Protein AF-0000000080785449 (afdb_homodimer)

Radius of gyration: 33.03 Å; Cα contacts (8 Å, |Δi|>4): 901; chains: 2; bounding box: 82×121×92 Å

pLDDT: mean 74.87, std 32.16, range [13.49, 98.75]

Nearest PDB structures (foldseek):
  5mrb-assembly1_A  TM=5.998E-01  e=1.365E-08  Homo sapiens
  5ntt-assembly1_A  TM=5.916E-01  e=3.311E-08  Homo sapiens
  6n6o-assembly1_A  TM=5.893E-01  e=6.437E-08  Homo sapiens
  4c4i-assembly1_A  TM=6.030E-01  e=2.718E-07  Homo sapiens
  6tnb-assembly1_A  TM=6.139E-01  e=4.475E-07  Homo sapiens

Sequence (658 aa):
MIFSNISNWFWDVVWPPATQDAAETKLDDTQAQLQTNKKRVGSSLNAQTPQTDTQYYDAQPRVDIEPLNSPEESQSTQISPLSHDPYCDLSVIGIGMTGLVLEMGKDRVVKIPKRYESEHYRDREEMEYVNEINQQTLQNEIQVFERLGNYKGIIPCFKTSQYGIELARAQGDLESYLETSPEPEDSLKVNWMLSLVETFSYVHSCKVFVDDIALRNILIWDGQLRLADFGQSVLLPLDIDIASANDNDLNVQIEILHLGWVLYSLASWKVHKYYFFNPENPDLCWPEPDSFPNVDDVLCGRIIVKCWHGEYASMDHVKDEAHQLLISLMIFSNISNWFWDVVWPPATQDAAETKLDDTQAQLQTNKKRVGSSLNAQTPQTDTQYYDAQPRVDIEPLNSPEESQSTQISPLSHDPYCDLSVIGIGMTGLVLEMGKDRVVKIPKRYESEHYRDREEMEYVNEINQQTLQNEIQVFERLGNYKGIIPCFKTSQYGIELARAQGDLESYLETSPEPEDSLKVNWMLSLVETFSYVHSCKVFVDDIALRNILIWDGQLRLADFGQSVLLPLDIDIASANDNDLNVQIEILHLGWVLYSLASWKVHKYYFFNPENPDLCWPEPDSFPNVDDVLCGRIIVKCWHGEYASMDHVKDEAHQLLISL

Structure (mmCIF, N/CA/C/O backbone):
data_AF-0000000080785449-model_v1
#
loop_
_entity.id
_entity.type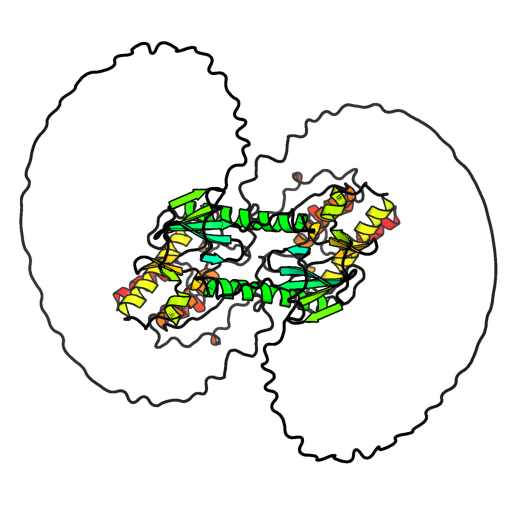
_entity.pdbx_description
1 polymer 'Serine/threonine protein kinase'
#
loop_
_atom_site.group_PDB
_atom_site.id
_atom_site.type_symbol
_atom_site.label_atom_id
_atom_site.label_alt_id
_atom_site.label_comp_id
_atom_site.label_asym_id
_atom_site.label_entity_id
_atom_site.label_seq_id
_atom_site.pdbx_PDB_ins_code
_atom_site.Cartn_x
_atom_site.Cartn_y
_atom_site.Cartn_z
_atom_site.occupancy
_atom_site.B_iso_or_equiv
_atom_site.auth_seq_id
_atom_site.auth_comp_id
_atom_site.auth_asym_id
_atom_site.auth_atom_id
_atom_site.pdbx_PDB_model_num
ATOM 1 N N . MET A 1 1 ? -2.469 -0.317 2.59 1 19.28 1 MET A N 1
ATOM 2 C CA . MET A 1 1 ? -3.711 0.392 2.289 1 19.28 1 MET A CA 1
ATOM 3 C C . MET A 1 1 ? -3.533 1.316 1.09 1 19.28 1 MET A C 1
ATOM 5 O O . MET A 1 1 ? -4.469 2.01 0.691 1 19.28 1 MET A O 1
ATOM 9 N N . ILE A 1 2 ? -2.137 1.34 0.62 1 23.41 2 ILE A N 1
ATOM 10 C CA . ILE A 1 2 ? -1.819 2.41 -0.319 1 23.41 2 ILE A CA 1
ATOM 11 C C . ILE A 1 2 ? -2.316 2.039 -1.714 1 23.41 2 ILE A C 1
ATOM 13 O O . ILE A 1 2 ? -2.895 2.873 -2.416 1 23.41 2 ILE A O 1
ATOM 17 N N . PHE A 1 3 ? -2.178 0.789 -2.223 1 25.06 3 PHE A N 1
ATOM 18 C CA . PHE A 1 3 ? -2.393 0.659 -3.658 1 25.06 3 PHE A CA 1
ATOM 19 C C . PHE A 1 3 ? -3.863 0.41 -3.965 1 25.06 3 PHE A C 1
ATOM 21 O O . PHE A 1 3 ? -4.223 0.087 -5.098 1 25.06 3 PHE A O 1
ATOM 28 N N . SER A 1 4 ? -4.84 0.575 -3.033 1 23.52 4 SER A N 1
ATOM 29 C CA . SER A 1 4 ? -6.137 0.006 -3.383 1 23.52 4 SER A CA 1
ATOM 30 C C . SER A 1 4 ? -6.855 0.861 -4.418 1 23.52 4 SER A C 1
ATOM 32 O O . SER A 1 4 ? -7.637 0.347 -5.223 1 23.52 4 SER A O 1
ATOM 34 N N . ASN A 1 5 ? -6.871 2.17 -4.379 1 24.53 5 ASN A N 1
ATOM 35 C CA . ASN A 1 5 ? -8.086 2.861 -4.789 1 24.53 5 ASN A CA 1
ATOM 36 C C . ASN A 1 5 ? -8.133 3.076 -6.301 1 24.53 5 ASN A C 1
ATOM 38 O O . ASN A 1 5 ? -8.914 3.887 -6.797 1 24.53 5 ASN A O 1
ATOM 42 N N . ILE A 1 6 ? -7.141 2.789 -7.07 1 24.06 6 ILE A N 1
ATOM 43 C CA . ILE A 1 6 ? -7.273 3.482 -8.352 1 24.06 6 ILE A CA 1
ATOM 44 C C . ILE A 1 6 ? -8.273 2.742 -9.234 1 24.06 6 ILE A C 1
ATOM 46 O O . ILE A 1 6 ? -7.895 1.825 -9.969 1 24.06 6 ILE A O 1
ATOM 50 N N . SER A 1 7 ? -9.453 2.193 -8.711 1 23.75 7 SER A N 1
ATOM 51 C CA . SER A 1 7 ? -10.203 1.15 -9.398 1 23.75 7 SER A CA 1
ATOM 52 C C . SER A 1 7 ? -11.031 1.731 -10.539 1 23.75 7 SER A C 1
ATOM 54 O O . SER A 1 7 ? -11.617 0.988 -11.328 1 23.75 7 SER A O 1
ATOM 56 N N . ASN A 1 8 ? -11.352 3.057 -10.727 1 22.67 8 ASN A N 1
ATOM 57 C CA . ASN A 1 8 ? -12.68 3.238 -11.312 1 22.67 8 ASN A CA 1
ATOM 58 C C . ASN A 1 8 ? -12.68 2.951 -12.812 1 22.67 8 ASN A C 1
ATOM 60 O O . ASN A 1 8 ? -13.711 2.594 -13.383 1 22.67 8 ASN A O 1
ATOM 64 N N . TRP A 1 9 ? -11.781 3.492 -13.617 1 23.53 9 TRP A N 1
ATOM 65 C CA . TRP A 1 9 ? -12.336 4.039 -14.859 1 23.53 9 TRP A CA 1
ATOM 66 C C . TRP A 1 9 ? -12.5 2.949 -15.906 1 23.53 9 TRP A C 1
ATOM 68 O O . TRP A 1 9 ? -13.086 3.186 -16.969 1 23.53 9 TRP A O 1
ATOM 78 N N . PHE A 1 10 ? -11.789 1.729 -15.719 1 24.86 10 PHE A N 1
ATOM 79 C CA . PHE A 1 10 ? -11.586 1.012 -16.969 1 24.86 10 PHE A CA 1
ATOM 80 C C . PHE A 1 10 ? -12.828 0.208 -17.328 1 24.86 10 PHE A C 1
ATOM 82 O O . PHE A 1 10 ? -12.914 -0.987 -17.047 1 24.86 10 PHE A O 1
ATOM 89 N N . TRP A 1 11 ? -14.039 0.748 -17.109 1 24.94 11 TRP A N 1
ATOM 90 C CA . TRP A 1 11 ? -15.203 -0.105 -17.328 1 24.94 11 TRP A CA 1
ATOM 91 C C . TRP A 1 11 ? -15.203 -0.641 -18.766 1 24.94 11 TRP A C 1
ATOM 93 O O . TRP A 1 11 ? -15.602 -1.783 -19 1 24.94 11 TRP A O 1
ATOM 103 N N . ASP A 1 12 ? -14.961 0.269 -19.719 1 25.3 12 ASP A N 1
ATOM 104 C CA . ASP A 1 12 ? -15.688 0.069 -20.969 1 25.3 12 ASP A CA 1
ATOM 105 C C . ASP A 1 12 ? -15.109 -1.098 -21.766 1 25.3 12 ASP A C 1
ATOM 107 O O . ASP A 1 12 ? -15.727 -1.581 -22.703 1 25.3 12 ASP A O 1
ATOM 111 N N . VAL A 1 13 ? -13.766 -1.208 -21.703 1 26.73 13 VAL A N 1
ATOM 112 C CA . VAL A 1 13 ? -13.242 -1.837 -22.922 1 26.73 13 VAL A CA 1
ATOM 113 C C . VAL A 1 13 ? -13.5 -3.342 -22.859 1 26.73 13 VAL A C 1
ATOM 115 O O . VAL A 1 13 ? -13.25 -4.051 -23.844 1 26.73 13 VAL A O 1
ATOM 118 N N . VAL A 1 14 ? -13.617 -3.877 -21.641 1 24.67 14 VAL A N 1
ATOM 119 C CA . VAL A 1 14 ? -13.195 -5.27 -21.75 1 24.67 14 VAL A CA 1
ATOM 120 C C . VAL A 1 14 ? -14.281 -6.082 -22.453 1 24.67 14 VAL A C 1
ATOM 122 O O . VAL A 1 14 ? -13.984 -6.902 -23.328 1 24.67 14 VAL A O 1
ATOM 125 N N . TRP A 1 15 ? -15.461 -6.297 -21.781 1 23.44 15 TRP A N 1
ATOM 126 C CA . TRP A 1 15 ? -16.172 -7.543 -22.078 1 23.44 15 TRP A CA 1
ATOM 127 C C . TRP A 1 15 ? -16.953 -7.43 -23.375 1 23.44 15 TRP A C 1
ATOM 129 O O . TRP A 1 15 ? -17.938 -6.676 -23.453 1 23.44 15 TRP A O 1
ATOM 139 N N . PRO A 1 16 ? -16.344 -7.535 -24.531 1 26.27 16 PRO A N 1
ATOM 140 C CA . PRO A 1 16 ? -17.234 -7.598 -25.688 1 26.27 16 PRO A CA 1
ATOM 141 C C . PRO A 1 16 ? -18.297 -8.695 -25.547 1 26.27 16 PRO A C 1
ATOM 143 O O . PRO A 1 16 ? -18.062 -9.688 -24.859 1 26.27 16 PRO A O 1
ATOM 146 N N . PRO A 1 17 ? -19.531 -8.352 -25.656 1 22.91 17 PRO A N 1
ATOM 147 C CA . PRO A 1 17 ? -20.672 -9.273 -25.531 1 22.91 17 PRO A CA 1
ATOM 148 C C . PRO A 1 17 ? -20.5 -10.531 -26.375 1 22.91 17 PRO A C 1
ATOM 150 O O . PRO A 1 17 ? -19.984 -10.469 -27.5 1 22.91 17 PRO A O 1
ATOM 153 N N . ALA A 1 18 ? -20.344 -11.648 -25.656 1 24.98 18 ALA A N 1
ATOM 154 C CA . ALA A 1 18 ? -20.281 -13.023 -26.156 1 24.98 18 ALA A CA 1
ATOM 155 C C . ALA A 1 18 ? -21.391 -13.281 -27.156 1 24.98 18 ALA A C 1
ATOM 157 O O . ALA A 1 18 ? -22.578 -13.188 -26.828 1 24.98 18 ALA A O 1
ATOM 158 N N . THR A 1 19 ? -21.172 -12.906 -28.422 1 21.64 19 THR A N 1
ATOM 159 C CA . THR A 1 19 ? -22.109 -13.32 -29.453 1 21.64 19 THR A CA 1
ATOM 160 C C . THR A 1 19 ? -22.266 -14.836 -29.469 1 21.64 19 THR A C 1
ATOM 162 O O . THR A 1 19 ? -21.281 -15.57 -29.438 1 21.64 19 THR A O 1
ATOM 165 N N . GLN A 1 20 ? -23.406 -15.359 -29.047 1 19.75 20 GLN A N 1
ATOM 166 C CA . GLN A 1 20 ? -23.969 -16.688 -28.859 1 19.75 20 GLN A CA 1
ATOM 167 C C . GLN A 1 20 ? -23.859 -17.516 -30.141 1 19.75 20 GLN A C 1
ATOM 169 O O . GLN A 1 20 ? -24.828 -17.641 -30.891 1 19.75 20 GLN A O 1
ATOM 174 N N . ASP A 1 21 ? -22.859 -17.359 -31 1 19.16 21 ASP A N 1
ATOM 175 C CA . ASP A 1 21 ? -23.203 -18.172 -32.156 1 19.16 21 ASP A CA 1
ATOM 176 C C . ASP A 1 21 ? -23.094 -19.656 -31.844 1 19.16 21 ASP A C 1
ATOM 178 O O . ASP A 1 21 ? -22 -20.156 -31.531 1 19.16 21 ASP A O 1
ATOM 182 N N . ALA A 1 22 ? -24.109 -20.25 -31.234 1 18.58 22 ALA A N 1
ATOM 183 C CA . ALA A 1 22 ? -24.312 -21.656 -30.953 1 18.58 22 ALA A CA 1
ATOM 184 C C . ALA A 1 22 ? -24.156 -22.5 -32.219 1 18.58 22 ALA A C 1
ATOM 186 O O . ALA A 1 22 ? -25.094 -22.641 -33 1 18.58 22 ALA A O 1
ATOM 187 N N . ALA A 1 23 ? -23.219 -22.297 -33.031 1 18.08 23 ALA A N 1
ATOM 188 C CA . ALA A 1 23 ? -23.406 -23.203 -34.156 1 18.08 23 ALA A CA 1
ATOM 189 C C . ALA A 1 23 ? -23.344 -24.672 -33.688 1 18.08 23 ALA A C 1
ATOM 191 O O . ALA A 1 23 ? -22.547 -25.016 -32.812 1 18.08 23 ALA A O 1
ATOM 192 N N . GLU A 1 24 ? -24.25 -25.609 -33.906 1 18.22 24 GLU A N 1
ATOM 193 C CA . GLU A 1 24 ? -24.719 -26.984 -33.719 1 18.22 24 GLU A CA 1
ATOM 194 C C . GLU A 1 24 ? -23.703 -27.984 -34.25 1 18.22 24 GLU A C 1
ATOM 196 O O . GLU A 1 24 ? -23.922 -29.188 -34.188 1 18.22 24 GLU A O 1
ATOM 201 N N . THR A 1 25 ? -22.438 -27.703 -34.156 1 15.78 25 THR A N 1
ATOM 202 C CA . THR A 1 25 ? -21.891 -28.734 -35.062 1 15.78 25 THR A CA 1
ATOM 203 C C . THR A 1 25 ? -22.156 -30.125 -34.5 1 15.78 25 THR A C 1
ATOM 205 O O . THR A 1 25 ? -21.938 -30.375 -33.312 1 15.78 25 THR A O 1
ATOM 208 N N . LYS A 1 26 ? -22.703 -31 -35.344 1 18.69 26 LYS A N 1
ATOM 209 C CA . LYS A 1 26 ? -23.141 -32.375 -35.438 1 18.69 26 LYS A CA 1
ATOM 210 C C . LYS A 1 26 ? -21.938 -33.344 -35.375 1 18.69 26 LYS A C 1
ATOM 212 O O . LYS A 1 26 ? -22.094 -34.531 -35.625 1 18.69 26 LYS A O 1
ATOM 217 N N . LEU A 1 27 ? -20.656 -32.906 -34.75 1 15.51 27 LEU A N 1
ATOM 218 C CA . LEU A 1 27 ? -19.688 -33.875 -35.25 1 15.51 27 LEU A CA 1
ATOM 219 C C . LEU A 1 27 ? -19.969 -35.281 -34.688 1 15.51 27 LEU A C 1
ATOM 221 O O . LEU A 1 27 ? -20.297 -35.406 -33.5 1 15.51 27 LEU A O 1
ATOM 225 N N . ASP A 1 28 ? -19.703 -36.312 -35.531 1 16.02 28 ASP A N 1
ATOM 226 C CA . ASP A 1 28 ? -19.922 -37.75 -35.781 1 16.02 28 ASP A CA 1
ATOM 227 C C . ASP A 1 28 ? -19.016 -38.594 -34.906 1 16.02 28 ASP A C 1
ATOM 229 O O . ASP A 1 28 ? -19.484 -39.531 -34.25 1 16.02 28 ASP A O 1
ATOM 233 N N . ASP A 1 29 ? -17.656 -38.719 -35.281 1 15.34 29 ASP A N 1
ATOM 234 C CA . ASP A 1 29 ? -17.188 -40.031 -35.719 1 15.34 29 ASP A CA 1
ATOM 235 C C . ASP A 1 29 ? -16.844 -40.938 -34.531 1 15.34 29 ASP A C 1
ATOM 237 O O . ASP A 1 29 ? -16.688 -40.438 -33.406 1 15.34 29 ASP A O 1
ATOM 241 N N . THR A 1 30 ? -15.672 -41.781 -34.75 1 15.62 30 THR A N 1
ATOM 242 C CA . THR A 1 30 ? -15.367 -43.188 -34.938 1 15.62 30 THR A CA 1
ATOM 243 C C . THR A 1 30 ? -14.828 -43.812 -33.656 1 15.62 30 THR A C 1
ATOM 245 O O . THR A 1 30 ? -14.32 -43.094 -32.781 1 15.62 30 THR A O 1
ATOM 248 N N . GLN A 1 31 ? -14.258 -45.062 -33.75 1 15.23 31 GLN A N 1
ATOM 249 C CA . GLN A 1 31 ? -14.328 -46.469 -33.312 1 15.23 31 GLN A CA 1
ATOM 250 C C . GLN A 1 31 ? -13.219 -46.781 -32.312 1 15.23 31 GLN A C 1
ATOM 252 O O . GLN A 1 31 ? -13.453 -47.469 -31.328 1 15.23 31 GLN A O 1
ATOM 257 N N . ALA A 1 32 ? -11.812 -46.531 -32.531 1 15.51 32 ALA A N 1
ATOM 258 C CA . ALA A 1 32 ? -11.062 -47.781 -32.625 1 15.51 32 ALA A CA 1
ATOM 259 C C . ALA A 1 32 ? -10.758 -48.312 -31.219 1 15.51 32 ALA A C 1
ATOM 261 O O . ALA A 1 32 ? -10.703 -47.562 -30.25 1 15.51 32 ALA A O 1
ATOM 262 N N . GLN A 1 33 ? -10.125 -49.625 -31.141 1 15.09 33 GLN A N 1
ATOM 263 C CA . GLN A 1 33 ? -10.125 -50.969 -30.562 1 15.09 33 GLN A CA 1
ATOM 264 C C . GLN A 1 33 ? -9.023 -51.094 -29.5 1 15.09 33 GLN A C 1
ATOM 266 O O . GLN A 1 33 ? -9.109 -51.938 -28.625 1 15.09 33 GLN A O 1
ATOM 271 N N . LEU A 1 34 ? -7.812 -50.438 -29.578 1 15.39 34 LEU A N 1
ATOM 272 C CA . LEU A 1 34 ? -6.734 -51.406 -29.484 1 15.39 34 LEU A CA 1
ATOM 273 C C . LEU A 1 34 ? -6.625 -51.969 -28.078 1 15.39 34 LEU A C 1
ATOM 275 O O . LEU A 1 34 ? -6.832 -51.25 -27.094 1 15.39 34 LEU A O 1
ATOM 279 N N . GLN A 1 35 ? -5.742 -53.125 -28.016 1 14.48 35 GLN A N 1
ATOM 280 C CA . GLN A 1 35 ? -5.527 -54.469 -27.469 1 14.48 35 GLN A CA 1
ATOM 281 C C . GLN A 1 35 ? -4.82 -54.406 -26.109 1 14.48 35 GLN A C 1
ATOM 283 O O . GLN A 1 35 ? -4.332 -53.344 -25.719 1 14.48 35 GLN A O 1
ATOM 288 N N . THR A 1 36 ? -3.719 -55.25 -26 1 14.46 36 THR A N 1
ATOM 289 C CA . THR A 1 36 ? -3.543 -56.5 -25.266 1 14.46 36 THR A CA 1
ATOM 290 C C . THR A 1 36 ? -2.725 -56.281 -24 1 14.46 36 THR A C 1
ATOM 292 O O . THR A 1 36 ? -3.137 -56.688 -22.906 1 14.46 36 THR A O 1
ATOM 295 N N . ASN A 1 37 ? -1.302 -56.406 -24.047 1 14.27 37 ASN A N 1
ATOM 296 C CA . ASN A 1 37 ? -0.683 -57.625 -23.5 1 14.27 37 ASN A CA 1
ATOM 297 C C . ASN A 1 37 ? -0.257 -57.406 -22.047 1 14.27 37 ASN A C 1
ATOM 299 O O . ASN A 1 37 ? -0.146 -56.281 -21.578 1 14.27 37 ASN A O 1
ATOM 303 N N . LYS A 1 38 ? 0.979 -58.188 -21.656 1 15.27 38 LYS A N 1
ATOM 304 C CA . LYS A 1 38 ? 1.229 -59.312 -20.781 1 15.27 38 LYS A CA 1
ATOM 305 C C . LYS A 1 38 ? 1.894 -58.875 -19.484 1 15.27 38 LYS A C 1
ATOM 307 O O . LYS A 1 38 ? 1.435 -59.25 -18.391 1 15.27 38 LYS A O 1
ATOM 312 N N . LYS A 1 39 ? 3.203 -58.781 -19.438 1 15.98 39 LYS A N 1
ATOM 313 C CA . LYS A 1 39 ? 3.955 -59.844 -18.766 1 15.98 39 LYS A CA 1
ATOM 314 C C . LYS A 1 39 ? 4.191 -59.5 -17.297 1 15.98 39 LYS A C 1
ATOM 316 O O . LYS A 1 39 ? 4.148 -58.312 -16.906 1 15.98 39 LYS A O 1
ATOM 321 N N . ARG A 1 40 ? 5.133 -60.375 -16.672 1 14.37 40 ARG A N 1
ATOM 322 C CA . ARG A 1 40 ? 5.254 -61.281 -15.555 1 14.37 40 ARG A CA 1
ATOM 323 C C . ARG A 1 40 ? 5.957 -60.625 -14.375 1 14.37 40 ARG A C 1
ATOM 325 O O . ARG A 1 40 ? 5.457 -60.656 -13.25 1 14.37 40 ARG A O 1
ATOM 332 N N . VAL A 1 41 ? 7.324 -60.469 -14.375 1 14.34 41 VAL A N 1
ATOM 333 C CA . VAL A 1 41 ? 8.094 -61.438 -13.602 1 14.34 41 VAL A CA 1
ATOM 334 C C . VAL A 1 41 ? 8.328 -60.875 -12.188 1 14.34 41 VAL A C 1
ATOM 336 O O . VAL A 1 41 ? 8.188 -59.688 -11.953 1 14.34 41 VAL A O 1
ATOM 339 N N . GLY A 1 42 ? 9.508 -61.375 -11.547 1 14.08 42 GLY A N 1
ATOM 340 C CA . GLY A 1 42 ? 9.867 -62.25 -10.438 1 14.08 42 GLY A CA 1
ATOM 341 C C . GLY A 1 42 ? 10.344 -61.469 -9.219 1 14.08 42 GLY A C 1
ATOM 342 O O . GLY A 1 42 ? 9.594 -60.688 -8.633 1 14.08 42 GLY A O 1
ATOM 343 N N . SER A 1 43 ? 11.758 -61.531 -8.891 1 14.38 43 SER A N 1
ATOM 344 C CA . SER A 1 43 ? 12.383 -62.312 -7.832 1 14.38 43 SER A CA 1
ATOM 345 C C . SER A 1 43 ? 12.656 -61.469 -6.594 1 14.38 43 SER A C 1
ATOM 347 O O . SER A 1 43 ? 12.578 -60.219 -6.652 1 14.38 43 SER A O 1
ATOM 349 N N . SER A 1 44 ? 13.836 -61.812 -5.832 1 14.23 44 SER A N 1
ATOM 350 C CA . SER A 1 44 ? 14.141 -62.469 -4.555 1 14.23 44 SER A CA 1
ATOM 351 C C . SER A 1 44 ? 14.758 -61.469 -3.574 1 14.23 44 SER A C 1
ATOM 353 O O . SER A 1 44 ? 14.359 -61.406 -2.408 1 14.23 44 SER A O 1
ATOM 355 N N . LEU A 1 45 ? 15.992 -60.875 -3.793 1 14.7 45 LEU A N 1
ATOM 356 C CA . LEU A 1 45 ? 17.062 -61.344 -2.924 1 14.7 45 LEU A CA 1
ATOM 357 C C . LEU A 1 45 ? 17.062 -60.562 -1.605 1 14.7 45 LEU A C 1
ATOM 359 O O . LEU A 1 45 ? 16.547 -59.469 -1.533 1 14.7 45 LEU A O 1
ATOM 363 N N . ASN A 1 46 ? 18.047 -61.031 -0.599 1 14.94 46 ASN A N 1
ATOM 364 C CA . ASN A 1 46 ? 18.203 -61.406 0.805 1 14.94 46 ASN A CA 1
ATOM 365 C C . ASN A 1 46 ? 18.844 -60.281 1.613 1 14.94 46 ASN A C 1
ATOM 367 O O . ASN A 1 46 ? 18.641 -60.188 2.826 1 14.94 46 ASN A O 1
ATOM 371 N N . ALA A 1 47 ? 19.766 -59.438 1.18 1 15.37 47 ALA A N 1
ATOM 372 C CA . ALA A 1 47 ? 21.031 -59.531 1.917 1 15.37 47 ALA A CA 1
ATOM 373 C C . ALA A 1 47 ? 20.906 -58.875 3.285 1 15.37 47 ALA A C 1
ATOM 375 O O . ALA A 1 47 ? 20.109 -57.938 3.473 1 15.37 47 ALA A O 1
ATOM 376 N N . GLN A 1 48 ? 22.203 -58.938 3.984 1 15.02 48 GLN A N 1
ATOM 377 C CA . GLN A 1 48 ? 22.75 -59.281 5.293 1 15.02 48 GLN A CA 1
ATOM 378 C C . GLN A 1 48 ? 22.719 -58.094 6.234 1 15.02 48 GLN A C 1
ATOM 380 O O . GLN A 1 48 ? 22.609 -56.938 5.793 1 15.02 48 GLN A O 1
ATOM 385 N N . THR A 1 49 ? 23.547 -58.281 7.328 1 15.22 49 THR A N 1
ATOM 386 C CA . THR A 1 49 ? 23.375 -58.281 8.781 1 15.22 49 THR A CA 1
ATOM 387 C C . THR A 1 49 ? 23.906 -56.969 9.375 1 15.22 49 THR A C 1
ATOM 389 O O . THR A 1 49 ? 23.234 -56.344 10.203 1 15.22 49 THR A O 1
ATOM 392 N N . PRO A 1 50 ? 25.297 -56.531 9.188 1 15.2 50 PRO A N 1
ATOM 393 C CA . PRO A 1 50 ? 25.969 -56.688 10.477 1 15.2 50 PRO A CA 1
ATOM 394 C C . PRO A 1 50 ? 25.797 -55.5 11.398 1 15.2 50 PRO A C 1
ATOM 396 O O . PRO A 1 50 ? 25.359 -54.438 10.961 1 15.2 50 PRO A O 1
ATOM 399 N N . GLN A 1 51 ? 27.078 -55.125 12.148 1 15.73 51 GLN A N 1
ATOM 400 C CA . GLN A 1 51 ? 27.547 -55.125 13.523 1 15.73 51 GLN A CA 1
ATOM 401 C C . GLN A 1 51 ? 27.531 -53.719 14.117 1 15.73 51 GLN A C 1
ATOM 403 O O . GLN A 1 51 ? 27.562 -52.75 13.383 1 15.73 51 GLN A O 1
ATOM 408 N N . THR A 1 52 ? 27.844 -53.625 15.469 1 16.17 52 THR A N 1
ATOM 409 C CA . THR A 1 52 ? 27.469 -53.031 16.75 1 16.17 52 THR A CA 1
ATOM 410 C C . THR A 1 52 ? 28.344 -51.844 17.062 1 16.17 52 THR A C 1
ATOM 412 O O . THR A 1 52 ? 27.891 -50.875 17.688 1 16.17 52 THR A O 1
ATOM 415 N N . ASP A 1 53 ? 29.641 -51.562 16.531 1 15.94 53 ASP A N 1
ATOM 416 C CA . ASP A 1 53 ? 30.578 -51.344 17.625 1 15.94 53 ASP A CA 1
ATOM 417 C C . ASP A 1 53 ? 30.422 -49.906 18.188 1 15.94 53 ASP A C 1
ATOM 419 O O . ASP A 1 53 ? 30.188 -48.969 17.453 1 15.94 53 ASP A O 1
ATOM 423 N N . THR A 1 54 ? 30.578 -49.781 19.641 1 17.28 54 THR A N 1
ATOM 424 C CA . THR A 1 54 ? 30.234 -48.969 20.797 1 17.28 54 THR A CA 1
ATOM 425 C C . THR A 1 54 ? 31.25 -47.844 20.969 1 17.28 54 THR A C 1
ATOM 427 O O . THR A 1 54 ? 30.953 -46.844 21.656 1 17.28 54 THR A O 1
ATOM 430 N N . GLN A 1 55 ? 32.531 -47.75 20.344 1 16.55 55 GLN A N 1
ATOM 431 C CA . GLN A 1 55 ? 33.531 -47.344 21.328 1 16.55 55 GLN A CA 1
ATOM 432 C C . GLN A 1 55 ? 33.375 -45.875 21.672 1 16.55 55 GLN A C 1
ATOM 434 O O . GLN A 1 55 ? 33.156 -45.031 20.797 1 16.55 55 GLN A O 1
ATOM 439 N N . TYR A 1 56 ? 33.438 -45.5 23.078 1 16.92 56 TYR A N 1
ATOM 440 C CA . TYR A 1 56 ? 33.094 -44.469 24.031 1 16.92 56 TYR A CA 1
ATOM 441 C C . TYR A 1 56 ? 34.188 -43.406 24.062 1 16.92 56 TYR A C 1
ATOM 443 O O . TYR A 1 56 ? 33.938 -42.281 24.562 1 16.92 56 TYR A O 1
ATOM 451 N N . TYR A 1 57 ? 35.469 -43.562 23.469 1 16.66 57 TYR A N 1
ATOM 452 C CA . TYR A 1 57 ? 36.469 -43.062 24.391 1 16.66 57 TYR A CA 1
ATOM 453 C C . TYR A 1 57 ? 36.375 -41.562 24.578 1 16.66 57 TYR A C 1
ATOM 455 O O . TYR A 1 57 ? 35.812 -40.875 23.719 1 16.66 57 TYR A O 1
ATOM 463 N N . ASP A 1 58 ? 37.125 -41.062 25.766 1 17.48 58 ASP A N 1
ATOM 464 C CA . ASP A 1 58 ? 37.219 -40.156 26.906 1 17.48 58 ASP A CA 1
ATOM 465 C C . ASP A 1 58 ? 37.969 -38.875 26.547 1 17.48 58 ASP A C 1
ATOM 467 O O . ASP A 1 58 ? 38 -37.906 27.328 1 17.48 58 ASP A O 1
ATOM 471 N N . ALA A 1 59 ? 38.781 -38.781 25.453 1 17.64 59 ALA A N 1
ATOM 472 C CA . ALA A 1 59 ? 40.031 -38.094 25.766 1 17.64 59 ALA A CA 1
ATOM 473 C C . ALA A 1 59 ? 39.812 -36.594 25.906 1 17.64 59 ALA A C 1
ATOM 475 O O . ALA A 1 59 ? 39.438 -35.938 24.938 1 17.64 59 ALA A O 1
ATOM 476 N N . GLN A 1 60 ? 39.781 -36.062 27.188 1 19.09 60 GLN A N 1
ATOM 477 C CA . GLN A 1 60 ? 39.438 -34.719 27.609 1 19.09 60 GLN A CA 1
ATOM 478 C C . GLN A 1 60 ? 40.625 -33.75 27.438 1 19.09 60 GLN A C 1
ATOM 480 O O . GLN A 1 60 ? 40.594 -32.625 27.953 1 19.09 60 GLN A O 1
ATOM 485 N N . PRO A 1 61 ? 41.5 -33.781 26.375 1 18.83 61 PRO A N 1
ATOM 486 C CA . PRO A 1 61 ? 42.719 -33.094 26.734 1 18.83 61 PRO A CA 1
ATOM 487 C C . PRO A 1 61 ? 42.5 -31.609 27.047 1 18.83 61 PRO A C 1
ATOM 489 O O . PRO A 1 61 ? 41.688 -30.969 26.375 1 18.83 61 PRO A O 1
ATOM 492 N N . ARG A 1 62 ? 42.938 -31.188 28.281 1 19.97 62 ARG A N 1
ATOM 493 C CA . ARG A 1 62 ? 42.875 -29.906 28.969 1 19.97 62 ARG A CA 1
ATOM 494 C C . ARG A 1 62 ? 43.781 -28.875 28.297 1 19.97 62 ARG A C 1
ATOM 496 O O . ARG A 1 62 ? 45 -28.969 28.422 1 19.97 62 ARG A O 1
ATOM 503 N N . VAL A 1 63 ? 43.781 -28.609 27.016 1 19.77 63 VAL A N 1
ATOM 504 C CA . VAL A 1 63 ? 44.844 -27.766 26.484 1 19.77 63 VAL A CA 1
ATOM 505 C C . VAL A 1 63 ? 44.812 -26.406 27.188 1 19.77 63 VAL A C 1
ATOM 507 O O . VAL A 1 63 ? 43.75 -25.828 27.391 1 19.77 63 VAL A O 1
ATOM 510 N N . ASP A 1 64 ? 45.906 -26.125 27.938 1 21.34 64 ASP A N 1
ATOM 511 C CA . ASP A 1 64 ? 46.406 -24.984 28.719 1 21.34 64 ASP A CA 1
ATOM 512 C C . ASP A 1 64 ? 46.438 -23.719 27.859 1 21.34 64 ASP A C 1
ATOM 514 O O . ASP A 1 64 ? 47.156 -23.672 26.844 1 21.34 64 ASP A O 1
ATOM 518 N N . ILE A 1 65 ? 45.406 -23 27.734 1 20.86 65 ILE A N 1
ATOM 519 C CA . ILE A 1 65 ? 45.281 -21.781 26.938 1 20.86 65 ILE A CA 1
ATOM 520 C C . ILE A 1 65 ? 46.156 -20.672 27.562 1 20.86 65 ILE A C 1
ATOM 522 O O . ILE A 1 65 ? 45.938 -20.266 28.703 1 20.86 65 ILE A O 1
ATOM 526 N N . GLU A 1 66 ? 47.5 -20.812 27.375 1 23.56 66 GLU A N 1
ATOM 527 C CA . GLU A 1 66 ? 48.375 -19.734 27.844 1 23.56 66 GLU A CA 1
ATOM 528 C C . GLU A 1 66 ? 47.844 -18.359 27.438 1 23.56 66 GLU A C 1
ATOM 530 O O . GLU A 1 66 ? 47.344 -18.188 26.328 1 23.56 66 GLU A O 1
ATOM 535 N N . PRO A 1 67 ? 47.719 -17.453 28.469 1 22.56 67 PRO A N 1
ATOM 536 C CA . PRO A 1 67 ? 47.094 -16.141 28.359 1 22.56 67 PRO A CA 1
ATOM 537 C C . PRO A 1 67 ? 47.906 -15.156 27.531 1 22.56 67 PRO A C 1
ATOM 539 O O . PRO A 1 67 ? 49.031 -14.844 27.875 1 22.56 67 PRO A O 1
ATOM 542 N N . LEU A 1 68 ? 48.156 -15.375 26.25 1 24.02 68 LEU A N 1
ATOM 543 C CA . LEU A 1 68 ? 48.969 -14.438 25.484 1 24.02 68 LEU A CA 1
ATOM 544 C C . LEU A 1 68 ? 48.5 -13 25.734 1 24.02 68 LEU A C 1
ATOM 546 O O . LEU A 1 68 ? 47.375 -12.633 25.391 1 24.02 68 LEU A O 1
ATOM 550 N N . ASN A 1 69 ? 49.062 -12.32 26.719 1 23.16 69 ASN A N 1
ATOM 551 C CA . ASN A 1 69 ? 48.812 -10.969 27.219 1 23.16 69 ASN A CA 1
ATOM 552 C C . ASN A 1 69 ? 49.125 -9.914 26.156 1 23.16 69 ASN A C 1
ATOM 554 O O . ASN A 1 69 ? 49.156 -8.719 26.469 1 23.16 69 ASN A O 1
ATOM 558 N N . SER A 1 70 ? 49.781 -10.25 25.016 1 27.16 70 SER A N 1
ATOM 559 C CA . SER A 1 70 ? 50.406 -9.062 24.438 1 27.16 70 SER A CA 1
ATOM 560 C C . SER A 1 70 ? 49.375 -7.957 24.203 1 27.16 70 SER A C 1
ATOM 562 O O . SER A 1 70 ? 48.25 -8.227 23.781 1 27.16 70 SER A O 1
ATOM 564 N N . PRO A 1 71 ? 49.625 -6.746 24.828 1 25.61 71 PRO A N 1
ATOM 565 C CA . PRO A 1 71 ? 48.719 -5.598 24.688 1 25.61 71 PRO A CA 1
ATOM 566 C C . PRO A 1 71 ? 48.531 -5.176 23.234 1 25.61 71 PRO A C 1
ATOM 568 O O . PRO A 1 71 ? 49.5 -4.797 22.562 1 25.61 71 PRO A O 1
ATOM 571 N N . GLU A 1 72 ? 48 -6.004 22.391 1 27.59 72 GLU A N 1
ATOM 572 C CA . GLU A 1 72 ? 47.875 -5.539 21.016 1 27.59 72 GLU A CA 1
ATOM 573 C C . GLU A 1 72 ? 47.281 -4.125 20.969 1 27.59 72 GLU A C 1
ATOM 575 O O . GLU A 1 72 ? 46.344 -3.814 21.672 1 27.59 72 GLU A O 1
ATOM 580 N N . GLU A 1 73 ? 48.188 -3.115 20.656 1 28.59 73 GLU A N 1
ATOM 581 C CA . GLU A 1 73 ? 47.906 -1.742 20.266 1 28.59 73 GLU A CA 1
ATOM 582 C C . GLU A 1 73 ? 46.656 -1.684 19.375 1 28.59 73 GLU A C 1
ATOM 584 O O . GLU A 1 73 ? 46.625 -2.326 18.312 1 28.59 73 GLU A O 1
ATOM 589 N N . SER A 1 74 ? 45.562 -1.487 20.016 1 28.39 74 SER A N 1
ATOM 590 C CA . SER A 1 74 ? 44.281 -1.383 19.344 1 28.39 74 SER A CA 1
ATOM 591 C C . SER A 1 74 ? 44.312 -0.302 18.266 1 28.39 74 SER A C 1
ATOM 593 O O . SER A 1 74 ? 44.406 0.888 18.578 1 28.39 74 SER A O 1
ATOM 595 N N . GLN A 1 75 ? 45.25 -0.459 17.25 1 29.52 75 GLN A N 1
ATOM 596 C CA . GLN A 1 75 ? 44.938 0.404 16.109 1 29.52 75 GLN A CA 1
ATOM 597 C C . GLN A 1 75 ? 43.438 0.5 15.891 1 29.52 75 GLN A C 1
ATOM 599 O O . GLN A 1 75 ? 42.781 -0.511 15.648 1 29.52 75 GLN A O 1
ATOM 604 N N . SER A 1 76 ? 42.875 1.401 16.641 1 29.16 76 SER A N 1
ATOM 605 C CA . SER A 1 76 ? 41.5 1.78 16.375 1 29.16 76 SER A CA 1
ATOM 606 C C . SER A 1 76 ? 41.25 1.978 14.891 1 29.16 76 SER A C 1
ATOM 608 O O . SER A 1 76 ? 41.719 2.967 14.305 1 29.16 76 SER A O 1
ATOM 610 N N . THR A 1 77 ? 41.656 0.99 14.109 1 31.52 77 THR A N 1
ATOM 611 C CA . THR A 1 77 ? 41.062 1.11 12.781 1 31.52 77 THR A CA 1
ATOM 612 C C . THR A 1 77 ? 39.625 1.568 12.875 1 31.52 77 THR A C 1
ATOM 614 O O . THR A 1 77 ? 38.75 0.826 13.344 1 31.52 77 THR A O 1
ATOM 617 N N . GLN A 1 78 ? 39.469 2.836 13.266 1 29.94 78 GLN A N 1
ATOM 618 C CA . GLN A 1 78 ? 38.125 3.375 13.055 1 29.94 78 GLN A CA 1
ATOM 619 C C . GLN A 1 78 ? 37.5 2.811 11.789 1 29.94 78 GLN A C 1
ATOM 621 O O . GLN A 1 78 ? 38 3.051 10.688 1 29.94 78 GLN A O 1
ATOM 626 N N . ILE A 1 79 ? 37.219 1.582 11.82 1 32.62 79 ILE A N 1
ATOM 627 C CA . ILE A 1 79 ? 36.344 1.095 10.781 1 32.62 79 ILE A CA 1
ATOM 628 C C . ILE A 1 79 ? 35.281 2.154 10.469 1 32.62 79 ILE A C 1
ATOM 630 O O . ILE A 1 79 ? 34.531 2.58 11.359 1 32.62 79 ILE A O 1
ATOM 634 N N . SER A 1 80 ? 35.656 3.197 9.859 1 36.03 80 SER A N 1
ATOM 635 C CA . SER A 1 80 ? 34.562 3.994 9.32 1 36.03 80 SER A CA 1
ATOM 636 C C . SER A 1 80 ? 33.344 3.123 9.008 1 36.03 80 SER A C 1
ATOM 638 O O . SER A 1 80 ? 33.438 2.15 8.258 1 36.03 80 SER A O 1
ATOM 640 N N . PRO A 1 81 ? 32.531 2.812 9.945 1 38.31 81 PRO A N 1
ATOM 641 C CA . PRO A 1 81 ? 31.375 1.933 9.75 1 38.31 81 PRO A CA 1
ATOM 642 C C . PRO A 1 81 ? 30.672 2.172 8.422 1 38.31 81 PRO A C 1
ATOM 644 O O . PRO A 1 81 ? 29.453 2.002 8.328 1 38.31 81 PRO A O 1
ATOM 647 N N . LEU A 1 82 ? 31.094 2.938 7.508 1 42.12 82 LEU A N 1
ATOM 648 C CA . LEU A 1 82 ? 30.281 2.939 6.289 1 42.12 82 LEU A CA 1
ATOM 649 C C . LEU A 1 82 ? 29.859 1.522 5.914 1 42.12 82 LEU A C 1
ATOM 651 O O . LEU A 1 82 ? 30.688 0.731 5.438 1 42.12 82 LEU A O 1
ATOM 655 N N . SER A 1 83 ? 29.234 0.826 6.703 1 51.84 83 SER A N 1
ATOM 656 C CA . SER A 1 83 ? 28.672 -0.506 6.48 1 51.84 83 SER A CA 1
ATOM 657 C C . SER A 1 83 ? 28.328 -0.72 5.012 1 51.84 83 SER A C 1
ATOM 659 O O . SER A 1 83 ? 27.531 0.03 4.445 1 51.84 83 SER A O 1
ATOM 661 N N . HIS A 1 84 ? 29.234 -1.072 4.094 1 70.5 84 HIS A N 1
ATOM 662 C CA . HIS A 1 84 ? 29.297 -1.272 2.65 1 70.5 84 HIS A CA 1
ATOM 663 C C . HIS A 1 84 ? 28.172 -2.182 2.176 1 70.5 84 HIS A C 1
ATOM 665 O O . HIS A 1 84 ? 28.016 -3.299 2.674 1 70.5 84 HIS A O 1
ATOM 671 N N . ASP A 1 85 ? 27.125 -1.634 1.562 1 82.5 85 ASP A N 1
ATOM 672 C CA . ASP A 1 85 ? 26.156 -2.391 0.785 1 82.5 85 ASP A CA 1
ATOM 673 C C . ASP A 1 85 ? 26.844 -3.346 -0.186 1 82.5 85 ASP A C 1
ATOM 675 O O . ASP A 1 85 ? 27.469 -2.908 -1.158 1 82.5 85 ASP A O 1
ATOM 679 N N . PRO A 1 86 ? 26.922 -4.668 0.145 1 90.38 86 PRO A N 1
ATOM 680 C CA . PRO A 1 86 ? 27.641 -5.633 -0.678 1 90.38 86 PRO A CA 1
ATOM 681 C C . PRO A 1 86 ? 27.062 -5.773 -2.082 1 90.38 86 PRO A C 1
ATOM 683 O O . PRO A 1 86 ? 27.672 -6.422 -2.941 1 90.38 86 PRO A O 1
ATOM 686 N N . TYR A 1 87 ? 25.953 -5.051 -2.301 1 93.56 87 TYR A N 1
ATOM 687 C CA . TYR A 1 87 ? 25.281 -5.301 -3.564 1 93.56 87 TYR A CA 1
ATOM 688 C C . TYR A 1 87 ? 25.344 -4.082 -4.477 1 93.56 87 TYR A C 1
ATOM 690 O O . TYR A 1 87 ? 24.719 -4.055 -5.535 1 93.56 87 TYR A O 1
ATOM 698 N N . CYS A 1 88 ? 26.078 -3.068 -4.203 1 88 88 CYS A N 1
ATOM 699 C CA . CYS A 1 88 ? 26.062 -1.759 -4.844 1 88 88 CYS A CA 1
ATOM 700 C C . CYS A 1 88 ? 26.516 -1.854 -6.293 1 88 88 CYS A C 1
ATOM 702 O O . CYS A 1 88 ? 26.172 -1.003 -7.117 1 88 88 CYS A O 1
ATOM 704 N N . ASP A 1 89 ? 27.219 -2.879 -6.801 1 90.44 89 ASP A N 1
ATOM 705 C CA . ASP A 1 89 ? 27.797 -2.93 -8.141 1 90.44 89 ASP A CA 1
ATOM 706 C C . ASP A 1 89 ? 27.062 -3.957 -9.008 1 90.44 89 ASP A 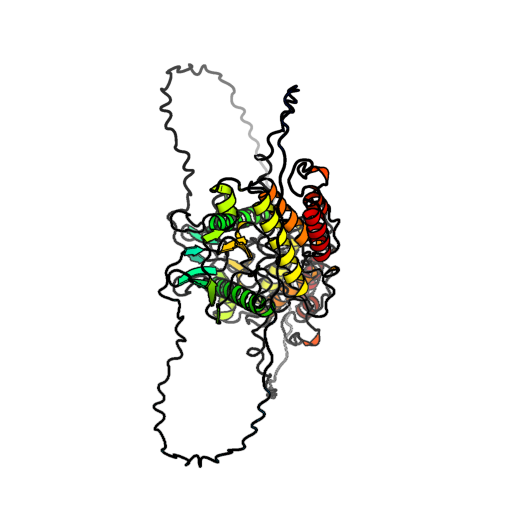C 1
ATOM 708 O O . ASP A 1 89 ? 27.484 -4.238 -10.133 1 90.44 89 ASP A O 1
ATOM 712 N N . LEU A 1 90 ? 25.984 -4.434 -8.594 1 93.94 90 LEU A N 1
ATOM 713 C CA . LEU A 1 90 ? 25.281 -5.469 -9.344 1 93.94 90 LEU A CA 1
ATOM 714 C C . LEU A 1 90 ? 24.281 -4.852 -10.312 1 93.94 90 LEU A C 1
ATOM 716 O O . LEU A 1 90 ? 23.797 -3.734 -10.094 1 93.94 90 LEU A O 1
ATOM 720 N N . SER A 1 91 ? 24 -5.562 -11.352 1 92.94 91 SER A N 1
ATOM 721 C CA . SER A 1 91 ? 23.078 -5.082 -12.375 1 92.94 91 SER A CA 1
ATOM 722 C C . SER A 1 91 ? 21.625 -5.355 -11.992 1 92.94 91 SER A C 1
ATOM 724 O O . SER A 1 91 ? 21.312 -6.426 -11.469 1 92.94 91 SER A O 1
ATOM 726 N N . VAL A 1 92 ? 20.75 -4.402 -12.383 1 92.5 92 VAL A N 1
ATOM 727 C CA . VAL A 1 92 ? 19.312 -4.531 -12.109 1 92.5 92 VAL A CA 1
ATOM 728 C C . VAL A 1 92 ? 18.656 -5.371 -13.195 1 92.5 92 VAL A C 1
ATOM 730 O O . VAL A 1 92 ? 18.812 -5.098 -14.391 1 92.5 92 VAL A O 1
ATOM 733 N N . ILE A 1 93 ? 17.859 -6.344 -12.773 1 91.62 93 ILE A N 1
ATOM 734 C CA . ILE A 1 93 ? 17.172 -7.16 -13.766 1 91.62 93 ILE A CA 1
ATOM 735 C C . ILE A 1 93 ? 15.664 -7.109 -13.516 1 91.62 93 ILE A C 1
ATOM 737 O O . ILE A 1 93 ? 14.883 -7.625 -14.312 1 91.62 93 ILE A O 1
ATOM 741 N N . GLY A 1 94 ? 15.227 -6.582 -12.477 1 91.94 94 GLY A N 1
ATOM 742 C CA . GLY A 1 94 ? 13.82 -6.43 -12.133 1 91.94 94 GLY A CA 1
ATOM 743 C C . GLY A 1 94 ? 13.547 -5.211 -11.273 1 91.94 94 GLY A C 1
ATOM 744 O O . GLY A 1 94 ? 14.344 -4.875 -10.391 1 91.94 94 GLY A O 1
ATOM 745 N N . ILE A 1 95 ? 12.445 -4.57 -11.539 1 91.44 95 ILE A N 1
ATOM 746 C CA . ILE A 1 95 ? 12.039 -3.383 -10.797 1 91.44 95 ILE A CA 1
ATOM 747 C C . ILE A 1 95 ? 10.648 -3.594 -10.203 1 91.44 95 ILE A C 1
ATOM 749 O O . ILE A 1 95 ? 9.688 -3.859 -10.93 1 91.44 95 ILE A O 1
ATOM 753 N N . GLY A 1 96 ? 10.555 -3.525 -8.898 1 92.44 96 GLY A N 1
ATOM 754 C CA . GLY A 1 96 ? 9.281 -3.613 -8.203 1 92.44 96 GLY A CA 1
ATOM 755 C C . GLY A 1 96 ? 8.836 -2.289 -7.609 1 92.44 96 GLY A C 1
ATOM 756 O O . GLY A 1 96 ? 9.445 -1.25 -7.867 1 92.44 96 GLY A O 1
ATOM 757 N N . MET A 1 97 ? 7.832 -2.404 -6.898 1 91.56 97 MET A N 1
ATOM 758 C CA . MET A 1 97 ? 7.281 -1.205 -6.27 1 91.56 97 MET A CA 1
ATOM 759 C C . MET A 1 97 ? 8.242 -0.65 -5.227 1 91.56 97 MET A C 1
ATOM 761 O O . MET A 1 97 ? 8.5 0.554 -5.191 1 91.56 97 MET A O 1
ATOM 765 N N . THR A 1 98 ? 8.773 -1.573 -4.426 1 95 98 THR A N 1
ATOM 766 C CA . THR A 1 98 ? 9.57 -1.116 -3.293 1 95 98 THR A CA 1
ATOM 767 C C . THR A 1 98 ? 11 -1.635 -3.396 1 95 98 THR A C 1
ATOM 769 O O . THR A 1 98 ? 11.883 -1.184 -2.664 1 95 98 THR A O 1
ATOM 772 N N . GLY A 1 99 ? 11.164 -2.541 -4.32 1 95.25 99 GLY A N 1
ATOM 773 C CA . GLY A 1 99 ? 12.477 -3.172 -4.375 1 95.25 99 GLY A CA 1
ATOM 774 C C . GLY A 1 99 ? 12.992 -3.348 -5.793 1 95.25 99 GLY A C 1
ATOM 775 O O . GLY A 1 99 ? 12.258 -3.121 -6.758 1 95.25 99 GLY A O 1
ATOM 776 N N . LEU A 1 100 ? 14.281 -3.76 -5.812 1 95.25 100 LEU A N 1
ATOM 777 C CA . LEU A 1 100 ? 14.984 -4.129 -7.039 1 95.25 100 LEU A CA 1
ATOM 778 C C . LEU A 1 100 ? 15.516 -5.555 -6.953 1 95.25 100 LEU A C 1
ATOM 780 O O . LEU A 1 100 ? 15.859 -6.035 -5.871 1 95.25 100 LEU A O 1
ATOM 784 N N . VAL A 1 101 ? 15.508 -6.16 -8.062 1 96.31 101 VAL A N 1
ATOM 785 C CA . VAL A 1 101 ? 16.156 -7.461 -8.164 1 96.31 101 VAL A CA 1
ATOM 786 C C . VAL A 1 101 ? 17.438 -7.336 -8.984 1 96.31 101 VAL A C 1
ATOM 788 O O . VAL A 1 101 ? 17.406 -6.871 -10.125 1 96.31 101 VAL A O 1
ATOM 791 N N . LEU A 1 102 ? 18.562 -7.773 -8.375 1 96.69 102 LEU A N 1
ATOM 792 C CA . LEU A 1 102 ? 19.875 -7.668 -9.016 1 96.69 102 LEU A CA 1
ATOM 793 C C . LEU A 1 102 ? 20.422 -9.047 -9.344 1 96.69 102 LEU A C 1
ATOM 795 O O . LEU A 1 102 ? 20.188 -10.016 -8.617 1 96.69 102 LEU A O 1
ATOM 799 N N . GLU A 1 103 ? 21.203 -9.07 -10.352 1 95.88 103 GLU A N 1
ATOM 800 C CA . GLU A 1 103 ? 21.828 -10.312 -10.789 1 95.88 103 GLU A CA 1
ATOM 801 C C . GLU A 1 103 ? 23.094 -10.609 -9.984 1 95.88 103 GLU A C 1
ATOM 803 O O . GLU A 1 103 ? 23.984 -9.766 -9.875 1 95.88 103 GLU A O 1
ATOM 808 N N . MET A 1 104 ? 23.047 -11.852 -9.359 1 95.06 104 MET A N 1
ATOM 809 C CA . MET A 1 104 ? 24.219 -12.344 -8.656 1 95.06 104 MET A CA 1
ATOM 810 C C . MET A 1 104 ? 24.766 -13.602 -9.328 1 95.06 104 MET A C 1
ATOM 812 O O . MET A 1 104 ? 24.531 -14.711 -8.859 1 95.06 104 MET A O 1
ATOM 816 N N . GLY A 1 105 ? 25.406 -13.523 -10.398 1 90.75 105 GLY A N 1
ATOM 817 C CA . GLY A 1 105 ? 25.875 -14.695 -11.125 1 90.75 105 GLY A CA 1
ATOM 818 C C . GLY A 1 105 ? 24.781 -15.352 -11.953 1 90.75 105 GLY A C 1
ATOM 819 O O . GLY A 1 105 ? 23.812 -14.703 -12.336 1 90.75 105 GLY A O 1
ATOM 820 N N . LYS A 1 106 ? 24.953 -16.609 -12.258 1 91.56 106 LYS A N 1
ATOM 821 C CA . LYS A 1 106 ? 24.078 -17.281 -13.203 1 91.56 106 LYS A CA 1
ATOM 822 C C . LYS A 1 106 ? 22.844 -17.859 -12.5 1 91.56 106 LYS A C 1
ATOM 824 O O . LYS A 1 106 ? 21.766 -17.922 -13.086 1 91.56 106 LYS A O 1
ATOM 829 N N . ASP A 1 107 ? 23 -18.156 -11.242 1 95.81 107 ASP A N 1
ATOM 830 C CA . ASP A 1 107 ? 21.922 -18.938 -10.641 1 95.81 107 ASP A CA 1
ATOM 831 C C . ASP A 1 107 ? 21.344 -18.234 -9.422 1 95.81 107 ASP A C 1
ATOM 833 O O . ASP A 1 107 ? 20.547 -18.812 -8.68 1 95.81 107 ASP A O 1
ATOM 837 N N . ARG A 1 108 ? 21.766 -16.953 -9.211 1 97.31 108 ARG A N 1
ATOM 838 C CA . ARG A 1 108 ? 21.328 -16.281 -7.996 1 97.31 108 ARG A CA 1
ATOM 839 C C . ARG A 1 108 ? 20.953 -14.828 -8.289 1 97.31 108 ARG A C 1
ATOM 841 O O . ARG A 1 108 ? 21.438 -14.234 -9.25 1 97.31 108 ARG A O 1
ATOM 848 N N . VAL A 1 109 ? 20.062 -14.359 -7.508 1 97.5 109 VAL A N 1
ATOM 849 C CA . VAL A 1 109 ? 19.688 -12.953 -7.531 1 97.5 109 VAL A CA 1
ATOM 850 C C . VAL A 1 109 ? 19.594 -12.414 -6.102 1 97.5 109 VAL A C 1
ATOM 852 O O . VAL A 1 109 ? 19.547 -13.188 -5.145 1 97.5 109 VAL A O 1
ATOM 855 N N . VAL A 1 110 ? 19.656 -11.117 -6.008 1 98.19 110 VAL A N 1
ATOM 856 C CA . VAL A 1 110 ? 19.422 -10.484 -4.711 1 98.19 110 VAL A CA 1
ATOM 857 C C . VAL A 1 110 ? 18.344 -9.414 -4.848 1 98.19 110 VAL A C 1
ATOM 859 O O . VAL A 1 110 ? 18.391 -8.594 -5.77 1 98.19 110 VAL A O 1
ATOM 862 N N . LYS A 1 111 ? 17.328 -9.508 -4.016 1 98 111 LYS A N 1
ATOM 863 C CA . LYS A 1 111 ? 16.328 -8.453 -3.891 1 98 111 LYS A CA 1
ATOM 864 C C . LYS A 1 111 ? 16.766 -7.414 -2.855 1 98 111 LYS A C 1
ATOM 866 O O . LYS A 1 111 ? 17.078 -7.762 -1.717 1 98 111 LYS A O 1
ATOM 871 N N . ILE A 1 112 ? 16.828 -6.168 -3.258 1 98 112 ILE A N 1
ATOM 872 C CA . ILE A 1 112 ? 17.219 -5.082 -2.363 1 98 112 ILE A CA 1
ATOM 873 C C . ILE A 1 112 ? 16.109 -4.027 -2.32 1 98 112 ILE A C 1
ATOM 875 O O . ILE A 1 112 ? 15.312 -3.914 -3.256 1 98 112 ILE A O 1
ATOM 879 N N . PRO A 1 113 ? 15.977 -3.303 -1.196 1 96.81 113 PRO A N 1
ATOM 880 C CA . PRO A 1 113 ? 15.031 -2.18 -1.191 1 96.81 113 PRO A CA 1
ATOM 881 C C . PRO A 1 113 ? 15.492 -1.022 -2.078 1 96.81 113 PRO A C 1
ATOM 883 O O . PRO A 1 113 ? 16.688 -0.728 -2.145 1 96.81 113 PRO A O 1
ATOM 886 N N . LYS A 1 114 ? 14.609 -0.402 -2.797 1 94.44 114 LYS A N 1
ATOM 887 C CA . LYS A 1 114 ? 14.945 0.849 -3.473 1 94.44 114 LYS A CA 1
ATOM 888 C C . LYS A 1 114 ? 15.438 1.896 -2.479 1 94.44 114 LYS A C 1
ATOM 890 O O . LYS A 1 114 ? 14.891 2.018 -1.378 1 94.44 114 LYS A O 1
ATOM 895 N N . ARG A 1 115 ? 16.453 2.596 -2.885 1 91.56 115 ARG A N 1
ATOM 896 C CA . ARG A 1 115 ? 17.016 3.662 -2.062 1 91.56 115 ARG A CA 1
ATOM 897 C C . ARG A 1 115 ? 17.266 4.918 -2.893 1 91.56 115 ARG A C 1
ATOM 899 O O . ARG A 1 115 ? 17.875 4.852 -3.961 1 91.56 115 ARG A O 1
ATOM 906 N N . TYR A 1 116 ? 16.734 5.941 -2.332 1 87.88 116 TYR A N 1
ATOM 907 C CA . TYR A 1 116 ? 16.938 7.23 -2.98 1 87.88 116 TYR A CA 1
ATOM 908 C C . TYR A 1 116 ? 17.844 8.125 -2.145 1 87.88 116 TYR A C 1
ATOM 910 O O . TYR A 1 116 ? 17.781 8.102 -0.913 1 87.88 116 TYR A O 1
ATOM 918 N N . GLU A 1 117 ? 18.719 8.797 -2.797 1 81.31 117 GLU A N 1
ATOM 919 C CA . GLU A 1 117 ? 19.656 9.672 -2.104 1 81.31 117 GLU A CA 1
ATOM 920 C C . GLU A 1 117 ? 19.125 11.102 -2.029 1 81.31 117 GLU A C 1
ATOM 922 O O . GLU A 1 117 ? 18.562 11.617 -2.998 1 81.31 117 GLU A O 1
ATOM 927 N N . SER A 1 118 ? 19.141 11.688 -0.837 1 67.81 118 SER A N 1
ATOM 928 C CA . SER A 1 118 ? 18.594 13 -0.518 1 67.81 118 SER A CA 1
ATOM 929 C C . SER A 1 118 ? 19.328 14.102 -1.278 1 67.81 118 SER A C 1
ATOM 931 O O . SER A 1 118 ? 18.734 15.133 -1.607 1 67.81 118 SER A O 1
ATOM 933 N N . GLU A 1 119 ? 20.578 13.984 -1.503 1 63.06 119 GLU A N 1
ATOM 934 C CA . GLU A 1 119 ? 21.375 15.102 -1.986 1 63.06 119 GLU A CA 1
ATOM 935 C C . GLU A 1 119 ? 20.797 15.695 -3.266 1 63.06 119 GLU A C 1
ATOM 937 O O . GLU A 1 119 ? 21.031 16.859 -3.58 1 63.06 119 GLU A O 1
ATOM 942 N N . HIS A 1 120 ? 19.906 14.984 -3.801 1 60.06 120 HIS A N 1
ATOM 943 C CA . HIS A 1 120 ? 19.516 15.438 -5.129 1 60.06 120 HIS A CA 1
ATOM 944 C C . HIS A 1 120 ? 18.078 15.977 -5.133 1 60.06 120 HIS A C 1
ATOM 946 O O . HIS A 1 120 ? 17.641 16.562 -6.121 1 60.06 120 HIS A O 1
ATOM 952 N N . TYR A 1 121 ? 17.469 15.812 -3.855 1 62.97 121 TYR A N 1
ATOM 953 C CA . TYR A 1 121 ? 16.062 16.172 -3.941 1 62.97 121 TYR A CA 1
ATOM 954 C C . TYR A 1 121 ? 15.672 17.109 -2.805 1 62.97 121 TYR A C 1
ATOM 956 O O . TYR A 1 121 ? 16.281 17.078 -1.731 1 62.97 121 TYR A O 1
ATOM 964 N N . ARG A 1 122 ? 14.891 18.031 -3.129 1 64.62 122 ARG A N 1
ATOM 965 C CA . ARG A 1 122 ? 14.422 19.062 -2.209 1 64.62 122 ARG A CA 1
ATOM 966 C C . ARG A 1 122 ? 13.438 18.5 -1.197 1 64.62 122 ARG A C 1
ATOM 968 O O . ARG A 1 122 ? 13.258 19.047 -0.111 1 64.62 122 ARG A O 1
ATOM 975 N N . ASP A 1 123 ? 12.914 17.391 -1.592 1 81.44 123 ASP A N 1
ATOM 976 C CA . ASP A 1 123 ? 11.891 16.812 -0.729 1 81.44 123 ASP A CA 1
ATOM 977 C C . ASP A 1 123 ? 12.469 15.711 0.159 1 81.44 123 ASP A C 1
ATOM 979 O O . ASP A 1 123 ? 12.086 14.547 0.05 1 81.44 123 ASP A O 1
ATOM 983 N N . ARG A 1 124 ? 13.219 16.109 1.136 1 81.5 124 ARG A N 1
ATOM 984 C CA . ARG A 1 124 ? 14 15.203 1.974 1 81.5 124 ARG A CA 1
ATOM 985 C C . ARG A 1 124 ? 13.086 14.336 2.83 1 81.5 124 ARG A C 1
ATOM 987 O O . ARG A 1 124 ? 13.305 13.125 2.951 1 81.5 124 ARG A O 1
ATOM 994 N N . GLU A 1 125 ? 12.062 14.883 3.414 1 86.38 125 GLU A N 1
ATOM 995 C CA . GLU A 1 125 ? 11.188 14.156 4.332 1 86.38 125 GLU A CA 1
ATOM 996 C C . GLU A 1 125 ? 10.398 13.07 3.605 1 86.38 125 GLU A C 1
ATOM 998 O O . GLU A 1 125 ? 10.266 11.953 4.105 1 86.38 125 GLU A O 1
ATOM 1003 N N . GLU A 1 126 ? 9.992 13.414 2.447 1 87.62 126 GLU A N 1
ATOM 1004 C CA . GLU A 1 126 ? 9.273 12.422 1.651 1 87.62 126 GLU A CA 1
ATOM 1005 C C . GLU A 1 126 ? 10.203 11.289 1.208 1 87.62 126 GLU A C 1
ATOM 1007 O O . GLU A 1 126 ? 9.828 10.117 1.259 1 87.62 126 GLU A O 1
ATOM 1012 N N . MET A 1 127 ? 11.328 11.656 0.84 1 89 127 MET A N 1
ATOM 1013 C CA . MET A 1 127 ? 12.305 10.664 0.405 1 89 127 MET A CA 1
ATOM 1014 C C . MET A 1 127 ? 12.672 9.727 1.547 1 89 127 MET A C 1
ATOM 1016 O O . MET A 1 127 ? 12.781 8.516 1.347 1 89 127 MET A O 1
ATOM 1020 N N . GLU A 1 128 ? 12.844 10.289 2.676 1 89.31 128 GLU A N 1
ATOM 1021 C CA . GLU A 1 128 ? 13.156 9.477 3.848 1 89.31 128 GLU A CA 1
ATOM 1022 C C . GLU A 1 128 ? 12.016 8.516 4.172 1 89.31 128 GLU A C 1
ATOM 1024 O O . GLU A 1 128 ? 12.25 7.359 4.523 1 89.31 128 GLU A O 1
ATOM 1029 N N . TYR A 1 129 ? 10.898 9.016 4.043 1 90.56 129 TYR A N 1
ATOM 1030 C CA . TYR A 1 129 ? 9.719 8.188 4.27 1 90.56 129 TYR A CA 1
ATOM 1031 C C . TYR A 1 129 ? 9.672 7.027 3.283 1 90.56 129 TYR A C 1
ATOM 1033 O O . TYR A 1 129 ? 9.453 5.879 3.678 1 90.56 129 TYR A O 1
ATOM 1041 N N . VAL A 1 130 ? 9.891 7.316 2.01 1 92.62 130 VAL A N 1
ATOM 1042 C CA . VAL A 1 130 ? 9.859 6.297 0.966 1 92.62 130 VAL A CA 1
ATOM 1043 C C . VAL A 1 130 ? 10.945 5.25 1.23 1 92.62 130 VAL A C 1
ATOM 1045 O O . VAL A 1 130 ? 10.68 4.047 1.15 1 92.62 130 VAL A O 1
ATOM 1048 N N . ASN A 1 131 ? 12.117 5.715 1.573 1 93.44 131 ASN A N 1
ATOM 1049 C CA . ASN A 1 131 ? 13.211 4.801 1.877 1 93.44 131 ASN A CA 1
ATOM 1050 C C . ASN A 1 131 ? 12.883 3.904 3.066 1 93.44 131 ASN A C 1
ATOM 1052 O O . ASN A 1 131 ? 13.203 2.715 3.061 1 93.44 131 ASN A O 1
ATOM 1056 N N . GLU A 1 132 ? 12.234 4.492 4.008 1 92.31 132 GLU A N 1
ATOM 1057 C CA . GLU A 1 132 ? 11.867 3.73 5.195 1 92.31 132 GLU A CA 1
ATOM 1058 C C . GLU A 1 132 ? 10.836 2.654 4.863 1 92.31 132 GLU A C 1
ATOM 1060 O O . GLU A 1 132 ? 10.953 1.513 5.312 1 92.31 132 GLU A O 1
ATOM 1065 N N . ILE A 1 133 ? 9.883 2.998 4.039 1 92.56 133 ILE A N 1
ATOM 1066 C CA . ILE A 1 133 ? 8.852 2.043 3.645 1 92.56 133 ILE A CA 1
ATOM 1067 C C . ILE A 1 133 ? 9.484 0.901 2.852 1 92.56 133 ILE A C 1
ATOM 1069 O O . ILE A 1 133 ? 9.164 -0.269 3.074 1 92.56 133 ILE A O 1
ATOM 1073 N N . ASN A 1 134 ? 10.352 1.25 1.956 1 95.38 134 ASN A N 1
ATOM 1074 C CA . ASN A 1 134 ? 11.039 0.236 1.168 1 95.38 134 ASN A CA 1
ATOM 1075 C C . ASN A 1 134 ? 11.82 -0.727 2.057 1 95.38 134 ASN A C 1
ATOM 1077 O O . ASN A 1 134 ? 11.773 -1.942 1.856 1 95.38 134 ASN A O 1
ATOM 1081 N N . GLN A 1 135 ? 12.469 -0.161 3.025 1 95.25 135 GLN A N 1
ATOM 1082 C CA . GLN A 1 135 ? 13.258 -0.971 3.943 1 95.25 135 GLN A CA 1
ATOM 1083 C C . GLN A 1 135 ? 12.367 -1.858 4.805 1 95.25 135 GLN A C 1
ATOM 1085 O O . GLN A 1 135 ? 12.688 -3.027 5.039 1 95.25 135 GLN A O 1
ATOM 1090 N N . GLN A 1 136 ? 11.352 -1.306 5.242 1 93.06 136 GLN A N 1
ATOM 1091 C CA . GLN A 1 136 ? 10.43 -2.064 6.078 1 93.06 136 GLN A CA 1
ATOM 1092 C C . GLN A 1 136 ? 9.797 -3.213 5.297 1 93.06 136 GLN A C 1
ATOM 1094 O O . GLN A 1 136 ? 9.578 -4.297 5.844 1 93.06 136 GLN A O 1
ATOM 1099 N N . THR A 1 137 ? 9.5 -2.959 4.039 1 94.62 137 THR A N 1
ATOM 1100 C CA . THR A 1 137 ? 8.938 -4.004 3.191 1 94.62 137 THR A CA 1
ATOM 1101 C C . THR A 1 137 ? 9.914 -5.172 3.053 1 94.62 137 THR A C 1
ATOM 1103 O O . THR A 1 137 ? 9.508 -6.332 3.139 1 94.62 137 THR A O 1
ATOM 1106 N N . LEU A 1 138 ? 11.172 -4.848 2.861 1 96.75 138 LEU A N 1
ATOM 1107 C CA . LEU A 1 138 ? 12.195 -5.887 2.783 1 96.75 138 LEU A CA 1
ATOM 1108 C C . LEU A 1 138 ? 12.297 -6.652 4.098 1 96.75 138 LEU A C 1
ATOM 1110 O O . LEU A 1 138 ? 12.398 -7.883 4.098 1 96.75 138 LEU A O 1
ATOM 1114 N N . GLN A 1 139 ? 12.258 -5.922 5.168 1 95.56 139 GLN A N 1
ATOM 1115 C CA . GLN A 1 139 ? 12.359 -6.555 6.48 1 95.56 139 GLN A CA 1
ATOM 1116 C C . GLN A 1 139 ? 11.188 -7.508 6.723 1 95.56 139 GLN A C 1
ATOM 1118 O O . GLN A 1 139 ? 11.375 -8.594 7.281 1 95.56 139 GLN A O 1
ATOM 1123 N N . ASN A 1 140 ? 10.07 -7.086 6.316 1 94.56 140 ASN A N 1
ATOM 1124 C CA . ASN A 1 140 ? 8.914 -7.969 6.418 1 94.56 140 ASN A CA 1
ATOM 1125 C C . ASN A 1 140 ? 9.109 -9.242 5.598 1 94.56 140 ASN A C 1
ATOM 1127 O O . ASN A 1 140 ? 8.852 -10.344 6.086 1 94.56 140 ASN A O 1
ATOM 1131 N N . GLU A 1 141 ? 9.523 -9.047 4.414 1 96.88 141 GLU A N 1
ATOM 1132 C CA . GLU A 1 141 ? 9.742 -10.195 3.535 1 96.88 141 GLU A CA 1
ATOM 1133 C C . GLU A 1 141 ? 10.766 -11.156 4.125 1 96.88 141 GLU A C 1
ATOM 1135 O O . GLU A 1 141 ? 10.602 -12.375 4.047 1 96.88 141 GLU A O 1
ATOM 1140 N N . ILE A 1 142 ? 11.789 -10.617 4.719 1 97.75 142 ILE A N 1
ATOM 1141 C CA . ILE A 1 142 ? 12.805 -11.43 5.383 1 97.75 142 ILE A CA 1
ATOM 1142 C C . ILE A 1 142 ? 12.156 -12.266 6.48 1 97.75 142 ILE A C 1
ATOM 1144 O O . ILE A 1 142 ? 12.383 -13.477 6.562 1 97.75 142 ILE A O 1
ATOM 1148 N N . GLN A 1 143 ? 11.32 -11.688 7.262 1 96.62 143 GLN A N 1
ATOM 1149 C CA . GLN A 1 143 ? 10.672 -12.398 8.359 1 96.62 143 GLN A CA 1
ATOM 1150 C C . GLN A 1 143 ? 9.766 -13.508 7.832 1 96.62 143 GLN A C 1
ATOM 1152 O O . GLN A 1 143 ? 9.672 -14.578 8.438 1 96.62 143 GLN A O 1
ATOM 1157 N N . VAL A 1 144 ? 9.133 -13.242 6.73 1 97.62 144 VAL A N 1
ATOM 1158 C CA . VAL A 1 144 ? 8.258 -14.25 6.141 1 97.62 144 VAL A CA 1
ATOM 1159 C C . VAL A 1 144 ? 9.086 -15.438 5.648 1 97.62 144 VAL A C 1
ATOM 1161 O O . VAL A 1 144 ? 8.742 -16.594 5.902 1 97.62 144 VAL A O 1
ATOM 1164 N N . PHE A 1 145 ? 10.188 -15.164 4.949 1 98.31 145 PHE A N 1
ATOM 1165 C CA . PHE A 1 145 ? 11.07 -16.234 4.508 1 98.31 145 PHE A CA 1
ATOM 1166 C C . PHE A 1 145 ? 11.562 -17.047 5.699 1 98.31 145 PHE A C 1
ATOM 1168 O O . PHE A 1 145 ? 11.617 -18.281 5.633 1 98.31 145 PHE A O 1
ATOM 1175 N N . GLU A 1 146 ? 11.875 -16.344 6.734 1 97.81 146 GLU A N 1
ATOM 1176 C CA . GLU A 1 146 ? 12.359 -17.031 7.93 1 97.81 146 GLU A CA 1
ATOM 1177 C C . GLU A 1 146 ? 11.273 -17.938 8.523 1 97.81 146 GLU A C 1
ATOM 1179 O O . GLU A 1 146 ? 11.547 -19.062 8.93 1 97.81 146 GLU A O 1
ATOM 1184 N N . ARG A 1 147 ? 10.078 -17.484 8.539 1 97.75 147 ARG A N 1
ATOM 1185 C CA . ARG A 1 147 ? 8.953 -18.25 9.078 1 97.75 147 ARG A CA 1
ATOM 1186 C C . ARG A 1 147 ? 8.656 -19.469 8.219 1 97.75 147 ARG A C 1
ATOM 1188 O O . ARG A 1 147 ? 8.383 -20.547 8.742 1 97.75 147 ARG A O 1
ATOM 1195 N N . LEU A 1 148 ? 8.727 -19.328 6.961 1 98.25 148 LEU A N 1
ATOM 1196 C CA . LEU A 1 148 ? 8.367 -20.391 6.031 1 98.25 148 LEU A CA 1
ATOM 1197 C C . LEU A 1 148 ? 9.477 -21.438 5.938 1 98.25 148 LEU A C 1
ATOM 1199 O O . LEU A 1 148 ? 9.219 -22.609 5.668 1 98.25 148 LEU A O 1
ATOM 1203 N N . GLY A 1 149 ? 10.68 -20.984 6.133 1 97.38 149 GLY A N 1
ATOM 1204 C CA . GLY A 1 149 ? 11.797 -21.906 5.949 1 97.38 149 GLY A CA 1
ATOM 1205 C C . GLY A 1 149 ? 11.938 -22.391 4.52 1 97.38 149 GLY A C 1
ATOM 1206 O O . GLY A 1 149 ? 11.516 -21.719 3.58 1 97.38 149 GLY A O 1
ATOM 1207 N N . ASN A 1 150 ? 12.695 -23.5 4.461 1 96.81 150 ASN A N 1
ATOM 1208 C CA . ASN A 1 150 ? 12.867 -24.125 3.152 1 96.81 150 ASN A CA 1
ATOM 1209 C C . ASN A 1 150 ? 11.719 -25.062 2.826 1 96.81 150 ASN A C 1
ATOM 1211 O O . ASN A 1 150 ? 11.461 -26.016 3.568 1 96.81 150 ASN A O 1
ATOM 1215 N N . TYR A 1 151 ? 11.008 -24.781 1.8 1 98 151 TYR A N 1
ATOM 1216 C CA . TYR A 1 151 ? 9.891 -25.594 1.337 1 98 151 TYR A CA 1
ATOM 1217 C C . TYR A 1 151 ? 9.906 -25.719 -0.182 1 98 151 TYR A C 1
ATOM 1219 O O . TYR A 1 151 ? 10.242 -24.766 -0.888 1 98 151 TYR A O 1
ATOM 1227 N N . LYS A 1 152 ? 9.516 -26.797 -0.7 1 97.5 152 LYS A N 1
ATOM 1228 C CA . LYS A 1 152 ? 9.625 -27.141 -2.113 1 97.5 152 LYS A CA 1
ATOM 1229 C C . LYS A 1 152 ? 8.82 -26.172 -2.982 1 97.5 152 LYS A C 1
ATOM 1231 O O . LYS A 1 152 ? 9.148 -25.969 -4.152 1 97.5 152 LYS A O 1
ATOM 1236 N N . GLY A 1 153 ? 7.773 -25.594 -2.51 1 98.44 153 GLY A N 1
ATOM 1237 C CA . GLY A 1 153 ? 6.906 -24.719 -3.283 1 98.44 153 GLY A CA 1
ATOM 1238 C C . GLY A 1 153 ? 7.27 -23.25 -3.152 1 98.44 153 GLY A C 1
ATOM 1239 O O . GLY A 1 153 ? 6.598 -22.391 -3.717 1 98.44 153 GLY A O 1
ATOM 1240 N N . ILE A 1 154 ? 8.359 -22.953 -2.428 1 98.75 154 ILE A N 1
ATOM 1241 C CA . ILE A 1 154 ? 8.836 -21.578 -2.209 1 98.75 154 ILE A CA 1
ATOM 1242 C C . ILE A 1 154 ? 10.211 -21.406 -2.85 1 98.75 154 ILE A C 1
ATOM 1244 O O . ILE A 1 154 ? 11.055 -22.297 -2.781 1 98.75 154 ILE A O 1
ATOM 1248 N N . ILE A 1 155 ? 10.453 -20.297 -3.521 1 98.75 155 ILE A N 1
ATOM 1249 C CA . ILE A 1 155 ? 11.742 -20.031 -4.148 1 98.75 155 ILE A CA 1
ATOM 1250 C C . ILE A 1 155 ? 12.852 -20.156 -3.109 1 98.75 155 ILE A C 1
ATOM 1252 O O . ILE A 1 155 ? 12.711 -19.672 -1.979 1 98.75 155 ILE A O 1
ATOM 1256 N N . PRO A 1 156 ? 13.883 -20.812 -3.424 1 98.25 156 PRO A N 1
ATOM 1257 C CA . PRO A 1 156 ? 14.969 -20.969 -2.445 1 98.25 156 PRO A CA 1
ATOM 1258 C C . PRO A 1 156 ? 15.562 -19.641 -2.002 1 98.25 156 PRO A C 1
ATOM 1260 O O . PRO A 1 156 ? 15.938 -18.812 -2.842 1 98.25 156 PRO A O 1
ATOM 1263 N N . CYS A 1 157 ? 15.547 -19.453 -0.76 1 98.31 157 CYS A N 1
ATOM 1264 C CA . CYS A 1 157 ? 16.188 -18.312 -0.112 1 98.31 157 CYS A CA 1
ATOM 1265 C C . CYS A 1 157 ? 17.516 -18.719 0.514 1 98.31 157 CYS A C 1
ATOM 1267 O O . CYS A 1 157 ? 17.547 -19.578 1.404 1 98.31 157 CYS A O 1
ATOM 1269 N N . PHE A 1 158 ? 18.609 -18.078 0.136 1 97.81 158 PHE A N 1
ATOM 1270 C CA . PHE A 1 158 ? 19.938 -18.531 0.531 1 97.81 158 PHE A CA 1
ATOM 1271 C C . PHE A 1 158 ? 20.469 -17.734 1.716 1 97.81 158 PHE A C 1
ATOM 1273 O O . PHE A 1 158 ? 21.109 -18.281 2.609 1 97.81 158 PHE A O 1
ATOM 1280 N N . LYS A 1 159 ? 20.266 -16.438 1.636 1 96.81 159 LYS A N 1
ATOM 1281 C CA . LYS A 1 159 ? 20.812 -15.547 2.656 1 96.81 159 LYS A CA 1
ATOM 1282 C C . LYS A 1 159 ? 19.953 -14.289 2.799 1 96.81 159 LYS A C 1
ATOM 1284 O O . LYS A 1 159 ? 19.422 -13.773 1.809 1 96.81 159 LYS A O 1
ATOM 1289 N N . THR A 1 160 ? 19.766 -13.883 4.051 1 97.12 160 THR A N 1
ATOM 1290 C CA . THR A 1 160 ? 19.078 -12.625 4.316 1 97.12 160 THR A CA 1
ATOM 1291 C C . THR A 1 160 ? 19.969 -11.672 5.094 1 97.12 160 THR A C 1
ATOM 1293 O O . THR A 1 160 ? 20.812 -12.102 5.875 1 97.12 160 THR A O 1
ATOM 1296 N N . SER A 1 161 ? 19.891 -10.438 4.832 1 96.12 161 SER A N 1
ATOM 1297 C CA . SER A 1 161 ? 20.547 -9.352 5.562 1 96.12 161 SER A CA 1
ATOM 1298 C C . SER A 1 161 ? 19.734 -8.07 5.488 1 96.12 161 SER A C 1
ATOM 1300 O O . SER A 1 161 ? 18.734 -7.996 4.766 1 96.12 161 SER A O 1
ATOM 1302 N N . GLN A 1 162 ? 20.141 -7.105 6.191 1 93.62 162 GLN A N 1
ATOM 1303 C CA . GLN A 1 162 ? 19.469 -5.812 6.148 1 93.62 162 GLN A CA 1
ATOM 1304 C C . GLN A 1 162 ? 19.562 -5.188 4.758 1 93.62 162 GLN A C 1
ATOM 1306 O O . GLN A 1 162 ? 18.812 -4.27 4.43 1 93.62 162 GLN A O 1
ATOM 1311 N N . TYR A 1 163 ? 20.516 -5.793 3.963 1 95.75 163 TYR A N 1
ATOM 1312 C CA . TYR A 1 163 ? 20.766 -5.18 2.664 1 95.75 163 TYR A CA 1
ATOM 1313 C C . TYR A 1 163 ? 19.969 -5.875 1.565 1 95.75 163 TYR A C 1
ATOM 1315 O O . TYR A 1 163 ? 19.828 -5.34 0.463 1 95.75 163 TYR A O 1
ATOM 1323 N N . GLY A 1 164 ? 19.562 -7.105 1.849 1 97.69 164 GLY A N 1
ATOM 1324 C CA . GLY A 1 164 ? 18.828 -7.789 0.79 1 97.69 164 GLY A CA 1
ATOM 1325 C C . GLY A 1 164 ? 18.594 -9.258 1.085 1 97.69 164 GLY A C 1
ATOM 1326 O O . GLY A 1 164 ? 19.031 -9.773 2.113 1 97.69 164 GLY A O 1
ATOM 1327 N N . ILE A 1 165 ? 17.875 -9.875 0.217 1 98.38 165 ILE A N 1
ATOM 1328 C CA . ILE A 1 165 ? 17.562 -11.297 0.26 1 98.38 165 ILE A CA 1
ATOM 1329 C C . ILE A 1 165 ? 18.156 -11.992 -0.961 1 98.38 165 ILE A C 1
ATOM 1331 O O . ILE A 1 165 ? 17.781 -11.688 -2.098 1 98.38 165 ILE A O 1
ATOM 1335 N N . GLU A 1 166 ? 19.031 -12.93 -0.764 1 98.31 166 GLU A N 1
ATOM 1336 C CA . GLU A 1 166 ? 19.609 -13.719 -1.847 1 98.31 166 GLU A CA 1
ATOM 1337 C C . GLU A 1 166 ? 18.719 -14.922 -2.178 1 98.31 166 GLU A C 1
ATOM 1339 O O . GLU A 1 166 ? 18.453 -15.758 -1.312 1 98.31 166 GLU A O 1
ATOM 1344 N N . LEU A 1 167 ? 18.344 -15.008 -3.418 1 98.5 167 LEU A N 1
ATOM 1345 C CA . LEU A 1 167 ? 17.391 -16.016 -3.871 1 98.5 167 LEU A CA 1
ATOM 1346 C C . LEU A 1 167 ? 17.922 -16.75 -5.094 1 98.5 167 LEU A C 1
ATOM 1348 O O . LEU A 1 167 ? 18.844 -16.281 -5.758 1 98.5 167 LEU A O 1
ATOM 1352 N N . ALA A 1 168 ? 17.312 -17.922 -5.293 1 98.25 168 ALA A N 1
ATOM 1353 C CA . ALA A 1 168 ? 17.578 -18.609 -6.555 1 98.25 168 ALA A CA 1
ATOM 1354 C C . ALA A 1 168 ? 17.047 -17.797 -7.738 1 98.25 168 ALA A C 1
ATOM 1356 O O . ALA A 1 168 ? 15.992 -17.156 -7.645 1 98.25 168 ALA A O 1
ATOM 1357 N N . ARG A 1 169 ? 17.781 -17.875 -8.828 1 97 169 ARG A N 1
ATOM 1358 C CA . ARG A 1 169 ? 17.328 -17.219 -10.055 1 97 169 ARG A CA 1
ATOM 1359 C C . ARG A 1 169 ? 16.375 -18.125 -10.82 1 97 169 ARG A C 1
ATOM 1361 O O . ARG A 1 169 ? 16.75 -19.188 -11.297 1 97 169 ARG A O 1
ATOM 1368 N N . ALA A 1 170 ? 15.156 -17.703 -10.953 1 96.19 170 ALA A N 1
ATOM 1369 C CA . ALA A 1 170 ? 14.148 -18.453 -11.703 1 96.19 170 ALA A CA 1
ATOM 1370 C C . ALA A 1 170 ? 14.281 -18.203 -13.203 1 96.19 170 ALA A C 1
ATOM 1372 O O . ALA A 1 170 ? 14.922 -17.234 -13.625 1 96.19 170 ALA A O 1
ATOM 1373 N N . GLN A 1 171 ? 13.734 -19.047 -13.977 1 93.25 171 GLN A N 1
ATOM 1374 C CA . GLN A 1 171 ? 13.727 -18.906 -15.422 1 93.25 171 GLN A CA 1
ATOM 1375 C C . GLN A 1 171 ? 12.75 -17.812 -15.867 1 93.25 171 GLN A C 1
ATOM 1377 O O . GLN A 1 171 ? 12.969 -17.156 -16.891 1 93.25 171 GLN A O 1
ATOM 1382 N N . GLY A 1 172 ? 11.695 -17.641 -15.117 1 93.25 172 GLY A N 1
ATOM 1383 C CA . GLY A 1 172 ? 10.648 -16.672 -15.398 1 93.25 172 GLY A CA 1
ATOM 1384 C C . GLY A 1 172 ? 9.477 -16.766 -14.445 1 93.25 172 GLY A C 1
ATOM 1385 O O . GLY A 1 172 ? 9.484 -17.578 -13.516 1 93.25 172 GLY A O 1
ATOM 1386 N N . ASP A 1 173 ? 8.539 -15.867 -14.742 1 95.88 173 ASP A N 1
ATOM 1387 C CA . ASP A 1 173 ? 7.309 -15.922 -13.961 1 95.88 173 ASP A CA 1
ATOM 1388 C C . ASP A 1 173 ? 6.191 -16.594 -14.75 1 95.88 173 ASP A C 1
ATOM 1390 O O . ASP A 1 173 ? 6.266 -16.719 -15.969 1 95.88 173 ASP A O 1
ATOM 1394 N N . LEU A 1 174 ? 5.242 -17.062 -14.008 1 97.56 174 LEU A N 1
ATOM 1395 C CA . LEU A 1 174 ? 4.164 -17.859 -14.586 1 97.56 174 LEU A CA 1
ATOM 1396 C C . LEU A 1 174 ? 3.342 -17.031 -15.57 1 97.56 174 LEU A C 1
ATOM 1398 O O . LEU A 1 174 ? 2.844 -17.547 -16.562 1 97.56 174 LEU A O 1
ATOM 1402 N N . GLU A 1 175 ? 3.197 -15.742 -15.281 1 97.19 175 GLU A N 1
ATOM 1403 C CA . GLU A 1 175 ? 2.416 -14.891 -16.172 1 97.19 175 GLU A CA 1
ATOM 1404 C C . GLU A 1 175 ? 3.041 -14.828 -17.562 1 97.19 175 GLU A C 1
ATOM 1406 O O . GLU A 1 175 ? 2.373 -15.102 -18.562 1 97.19 175 GLU A O 1
ATOM 1411 N N . SER A 1 176 ? 4.301 -14.547 -17.625 1 94.94 176 SER A N 1
ATOM 1412 C CA . SER A 1 176 ? 5.02 -14.508 -18.891 1 94.94 176 SER A CA 1
ATOM 1413 C C . SER A 1 176 ? 5.035 -15.883 -19.562 1 94.94 176 SER A C 1
ATOM 1415 O O . SER A 1 176 ? 4.93 -15.984 -20.781 1 94.94 176 SER A O 1
ATOM 1417 N N . TYR A 1 177 ? 5.172 -16.906 -18.797 1 96.19 177 TYR A N 1
ATOM 1418 C CA . TYR A 1 177 ? 5.23 -18.266 -19.312 1 96.19 177 TYR A CA 1
ATOM 1419 C C . TYR A 1 177 ? 3.922 -18.641 -19.984 1 96.19 177 TYR A C 1
ATOM 1421 O O . TYR A 1 177 ? 3.93 -19.234 -21.078 1 96.19 177 TYR A O 1
ATOM 1429 N N . LEU A 1 178 ? 2.809 -18.297 -19.391 1 97.56 178 LEU A N 1
ATOM 1430 C CA . LEU A 1 178 ? 1.496 -18.562 -19.969 1 97.56 178 LEU A CA 1
ATOM 1431 C C . LEU A 1 178 ? 1.331 -17.859 -21.312 1 97.56 178 LEU A C 1
ATOM 1433 O O . LEU A 1 178 ? 0.677 -18.375 -22.219 1 97.56 178 LEU A O 1
ATOM 1437 N N . GLU A 1 179 ? 1.963 -16.734 -21.422 1 95.62 179 GLU A N 1
ATOM 1438 C CA . GLU A 1 179 ? 1.797 -15.906 -22.625 1 95.62 179 GLU A CA 1
ATOM 1439 C C . GLU A 1 179 ? 2.727 -16.359 -23.734 1 95.62 179 GLU A C 1
ATOM 1441 O O . GLU A 1 179 ? 2.418 -16.172 -24.922 1 95.62 179 GLU A O 1
ATOM 1446 N N . THR A 1 180 ? 3.791 -17.016 -23.438 1 94.62 180 THR A N 1
ATOM 1447 C CA . THR A 1 180 ? 4.828 -17.188 -24.453 1 94.62 180 THR A CA 1
ATOM 1448 C C . THR A 1 180 ? 5.055 -18.672 -24.734 1 94.62 180 THR A C 1
ATOM 1450 O O . THR A 1 180 ? 5.66 -19.016 -25.766 1 94.62 180 THR A O 1
ATOM 1453 N N . SER A 1 181 ? 4.602 -19.531 -23.891 1 96.19 181 SER A N 1
ATOM 1454 C CA . SER A 1 181 ? 4.859 -20.953 -24.062 1 96.19 181 SER A CA 1
ATOM 1455 C C . SER A 1 181 ? 3.615 -21.688 -24.547 1 96.19 181 SER A C 1
ATOM 1457 O O . SER A 1 181 ? 2.492 -21.312 -24.203 1 96.19 181 SER A O 1
ATOM 1459 N N . PRO A 1 182 ? 3.824 -22.75 -25.328 1 97.25 182 PRO A N 1
ATOM 1460 C CA . PRO A 1 182 ? 2.674 -23.578 -25.719 1 97.25 182 PRO A CA 1
ATOM 1461 C C . PRO A 1 182 ? 2.041 -24.297 -24.547 1 97.25 182 PRO A C 1
ATOM 1463 O O . PRO A 1 182 ? 2.725 -24.609 -23.562 1 97.25 182 PRO A O 1
ATOM 1466 N N . GLU A 1 183 ? 0.795 -24.578 -24.703 1 97.5 183 GLU A N 1
ATOM 1467 C CA . GLU A 1 183 ? 0.079 -25.297 -23.656 1 97.5 183 GLU A CA 1
ATOM 1468 C C . GLU A 1 183 ? 0.627 -26.703 -23.469 1 97.5 183 GLU A C 1
ATOM 1470 O O . GLU A 1 183 ? 0.724 -27.469 -24.438 1 97.5 183 GLU A O 1
ATOM 1475 N N . PRO A 1 184 ? 0.958 -27.031 -22.281 1 96.75 184 PRO A N 1
ATOM 1476 C CA . PRO A 1 184 ? 1.454 -28.391 -22.031 1 96.75 184 PRO A CA 1
ATOM 1477 C C . PRO A 1 184 ? 0.329 -29.406 -21.859 1 96.75 184 PRO A C 1
ATOM 1479 O O . PRO A 1 184 ? -0.849 -29.047 -21.953 1 96.75 184 PRO A O 1
ATOM 1482 N N . GLU A 1 185 ? 0.78 -30.641 -21.672 1 95.94 185 GLU A N 1
ATOM 1483 C CA . GLU A 1 185 ? -0.184 -31.703 -21.391 1 95.94 185 GLU A CA 1
ATOM 1484 C C . GLU A 1 185 ? -0.89 -31.484 -20.062 1 95.94 185 GLU A C 1
ATOM 1486 O O . GLU A 1 185 ? -0.327 -30.875 -19.156 1 95.94 185 GLU A O 1
ATOM 1491 N N . ASP A 1 186 ? -2.111 -32.031 -19.953 1 94.56 186 ASP A N 1
ATOM 1492 C CA . ASP A 1 186 ? -2.932 -31.859 -18.75 1 94.56 186 ASP A CA 1
ATOM 1493 C C . ASP A 1 186 ? -2.217 -32.406 -17.516 1 94.56 186 ASP A C 1
ATOM 1495 O O . ASP A 1 186 ? -2.379 -31.875 -16.422 1 94.56 186 ASP A O 1
ATOM 1499 N N . SER A 1 187 ? -1.419 -33.344 -17.797 1 94.19 187 SER A N 1
ATOM 1500 C CA . SER A 1 187 ? -0.713 -33.938 -16.672 1 94.19 187 SER A CA 1
ATOM 1501 C C . SER A 1 187 ? 0.195 -32.938 -15.984 1 94.19 187 SER A C 1
ATOM 1503 O O . SER A 1 187 ? 0.234 -32.844 -14.758 1 94.19 187 SER A O 1
ATOM 1505 N N . LEU A 1 188 ? 0.861 -32.156 -16.734 1 94.81 188 LEU A N 1
ATOM 1506 C CA . LEU A 1 188 ? 1.735 -31.125 -16.172 1 94.81 188 LEU A CA 1
ATOM 1507 C C . LEU A 1 188 ? 0.921 -30.016 -15.5 1 94.81 188 LEU A C 1
ATOM 1509 O O . LEU A 1 188 ? 1.273 -29.562 -14.406 1 94.81 188 LEU A O 1
ATOM 1513 N N . LYS A 1 189 ? -0.126 -29.641 -16.125 1 96 189 LYS A N 1
ATOM 1514 C CA . LYS A 1 189 ? -0.989 -28.609 -15.555 1 96 189 LYS A CA 1
ATOM 1515 C C . LYS A 1 189 ? -1.523 -29.031 -14.188 1 96 189 LYS A C 1
ATOM 1517 O O . LYS A 1 189 ? -1.503 -28.25 -13.242 1 96 189 LYS A O 1
ATOM 1522 N N . VAL A 1 190 ? -1.959 -30.219 -14.148 1 95.06 190 VAL A N 1
ATOM 1523 C CA . VAL A 1 190 ? -2.525 -30.75 -12.914 1 95.06 190 VAL A CA 1
ATOM 1524 C C . VAL A 1 190 ? -1.448 -30.812 -11.836 1 95.06 190 VAL A C 1
ATOM 1526 O O . VAL A 1 190 ? -1.7 -30.453 -10.68 1 95.06 190 VAL A O 1
ATOM 1529 N N . ASN A 1 191 ? -0.293 -31.266 -12.258 1 95.19 191 ASN A N 1
ATOM 1530 C CA . ASN A 1 191 ? 0.815 -31.297 -11.305 1 95.19 191 ASN A CA 1
ATOM 1531 C C . ASN A 1 191 ? 1.132 -29.906 -10.758 1 95.19 191 ASN A C 1
ATOM 1533 O O . ASN A 1 191 ? 1.366 -29.75 -9.555 1 95.19 191 ASN A O 1
ATOM 1537 N N . TRP A 1 192 ? 1.176 -28.938 -11.578 1 97.12 192 TRP A N 1
ATOM 1538 C CA . TRP A 1 192 ? 1.431 -27.547 -11.18 1 97.12 192 TRP A CA 1
ATOM 1539 C C . TRP A 1 192 ? 0.33 -27.047 -10.258 1 97.12 192 TRP A C 1
ATOM 1541 O O . TRP A 1 192 ? 0.61 -26.406 -9.242 1 97.12 192 TRP A O 1
ATOM 1551 N N . MET A 1 193 ? -0.89 -27.344 -10.594 1 97 193 MET A N 1
ATOM 1552 C CA . MET A 1 193 ? -2.025 -26.906 -9.789 1 97 193 MET A CA 1
ATOM 1553 C C . MET A 1 193 ? -1.972 -27.531 -8.391 1 97 193 MET A C 1
ATOM 1555 O O . MET A 1 193 ? -2.176 -26.844 -7.395 1 97 193 MET A O 1
ATOM 1559 N N . LEU A 1 194 ? -1.659 -28.781 -8.383 1 96.38 194 LEU A N 1
ATOM 1560 C CA . LEU A 1 194 ? -1.549 -29.469 -7.102 1 96.38 194 LEU A CA 1
ATOM 1561 C C . LEU A 1 194 ? -0.407 -28.891 -6.27 1 96.38 194 LEU A C 1
ATOM 1563 O O . LEU A 1 194 ? -0.554 -28.672 -5.062 1 96.38 194 LEU A O 1
ATOM 1567 N N . SER A 1 195 ? 0.683 -28.672 -6.906 1 97.06 195 SER A N 1
ATOM 1568 C CA . SER A 1 195 ? 1.841 -28.109 -6.227 1 97.06 195 SER A CA 1
ATOM 1569 C C . SER A 1 195 ? 1.507 -26.75 -5.605 1 97.06 195 SER A C 1
ATOM 1571 O O . SER A 1 195 ? 1.914 -26.469 -4.477 1 97.06 195 SER A O 1
ATOM 1573 N N . LEU A 1 196 ? 0.77 -25.922 -6.285 1 98.06 196 LEU A N 1
ATOM 1574 C CA . LEU A 1 196 ? 0.385 -24.594 -5.785 1 98.06 196 LEU A CA 1
ATOM 1575 C C . LEU A 1 196 ? -0.548 -24.719 -4.586 1 98.06 196 LEU A C 1
ATOM 1577 O O . LEU A 1 196 ? -0.36 -24.047 -3.576 1 98.06 196 LEU A O 1
ATOM 1581 N N . VAL A 1 197 ? -1.522 -25.594 -4.75 1 98.12 197 VAL A N 1
ATOM 1582 C CA . VAL A 1 197 ? -2.479 -25.797 -3.666 1 98.12 197 VAL A CA 1
ATOM 1583 C C . VAL A 1 197 ? -1.746 -26.25 -2.408 1 98.12 197 VAL A C 1
ATOM 1585 O O . VAL A 1 197 ? -2.002 -25.75 -1.312 1 98.12 197 VAL A O 1
ATOM 1588 N N . GLU A 1 198 ? -0.817 -27.172 -2.586 1 98 198 GLU A N 1
ATOM 1589 C CA . GLU A 1 198 ? -0.015 -27.656 -1.468 1 98 198 GLU A CA 1
ATOM 1590 C C . GLU A 1 198 ? 0.827 -26.531 -0.865 1 98 198 GLU A C 1
ATOM 1592 O O . GLU A 1 198 ? 0.952 -26.438 0.358 1 98 198 GLU A O 1
ATOM 1597 N N . THR A 1 199 ? 1.375 -25.781 -1.681 1 98.69 199 THR A N 1
ATOM 1598 C CA . THR A 1 199 ? 2.221 -24.672 -1.232 1 98.69 199 THR A CA 1
ATOM 1599 C C . THR A 1 199 ? 1.414 -23.672 -0.414 1 98.69 199 THR A C 1
ATOM 1601 O O . THR A 1 199 ? 1.835 -23.266 0.673 1 98.69 199 THR A O 1
ATOM 1604 N N . PHE A 1 200 ? 0.245 -23.297 -0.893 1 98.69 200 PHE A N 1
ATOM 1605 C CA . PHE A 1 200 ? -0.577 -22.328 -0.187 1 98.69 200 PHE A CA 1
ATOM 1606 C C . PHE A 1 200 ? -1.096 -22.906 1.125 1 98.69 200 PHE A C 1
ATOM 1608 O O . PHE A 1 200 ? -1.229 -22.172 2.117 1 98.69 200 PHE A O 1
ATOM 1615 N N . SER A 1 201 ? -1.402 -24.172 1.104 1 98.56 201 SER A N 1
ATOM 1616 C CA . SER A 1 201 ? -1.767 -24.828 2.354 1 98.56 201 SER A CA 1
ATOM 1617 C C . SER A 1 201 ? -0.624 -24.781 3.361 1 98.56 201 SER A C 1
ATOM 1619 O O . SER A 1 201 ? -0.843 -24.484 4.539 1 98.56 201 SER A O 1
ATOM 1621 N N . TYR A 1 202 ? 0.58 -25.031 2.895 1 98.69 202 TYR A N 1
ATOM 1622 C CA . TYR A 1 202 ? 1.759 -24.953 3.75 1 98.69 202 TYR A CA 1
ATOM 1623 C C . TYR A 1 202 ? 1.935 -23.547 4.309 1 98.69 202 TYR A C 1
ATOM 1625 O O . TYR A 1 202 ? 2.152 -23.375 5.508 1 98.69 202 TYR A O 1
ATOM 1633 N N . VAL A 1 203 ? 1.817 -22.531 3.484 1 98.69 203 VAL A N 1
ATOM 1634 C CA . VAL A 1 203 ? 1.982 -21.125 3.885 1 98.69 203 VAL A CA 1
ATOM 1635 C C . VAL A 1 203 ? 0.968 -20.781 4.973 1 98.69 203 VAL A C 1
ATOM 1637 O O . VAL A 1 203 ? 1.317 -20.156 5.98 1 98.69 203 VAL A O 1
ATOM 1640 N N . HIS A 1 204 ? -0.282 -21.234 4.793 1 98.38 204 HIS A N 1
ATOM 1641 C CA . HIS A 1 204 ? -1.325 -20.984 5.781 1 98.38 204 HIS A CA 1
ATOM 1642 C C . HIS A 1 204 ? -1.055 -21.734 7.078 1 98.38 204 HIS A C 1
ATOM 1644 O O . HIS A 1 204 ? -1.371 -21.25 8.164 1 98.38 204 HIS A O 1
ATOM 1650 N N . SER A 1 205 ? -0.487 -22.922 6.91 1 98.06 205 SER A N 1
ATOM 1651 C CA . SER A 1 205 ? -0.147 -23.672 8.117 1 98.06 205 SER A CA 1
ATOM 1652 C C . SER A 1 205 ? 0.911 -22.953 8.938 1 98.06 205 SER A C 1
ATOM 1654 O O . SER A 1 205 ? 1.004 -23.156 10.156 1 98.06 205 SER A O 1
ATOM 1656 N N . CYS A 1 206 ? 1.708 -22.172 8.289 1 98.12 206 CYS A N 1
ATOM 1657 C CA . CYS A 1 206 ? 2.73 -21.375 8.961 1 98.12 206 CYS A CA 1
ATOM 1658 C C . CYS A 1 206 ? 2.166 -20.031 9.414 1 98.12 206 CYS A C 1
ATOM 1660 O O . CYS A 1 206 ? 2.914 -19.156 9.852 1 98.12 206 CYS A O 1
ATOM 1662 N N . LYS A 1 207 ? 0.885 -19.844 9.25 1 97.62 207 LYS A N 1
ATOM 1663 C CA . LYS A 1 207 ? 0.178 -18.656 9.695 1 97.62 207 LYS A CA 1
ATOM 1664 C C . LYS A 1 207 ? 0.671 -17.422 8.953 1 97.62 207 LYS A C 1
ATOM 1666 O O . LYS A 1 207 ? 0.941 -16.391 9.57 1 97.62 207 LYS A O 1
ATOM 1671 N N . VAL A 1 208 ? 0.73 -17.531 7.68 1 97.75 208 VAL A N 1
ATOM 1672 C CA . VAL A 1 208 ? 1.098 -16.422 6.801 1 97.75 208 VAL A CA 1
ATOM 1673 C C . VAL A 1 208 ? 0.009 -16.219 5.75 1 97.75 208 VAL A C 1
ATOM 1675 O O . VAL A 1 208 ? -0.444 -17.172 5.117 1 97.75 208 VAL A O 1
ATOM 1678 N N . PHE A 1 209 ? -0.498 -14.984 5.645 1 97.44 209 PHE A N 1
ATOM 1679 C CA . PHE A 1 209 ? -1.243 -14.578 4.461 1 97.44 209 PHE A CA 1
ATOM 1680 C C . PHE A 1 209 ? -0.309 -14.008 3.404 1 97.44 209 PHE A C 1
ATOM 1682 O O . PHE A 1 209 ? 0.564 -13.195 3.715 1 97.44 209 PHE A O 1
ATOM 1689 N N . VAL A 1 210 ? -0.506 -14.438 2.197 1 97.81 210 VAL A N 1
ATOM 1690 C CA . VAL A 1 210 ? 0.371 -13.992 1.118 1 97.81 210 VAL A CA 1
ATOM 1691 C C . VAL A 1 210 ? -0.043 -12.594 0.658 1 97.81 210 VAL A C 1
ATOM 1693 O O . VAL A 1 210 ? 0.809 -11.742 0.404 1 97.81 210 VAL A O 1
ATOM 1696 N N . ASP A 1 211 ? -1.356 -12.398 0.563 1 95.5 211 ASP A N 1
ATOM 1697 C CA . ASP A 1 211 ? -1.974 -11.156 0.122 1 95.5 211 ASP A CA 1
ATOM 1698 C C . ASP A 1 211 ? -1.875 -11 -1.394 1 95.5 211 ASP A C 1
ATOM 1700 O O . ASP A 1 211 ? -2.719 -11.508 -2.131 1 95.5 211 ASP A O 1
ATOM 1704 N N . ASP A 1 212 ? -0.735 -10.727 -1.997 1 94.25 212 ASP A N 1
ATOM 1705 C CA . ASP A 1 212 ? -0.573 -10.469 -3.426 1 94.25 212 ASP A CA 1
ATOM 1706 C C . ASP A 1 212 ? -0.342 -11.773 -4.191 1 94.25 212 ASP A C 1
ATOM 1708 O O . ASP A 1 212 ? 0.684 -11.93 -4.855 1 94.25 212 ASP A O 1
ATOM 1712 N N . ILE A 1 213 ? -1.407 -12.57 -4.191 1 97.62 213 ILE A N 1
ATOM 1713 C CA . ILE A 1 213 ? -1.392 -13.805 -4.973 1 97.62 213 ILE A CA 1
ATOM 1714 C C . ILE A 1 213 ? -1.654 -13.492 -6.441 1 97.62 213 ILE A C 1
ATOM 1716 O O . ILE A 1 213 ? -2.775 -13.141 -6.816 1 97.62 213 ILE A O 1
ATOM 1720 N N . ALA A 1 214 ? -0.562 -13.617 -7.242 1 96.56 214 ALA A N 1
ATOM 1721 C CA . ALA A 1 214 ? -0.627 -13.266 -8.656 1 96.56 214 ALA A CA 1
ATOM 1722 C C . ALA A 1 214 ? 0.316 -14.133 -9.484 1 96.56 214 ALA A C 1
ATOM 1724 O O . ALA A 1 214 ? 1.301 -14.664 -8.961 1 96.56 214 ALA A O 1
ATOM 1725 N N . LEU A 1 215 ? -0.012 -14.25 -10.766 1 97.94 215 LEU A N 1
ATOM 1726 C CA . LEU A 1 215 ? 0.784 -15.055 -11.68 1 97.94 215 LEU A CA 1
ATOM 1727 C C . LEU A 1 215 ? 2.225 -14.555 -11.734 1 97.94 215 LEU A C 1
ATOM 1729 O O . LEU A 1 215 ? 3.16 -15.359 -11.797 1 97.94 215 LEU A O 1
ATOM 1733 N N . ARG A 1 216 ? 2.418 -13.211 -11.594 1 95.56 216 ARG A N 1
ATOM 1734 C CA . ARG A 1 216 ? 3.742 -12.609 -11.695 1 95.56 216 ARG A CA 1
ATOM 1735 C C . ARG A 1 216 ? 4.594 -12.953 -10.477 1 95.56 216 ARG A C 1
ATOM 1737 O O . ARG A 1 216 ? 5.816 -12.805 -10.508 1 95.56 216 ARG A O 1
ATOM 1744 N N . ASN A 1 217 ? 3.938 -13.445 -9.398 1 96.81 217 ASN A N 1
ATOM 1745 C CA . ASN A 1 217 ? 4.645 -13.766 -8.164 1 96.81 217 ASN A CA 1
ATOM 1746 C C . ASN A 1 217 ? 4.867 -15.266 -8.016 1 96.81 217 ASN A C 1
ATOM 1748 O O . ASN A 1 217 ? 5.316 -15.734 -6.969 1 96.81 217 ASN A O 1
ATOM 1752 N N . ILE A 1 218 ? 4.496 -15.992 -9.016 1 98.38 218 ILE A N 1
ATOM 1753 C CA . ILE A 1 218 ? 4.773 -17.422 -9.125 1 98.38 218 ILE A CA 1
ATOM 1754 C C . ILE A 1 218 ? 5.836 -17.656 -10.195 1 98.38 218 ILE A C 1
ATOM 1756 O O . ILE A 1 218 ? 5.598 -17.406 -11.383 1 98.38 218 ILE A O 1
ATOM 1760 N N . LEU A 1 219 ? 6.969 -18.219 -9.766 1 97.81 219 LEU A N 1
ATOM 1761 C CA . LEU A 1 219 ? 8.125 -18.359 -10.641 1 97.81 219 LEU A CA 1
ATOM 1762 C C . LEU A 1 219 ? 8.305 -19.797 -11.094 1 97.81 219 LEU A C 1
ATOM 1764 O O . LEU A 1 219 ? 7.797 -20.719 -10.445 1 97.81 219 LEU A O 1
ATOM 1768 N N . ILE A 1 220 ? 8.93 -19.906 -12.211 1 96.94 220 ILE A N 1
ATOM 1769 C CA . ILE A 1 220 ? 9.32 -21.219 -12.703 1 96.94 220 ILE A CA 1
ATOM 1770 C C . ILE A 1 220 ? 10.812 -21.453 -12.438 1 96.94 220 ILE A C 1
ATOM 1772 O O . ILE A 1 220 ? 11.656 -20.734 -12.984 1 96.94 220 ILE A O 1
ATOM 1776 N N . TRP A 1 221 ? 11.086 -22.406 -11.594 1 96.69 221 TRP A N 1
ATOM 1777 C CA . TRP A 1 221 ? 12.453 -22.781 -11.234 1 96.69 221 TRP A CA 1
ATOM 1778 C C . TRP A 1 221 ? 12.633 -24.281 -11.297 1 96.69 221 TRP A C 1
ATOM 1780 O O . TRP A 1 221 ? 11.922 -25.031 -10.625 1 96.69 221 TRP A O 1
ATOM 1790 N N . ASP A 1 222 ? 13.531 -24.797 -12.164 1 94.69 222 ASP A N 1
ATOM 1791 C CA . ASP A 1 222 ? 13.789 -26.219 -12.383 1 94.69 222 ASP A CA 1
ATOM 1792 C C . ASP A 1 222 ? 12.516 -26.953 -12.789 1 94.69 222 ASP A C 1
ATOM 1794 O O . ASP A 1 222 ? 12.188 -28 -12.227 1 94.69 222 ASP A O 1
ATOM 1798 N N . GLY A 1 223 ? 11.703 -26.297 -13.547 1 94.25 223 GLY A N 1
ATOM 1799 C CA . GLY A 1 223 ? 10.508 -26.891 -14.133 1 94.25 223 GLY A CA 1
ATOM 1800 C C . GLY A 1 223 ? 9.328 -26.938 -13.172 1 94.25 223 GLY A C 1
ATOM 1801 O O . GLY A 1 223 ? 8.289 -27.516 -13.484 1 94.25 223 GLY A O 1
ATOM 1802 N N . GLN A 1 224 ? 9.547 -26.344 -12.023 1 97.06 224 GLN A N 1
ATOM 1803 C CA . GLN A 1 224 ? 8.492 -26.359 -11.016 1 97.06 224 GLN A CA 1
ATOM 1804 C C . GLN A 1 224 ? 8.062 -2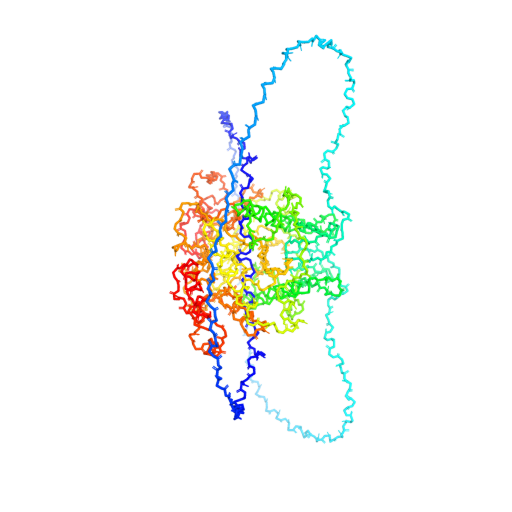4.953 -10.648 1 97.06 224 GLN A C 1
ATOM 1806 O O . GLN A 1 224 ? 8.812 -24 -10.844 1 97.06 224 GLN A O 1
ATOM 1811 N N . LEU A 1 225 ? 6.832 -24.844 -10.172 1 98.44 225 LEU A N 1
ATOM 1812 C CA . LEU A 1 225 ? 6.328 -23.547 -9.727 1 98.44 225 LEU A CA 1
ATOM 1813 C C . LEU A 1 225 ? 6.781 -23.25 -8.305 1 98.44 225 LEU A C 1
ATOM 1815 O O . LEU A 1 225 ? 6.777 -24.125 -7.445 1 98.44 225 LEU A O 1
ATOM 1819 N N . ARG A 1 226 ? 7.277 -22.031 -8.109 1 98.62 226 ARG A N 1
ATOM 1820 C CA . ARG A 1 226 ? 7.711 -21.547 -6.805 1 98.62 226 ARG A CA 1
ATOM 1821 C C . ARG A 1 226 ? 7.07 -20.203 -6.48 1 98.62 226 ARG A C 1
ATOM 1823 O O . ARG A 1 226 ? 7.062 -19.297 -7.312 1 98.62 226 ARG A O 1
ATOM 1830 N N . LEU A 1 227 ? 6.445 -20.172 -5.34 1 98.44 227 LEU A N 1
ATOM 1831 C CA . LEU A 1 227 ? 5.965 -18.891 -4.852 1 98.44 227 LEU A CA 1
ATOM 1832 C C . LEU A 1 227 ? 7.129 -17.984 -4.438 1 98.44 227 LEU A C 1
ATOM 1834 O O . LEU A 1 227 ? 8.094 -18.453 -3.826 1 98.44 227 LEU A O 1
ATOM 1838 N N . ALA A 1 228 ? 6.949 -16.75 -4.918 1 95.44 228 ALA A N 1
ATOM 1839 C CA . ALA A 1 228 ? 7.945 -15.742 -4.582 1 95.44 228 ALA A CA 1
ATOM 1840 C C . ALA A 1 228 ? 7.281 -14.422 -4.203 1 95.44 228 ALA A C 1
ATOM 1842 O O . ALA A 1 228 ? 6.062 -14.273 -4.344 1 95.44 228 ALA A O 1
ATOM 1843 N N . ASP A 1 229 ? 7.992 -13.469 -3.594 1 93.75 229 ASP A N 1
ATOM 1844 C CA . ASP A 1 229 ? 7.609 -12.109 -3.229 1 93.75 229 ASP A CA 1
ATOM 1845 C C . ASP A 1 229 ? 6.629 -12.109 -2.057 1 93.75 229 ASP A C 1
ATOM 1847 O O . ASP A 1 229 ? 5.434 -12.336 -2.242 1 93.75 229 ASP A O 1
ATOM 1851 N N . PHE A 1 230 ? 7.051 -11.852 -0.995 1 97.25 230 PHE A N 1
ATOM 1852 C CA . PHE A 1 230 ? 6.277 -11.82 0.24 1 97.25 230 PHE A CA 1
ATOM 1853 C C . PHE A 1 230 ? 6.316 -10.438 0.872 1 97.25 230 PHE A C 1
ATOM 1855 O O . PHE A 1 230 ? 6.141 -10.297 2.084 1 97.25 230 PHE A O 1
ATOM 1862 N N . GLY A 1 231 ? 6.613 -9.508 0.045 1 94.19 231 GLY A N 1
ATOM 1863 C CA . GLY A 1 231 ? 6.742 -8.141 0.539 1 94.19 231 GLY A CA 1
ATOM 1864 C C . GLY A 1 231 ? 5.477 -7.621 1.193 1 94.19 231 GLY A C 1
ATOM 1865 O O . GLY A 1 231 ? 5.539 -6.82 2.127 1 94.19 231 GLY A O 1
ATOM 1866 N N . GLN A 1 232 ? 4.355 -8.109 0.739 1 91.94 232 GLN A N 1
ATOM 1867 C CA . GLN A 1 232 ? 3.068 -7.629 1.229 1 91.94 232 GLN A CA 1
ATOM 1868 C C . GLN A 1 232 ? 2.41 -8.648 2.152 1 91.94 232 GLN A C 1
ATOM 1870 O O . GLN A 1 232 ? 1.272 -8.461 2.584 1 91.94 232 GLN A O 1
ATOM 1875 N N . SER A 1 233 ? 3.098 -9.688 2.428 1 96 233 SER A N 1
ATOM 1876 C CA . SER A 1 233 ? 2.514 -10.766 3.217 1 96 233 SER A CA 1
ATOM 1877 C C . SER A 1 233 ? 2.314 -10.344 4.668 1 96 233 SER A C 1
ATOM 1879 O O . SER A 1 233 ? 2.9 -9.352 5.121 1 96 233 SER A O 1
ATOM 1881 N N . VAL A 1 234 ? 1.459 -11.102 5.301 1 94.12 234 VAL A N 1
ATOM 1882 C CA . VAL A 1 234 ? 1.104 -10.805 6.684 1 94.12 234 VAL A CA 1
ATOM 1883 C C . VAL A 1 234 ? 1.515 -11.961 7.586 1 94.12 234 VAL A C 1
ATOM 1885 O O . VAL A 1 234 ? 1.133 -13.109 7.348 1 94.12 234 VAL A O 1
ATOM 1888 N N . LEU A 1 235 ? 2.316 -11.617 8.562 1 94.88 235 LEU A N 1
ATOM 1889 C CA . LEU A 1 235 ? 2.627 -12.578 9.617 1 94.88 235 LEU A CA 1
ATOM 1890 C C . LEU A 1 235 ? 1.554 -12.57 10.695 1 94.88 235 LEU A C 1
ATOM 1892 O O . LEU A 1 235 ? 1.442 -11.609 11.453 1 94.88 235 LEU A O 1
ATOM 1896 N N . LEU A 1 236 ? 0.827 -13.672 10.773 1 94.31 236 LEU A N 1
ATOM 1897 C CA . LEU A 1 236 ? -0.207 -13.781 11.797 1 94.31 236 LEU A CA 1
ATOM 1898 C C . LEU A 1 236 ? 0.366 -14.367 13.086 1 94.31 236 LEU A C 1
ATOM 1900 O O . LEU A 1 236 ? 1.382 -15.062 13.055 1 94.31 236 LEU A O 1
ATOM 1904 N N . PRO A 1 237 ? -0.298 -14.078 14.164 1 92.56 237 PRO A N 1
ATOM 1905 C CA . PRO A 1 237 ? 0.133 -14.742 15.398 1 92.56 237 PRO A CA 1
ATOM 1906 C C . PRO A 1 237 ? 0.129 -16.266 15.273 1 92.56 237 PRO A C 1
ATOM 1908 O O . PRO A 1 237 ? -0.769 -16.828 14.648 1 92.56 237 PRO A O 1
ATOM 1911 N N . LEU A 1 238 ? 1.074 -16.922 15.906 1 93.69 238 LEU A N 1
ATOM 1912 C CA . LEU A 1 238 ? 1.267 -18.344 15.742 1 93.69 238 LEU A CA 1
ATOM 1913 C C . LEU A 1 238 ? 0.117 -19.125 16.375 1 93.69 238 LEU A C 1
ATOM 1915 O O . LEU A 1 238 ? -0.164 -20.266 15.977 1 93.69 238 LEU A O 1
ATOM 1919 N N . ASP A 1 239 ? -0.543 -18.578 17.328 1 93.94 239 ASP A N 1
ATOM 1920 C CA . ASP A 1 239 ? -1.608 -19.266 18.031 1 93.94 239 ASP A CA 1
ATOM 1921 C C . ASP A 1 239 ? -2.977 -18.938 17.438 1 93.94 239 ASP A C 1
ATOM 1923 O O . ASP A 1 239 ? -4.004 -19.406 17.938 1 93.94 239 ASP A O 1
ATOM 1927 N N . ILE A 1 240 ? -2.971 -18.281 16.359 1 92.88 240 ILE A N 1
ATOM 1928 C CA . ILE A 1 240 ? -4.23 -17.844 15.773 1 92.88 240 ILE A CA 1
ATOM 1929 C C . ILE A 1 240 ? -4.91 -19.016 15.078 1 92.88 240 ILE A C 1
ATOM 1931 O O . ILE A 1 240 ? -4.238 -19.906 14.555 1 92.88 240 ILE A O 1
ATOM 1935 N N . ASP A 1 241 ? -6.227 -19 15.094 1 94.44 241 ASP A N 1
ATOM 1936 C CA . ASP A 1 241 ? -6.988 -19.797 14.141 1 94.44 241 ASP A CA 1
ATOM 1937 C C . ASP A 1 241 ? -7.094 -19.109 12.789 1 94.44 241 ASP A C 1
ATOM 1939 O O . ASP A 1 241 ? -7.891 -18.188 12.625 1 94.44 241 ASP A O 1
ATOM 1943 N N . ILE A 1 242 ? -6.418 -19.547 11.859 1 93.5 242 ILE A N 1
ATOM 1944 C CA . ILE A 1 242 ? -6.266 -18.844 10.594 1 93.5 242 ILE A CA 1
ATOM 1945 C C . ILE A 1 242 ? -7.605 -18.812 9.859 1 93.5 242 ILE A C 1
ATOM 1947 O O . ILE A 1 242 ? -7.875 -17.891 9.094 1 93.5 242 ILE A O 1
ATOM 1951 N N . ALA A 1 243 ? -8.492 -19.734 10.094 1 92.06 243 ALA A N 1
ATOM 1952 C CA . ALA A 1 243 ? -9.797 -19.797 9.453 1 92.06 243 ALA A CA 1
ATOM 1953 C C . ALA A 1 243 ? -10.656 -18.594 9.844 1 92.06 243 ALA A C 1
ATOM 1955 O O . ALA A 1 243 ? -11.523 -18.156 9.07 1 92.06 243 ALA A O 1
ATOM 1956 N N . SER A 1 244 ? -10.359 -18.062 10.961 1 92.69 244 SER A N 1
ATOM 1957 C CA . SER A 1 244 ? -11.148 -16.922 11.438 1 92.69 244 SER A CA 1
ATOM 1958 C C . SER A 1 244 ? -10.336 -15.633 11.414 1 92.69 244 SER A C 1
ATOM 1960 O O . SER A 1 244 ? -10.828 -14.578 11.82 1 92.69 244 SER A O 1
ATOM 1962 N N . ALA A 1 245 ? -9.156 -15.758 10.984 1 93.25 245 ALA A N 1
ATOM 1963 C CA . ALA A 1 245 ? -8.273 -14.594 10.977 1 93.25 245 ALA A CA 1
ATOM 1964 C C . ALA A 1 245 ? -8.734 -13.562 9.953 1 93.25 245 ALA A C 1
ATOM 1966 O O . ALA A 1 245 ? -9.258 -13.922 8.898 1 93.25 245 ALA A O 1
ATOM 1967 N N . ASN A 1 246 ? -8.609 -12.305 10.328 1 91.38 246 ASN A N 1
ATOM 1968 C CA . ASN A 1 246 ? -8.891 -11.164 9.453 1 91.38 246 ASN A CA 1
ATOM 1969 C C . ASN A 1 246 ? -7.879 -10.047 9.664 1 91.38 246 ASN A C 1
ATOM 1971 O O . ASN A 1 246 ? -7.738 -9.523 10.773 1 91.38 246 ASN A O 1
ATOM 1975 N N . ASP A 1 247 ? -7.129 -9.781 8.625 1 88.81 247 ASP A N 1
ATOM 1976 C CA . ASP A 1 247 ? -6.168 -8.688 8.648 1 88.81 247 ASP A CA 1
ATOM 1977 C C . ASP A 1 247 ? -6.52 -7.621 7.613 1 88.81 247 ASP A C 1
ATOM 1979 O O . ASP A 1 247 ? -6.266 -7.805 6.418 1 88.81 247 ASP A O 1
ATOM 1983 N N . ASN A 1 248 ? -7.074 -6.453 8.086 1 85.44 248 ASN A N 1
ATOM 1984 C CA . ASN A 1 248 ? -7.488 -5.395 7.172 1 85.44 248 ASN A CA 1
ATOM 1985 C C . ASN A 1 248 ? -8.297 -5.949 6 1 85.44 248 ASN A C 1
ATOM 1987 O O . ASN A 1 248 ? -7.961 -5.699 4.84 1 85.44 248 ASN A O 1
ATOM 1991 N N . ASP A 1 249 ? -9.258 -6.812 6.273 1 87.38 249 ASP A N 1
ATOM 1992 C CA . ASP A 1 249 ? -10.234 -7.406 5.367 1 87.38 249 ASP A CA 1
ATOM 1993 C C . ASP A 1 249 ? -9.617 -8.57 4.59 1 87.38 249 ASP A C 1
ATOM 1995 O O . ASP A 1 249 ? -10.328 -9.305 3.895 1 87.38 249 ASP A O 1
ATOM 1999 N N . LEU A 1 250 ? -8.32 -8.719 4.742 1 93 250 LEU A N 1
ATOM 2000 C CA . LEU A 1 250 ? -7.691 -9.898 4.16 1 93 250 LEU A CA 1
ATOM 2001 C C . LEU A 1 250 ? -7.945 -11.133 5.023 1 93 250 LEU A C 1
ATOM 2003 O O . LEU A 1 250 ? -7.664 -11.125 6.223 1 93 250 LEU A O 1
ATOM 2007 N N . ASN A 1 251 ? -8.508 -12.141 4.441 1 95.44 251 ASN A N 1
ATOM 2008 C CA . ASN A 1 251 ? -8.82 -13.375 5.152 1 95.44 251 ASN A CA 1
ATOM 2009 C C . ASN A 1 251 ? -8.664 -14.594 4.254 1 95.44 251 ASN A C 1
ATOM 2011 O O . ASN A 1 251 ? -8.219 -14.477 3.109 1 95.44 251 ASN A O 1
ATOM 2015 N N . VAL A 1 252 ? -8.953 -15.703 4.781 1 97.5 252 VAL A N 1
ATOM 2016 C CA . VAL A 1 252 ? -8.695 -16.969 4.102 1 97.5 252 VAL A CA 1
ATOM 2017 C C . VAL A 1 252 ? -9.523 -17.047 2.82 1 97.5 252 VAL A C 1
ATOM 2019 O O . VAL A 1 252 ? -9.047 -17.531 1.794 1 97.5 252 VAL A O 1
ATOM 2022 N N . GLN A 1 253 ? -10.695 -16.547 2.828 1 96.69 253 GLN A N 1
ATOM 2023 C CA . GLN A 1 253 ? -11.57 -16.625 1.666 1 96.69 253 GLN A CA 1
ATOM 2024 C C . GLN A 1 253 ? -11.008 -15.82 0.499 1 96.69 253 GLN A C 1
ATOM 2026 O O . GLN A 1 253 ? -11.078 -16.25 -0.652 1 96.69 253 GLN A O 1
ATOM 2031 N N . ILE A 1 254 ? -10.508 -14.68 0.822 1 96.81 254 ILE A N 1
ATOM 2032 C CA . ILE A 1 254 ? -9.93 -13.82 -0.207 1 96.81 254 ILE A CA 1
ATOM 2033 C C . ILE A 1 254 ? -8.703 -14.492 -0.806 1 96.81 254 ILE A C 1
ATOM 2035 O O . ILE A 1 254 ? -8.5 -14.461 -2.021 1 96.81 254 ILE A O 1
ATOM 2039 N N . GLU A 1 255 ? -7.879 -15.094 0.024 1 98.06 255 GLU A N 1
ATOM 2040 C CA . GLU A 1 255 ? -6.719 -15.836 -0.463 1 98.06 255 GLU A CA 1
ATOM 2041 C C . GLU A 1 255 ? -7.137 -16.969 -1.401 1 98.06 255 GLU A C 1
ATOM 2043 O O . GLU A 1 255 ? -6.535 -17.156 -2.461 1 98.06 255 GLU A O 1
ATOM 2048 N N . ILE A 1 256 ? -8.156 -17.641 -0.987 1 98.38 256 ILE A N 1
ATOM 2049 C CA . ILE A 1 256 ? -8.633 -18.781 -1.776 1 98.38 256 ILE A CA 1
ATOM 2050 C C . ILE A 1 256 ? -9.227 -18.281 -3.09 1 98.38 256 ILE A C 1
ATOM 2052 O O . ILE A 1 256 ? -9.039 -18.891 -4.141 1 98.38 256 ILE A O 1
ATOM 2056 N N . LEU A 1 257 ? -9.953 -17.188 -3.029 1 98 257 LEU A N 1
ATOM 2057 C CA . LEU A 1 257 ? -10.484 -16.547 -4.23 1 98 257 LEU A CA 1
ATOM 2058 C C . LEU A 1 257 ? -9.367 -16.25 -5.23 1 98 257 LEU A C 1
ATOM 2060 O O . LEU A 1 257 ? -9.492 -16.562 -6.414 1 98 257 LEU A O 1
ATOM 2064 N N . HIS A 1 258 ? -8.281 -15.68 -4.781 1 98.06 258 HIS A N 1
ATOM 2065 C CA . HIS A 1 258 ? -7.141 -15.344 -5.633 1 98.06 258 HIS A CA 1
ATOM 2066 C C . HIS A 1 258 ? -6.492 -16.594 -6.203 1 98.06 258 HIS A C 1
ATOM 2068 O O . HIS A 1 258 ? -6.137 -16.641 -7.383 1 98.06 258 HIS A O 1
ATOM 2074 N N . LEU A 1 259 ? -6.352 -17.578 -5.34 1 98.44 259 LEU A N 1
ATOM 2075 C CA . LEU A 1 259 ? -5.805 -18.844 -5.816 1 98.44 259 LEU A CA 1
ATOM 2076 C C . LEU A 1 259 ? -6.672 -19.422 -6.926 1 98.44 259 LEU A C 1
ATOM 2078 O O . LEU A 1 259 ? -6.156 -19.938 -7.922 1 98.44 259 LEU A O 1
ATOM 2082 N N . GLY A 1 260 ? -7.973 -19.344 -6.781 1 98.25 260 GLY A N 1
ATOM 2083 C CA . GLY A 1 260 ? -8.883 -19.812 -7.816 1 98.25 260 GLY A CA 1
ATOM 2084 C C . GLY A 1 260 ? -8.594 -19.219 -9.18 1 98.25 260 GLY A C 1
ATOM 2085 O O . GLY A 1 260 ? -8.641 -19.922 -10.195 1 98.25 260 GLY A O 1
ATOM 2086 N N . TRP A 1 261 ? -8.289 -17.984 -9.18 1 98.25 261 TRP A N 1
ATOM 2087 C CA . TRP A 1 261 ? -8.008 -17.312 -10.445 1 98.25 261 TRP A CA 1
ATOM 2088 C C . TRP A 1 261 ? -6.68 -17.797 -11.031 1 98.25 261 TRP A C 1
ATOM 2090 O O . TRP A 1 261 ? -6.535 -17.906 -12.25 1 98.25 261 TRP A O 1
ATOM 2100 N N . VAL A 1 262 ? -5.719 -18.047 -10.188 1 98.56 262 VAL A N 1
ATOM 2101 C CA . VAL A 1 262 ? -4.449 -18.594 -10.641 1 98.56 262 VAL A CA 1
ATOM 2102 C C . VAL A 1 262 ? -4.676 -19.9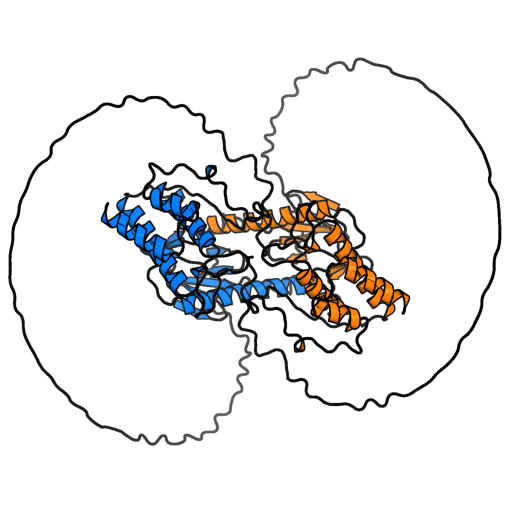84 -11.25 1 98.56 262 VAL A C 1
ATOM 2104 O O . VAL A 1 262 ? -4.18 -20.281 -12.336 1 98.56 262 VAL A O 1
ATOM 2107 N N . LEU A 1 263 ? -5.461 -20.812 -10.555 1 98.19 263 LEU A N 1
ATOM 2108 C CA . LEU A 1 263 ? -5.77 -22.141 -11.047 1 98.19 263 LEU A CA 1
ATOM 2109 C C . LEU A 1 263 ? -6.516 -22.078 -12.375 1 98.19 263 LEU A C 1
ATOM 2111 O O . LEU A 1 263 ? -6.25 -22.875 -13.281 1 98.19 263 LEU A O 1
ATOM 2115 N N . TYR A 1 264 ? -7.398 -21.156 -12.523 1 98.25 264 TYR A N 1
ATOM 2116 C CA . TYR A 1 264 ? -8.148 -20.984 -13.766 1 98.25 264 TYR A CA 1
ATOM 2117 C C . TYR A 1 264 ? -7.215 -20.625 -14.922 1 98.25 264 TYR A C 1
ATOM 2119 O O . TYR A 1 264 ? -7.379 -21.109 -16.031 1 98.25 264 TYR A O 1
ATOM 2127 N N . SER A 1 265 ? -6.254 -19.766 -14.641 1 98.62 265 SER A N 1
ATOM 2128 C CA . SER A 1 265 ? -5.27 -19.406 -15.664 1 98.62 265 SER A CA 1
ATOM 2129 C C . SER A 1 265 ? -4.488 -20.641 -16.125 1 98.62 265 SER A C 1
ATOM 2131 O O . SER A 1 265 ? -4.273 -20.812 -17.328 1 98.62 265 SER A O 1
ATOM 2133 N N . LEU A 1 266 ? -4.109 -21.438 -15.188 1 98.12 266 LEU A N 1
ATOM 2134 C CA . LEU A 1 266 ? -3.381 -22.656 -15.531 1 98.12 266 LEU A CA 1
ATOM 2135 C C . LEU A 1 266 ? -4.262 -23.609 -16.328 1 98.12 266 LEU A C 1
ATOM 2137 O O . LEU A 1 266 ? -3.83 -24.156 -17.344 1 98.12 266 LEU A O 1
ATOM 2141 N N . ALA A 1 267 ? -5.461 -23.797 -15.867 1 97.38 267 ALA A N 1
ATOM 2142 C CA . ALA A 1 267 ? -6.387 -24.734 -16.484 1 97.38 267 ALA A CA 1
ATOM 2143 C C . ALA A 1 267 ? -6.699 -24.344 -17.922 1 97.38 267 ALA A C 1
ATOM 2145 O O . ALA A 1 267 ? -6.766 -25.188 -18.812 1 97.38 267 ALA A O 1
ATOM 2146 N N . SER A 1 268 ? -6.902 -23.031 -18.141 1 97.25 268 SER A N 1
ATOM 2147 C CA . SER A 1 268 ? -7.281 -22.531 -19.453 1 97.25 268 SER A CA 1
ATOM 2148 C C . SER A 1 268 ? -6.051 -22.125 -20.266 1 97.25 268 SER A C 1
ATOM 2150 O O . SER A 1 268 ? -6.164 -21.812 -21.453 1 97.25 268 SER A O 1
ATOM 2152 N N . TRP A 1 269 ? -4.906 -22.094 -19.641 1 98.06 269 TRP A N 1
ATOM 2153 C CA . TRP A 1 269 ? -3.629 -21.688 -20.219 1 98.06 269 TRP A CA 1
ATOM 2154 C C . TRP A 1 269 ? -3.725 -20.281 -20.812 1 98.06 269 TRP A C 1
ATOM 2156 O O . TRP A 1 269 ? -3.301 -20.047 -21.938 1 98.06 269 TRP A O 1
ATOM 2166 N N . LYS A 1 270 ? -4.348 -19.422 -20.062 1 97.81 270 LYS A N 1
ATOM 2167 C CA . LYS A 1 270 ? -4.527 -18 -20.359 1 97.81 270 LYS A CA 1
ATOM 2168 C C . LYS A 1 270 ? -4.363 -17.156 -19.109 1 97.81 270 LYS A C 1
ATOM 2170 O O . LYS A 1 270 ? -4.723 -17.578 -18.016 1 97.81 270 LYS A O 1
ATOM 2175 N N . VAL A 1 271 ? -3.803 -15.977 -19.312 1 97.94 271 VAL A N 1
ATOM 2176 C CA . VAL A 1 271 ? -3.592 -15.078 -18.188 1 97.94 271 VAL A CA 1
ATOM 2177 C C . VAL A 1 271 ? -4.918 -14.438 -17.781 1 97.94 271 VAL A C 1
ATOM 2179 O O . VAL A 1 271 ? -5.559 -13.758 -18.578 1 97.94 271 VAL A O 1
ATOM 2182 N N . HIS A 1 272 ? -5.352 -14.703 -16.594 1 96.62 272 HIS A N 1
ATOM 2183 C CA . HIS A 1 272 ? -6.477 -14.031 -15.953 1 96.62 272 HIS A CA 1
ATOM 2184 C C . HIS A 1 272 ? -6.043 -13.312 -14.68 1 96.62 272 HIS A C 1
ATOM 2186 O O . HIS A 1 272 ? -5.578 -13.945 -13.727 1 96.62 272 HIS A O 1
ATOM 2192 N N . LYS A 1 273 ? -6.242 -12 -14.703 1 92.19 273 LYS A N 1
ATOM 2193 C CA . LYS A 1 273 ? -5.84 -11.18 -13.555 1 92.19 273 LYS A CA 1
ATOM 2194 C C . LYS A 1 273 ? -7.047 -10.75 -12.734 1 92.19 273 LYS A C 1
ATOM 2196 O O . LYS A 1 273 ? -8.055 -10.305 -13.281 1 92.19 273 LYS A O 1
ATOM 2201 N N . TYR A 1 274 ? -6.898 -11.008 -11.469 1 90.94 274 TYR A N 1
ATOM 2202 C CA . TYR A 1 274 ? -7.91 -10.555 -10.523 1 90.94 274 TYR A CA 1
ATOM 2203 C C . TYR A 1 274 ? -7.285 -10.188 -9.18 1 90.94 274 TYR A C 1
ATOM 2205 O O . TYR A 1 274 ? -6.395 -10.891 -8.695 1 90.94 274 TYR A O 1
ATOM 2213 N N . TYR A 1 275 ? -7.707 -9.055 -8.719 1 87.75 275 TYR A N 1
ATOM 2214 C CA . TYR A 1 275 ? -7.289 -8.633 -7.387 1 87.75 275 TYR A CA 1
ATOM 2215 C C . TYR A 1 275 ? -8.453 -8.016 -6.621 1 87.75 275 TYR A C 1
ATOM 2217 O O . TYR A 1 275 ? -9.023 -7.016 -7.055 1 87.75 275 TYR A O 1
ATOM 2225 N N . PHE A 1 276 ? -8.727 -8.578 -5.527 1 89.31 276 PHE A N 1
ATOM 2226 C CA . PHE A 1 276 ? -9.906 -8.219 -4.746 1 89.31 276 PHE A CA 1
ATOM 2227 C C . PHE A 1 276 ? -9.805 -6.781 -4.246 1 89.31 276 PHE A C 1
ATOM 2229 O O . PHE A 1 276 ? -10.797 -6.051 -4.23 1 89.31 276 PHE A O 1
ATOM 2236 N N . PHE A 1 277 ? -8.555 -6.352 -3.871 1 80.19 277 PHE A N 1
ATOM 2237 C CA . PHE A 1 277 ? -8.359 -5.055 -3.236 1 80.19 277 PHE A CA 1
ATOM 2238 C C . PHE A 1 277 ? -8 -3.996 -4.273 1 80.19 277 PHE A C 1
ATOM 2240 O O . PHE A 1 277 ? -7.367 -2.99 -3.945 1 80.19 277 PHE A O 1
ATOM 2247 N N . ASN A 1 278 ? -8.484 -4.184 -5.414 1 77 278 ASN A N 1
ATOM 2248 C CA . ASN A 1 278 ? -8.281 -3.234 -6.504 1 77 278 ASN A CA 1
ATOM 2249 C C . ASN A 1 278 ? -9.039 -1.933 -6.266 1 77 278 ASN A C 1
ATOM 2251 O O . ASN A 1 278 ? -10.148 -1.946 -5.734 1 77 278 ASN A O 1
ATOM 2255 N N . PRO A 1 279 ? -8.406 -0.787 -6.656 1 68.19 279 PRO A N 1
ATOM 2256 C CA . PRO A 1 279 ? -9.094 0.493 -6.484 1 68.19 279 PRO A CA 1
ATOM 2257 C C . PRO A 1 279 ? -10.461 0.521 -7.164 1 68.19 279 PRO A C 1
ATOM 2259 O O . PRO A 1 279 ? -11.336 1.296 -6.766 1 68.19 279 PRO A O 1
ATOM 2262 N N . GLU A 1 280 ? -10.617 -0.307 -8.125 1 67.88 280 GLU A N 1
ATOM 2263 C CA . GLU A 1 280 ? -11.898 -0.385 -8.82 1 67.88 280 GLU A CA 1
ATOM 2264 C C . GLU A 1 280 ? -12.938 -1.114 -7.98 1 67.88 280 GLU A C 1
ATOM 2266 O O . GLU A 1 280 ? -14.125 -1.13 -8.328 1 67.88 280 GLU A O 1
ATOM 2271 N N . ASN A 1 281 ? -12.523 -1.711 -6.891 1 75.94 281 ASN A N 1
ATOM 2272 C CA . ASN A 1 281 ? -13.414 -2.361 -5.938 1 75.94 281 ASN A CA 1
ATOM 2273 C C . ASN A 1 281 ? -13.352 -1.69 -4.566 1 75.94 281 ASN A C 1
ATOM 2275 O O . ASN A 1 281 ? -13.07 -2.346 -3.561 1 75.94 281 ASN A O 1
ATOM 2279 N N . PRO A 1 282 ? -13.75 -0.474 -4.586 1 67.81 282 PRO A N 1
ATOM 2280 C CA . PRO A 1 282 ? -13.555 0.299 -3.357 1 67.81 282 PRO A CA 1
ATOM 2281 C C . PRO A 1 282 ? -14.43 -0.199 -2.205 1 67.81 282 PRO A C 1
ATOM 2283 O O . PRO A 1 282 ? -14.047 -0.069 -1.038 1 67.81 282 PRO A O 1
ATOM 2286 N N . ASP A 1 283 ? -15.531 -0.807 -2.525 1 75.06 283 ASP A N 1
ATOM 2287 C CA . ASP A 1 283 ? -16.469 -1.242 -1.492 1 75.06 283 ASP A CA 1
ATOM 2288 C C . ASP A 1 283 ? -16.141 -2.658 -1.022 1 75.06 283 ASP A C 1
ATOM 2290 O O . ASP A 1 283 ? -16.828 -3.197 -0.147 1 75.06 283 ASP A O 1
ATOM 2294 N N . LEU A 1 284 ? -15.156 -3.254 -1.651 1 80.81 284 LEU A N 1
ATOM 2295 C CA . LEU A 1 284 ? -14.711 -4.602 -1.307 1 80.81 284 LEU A CA 1
ATOM 2296 C C . LEU A 1 284 ? -15.859 -5.598 -1.436 1 80.81 284 LEU A C 1
ATOM 2298 O O . LEU A 1 284 ? -16.078 -6.41 -0.534 1 80.81 284 LEU A O 1
ATOM 2302 N N . CYS A 1 285 ? -16.5 -5.48 -2.479 1 85.44 285 CYS A N 1
ATOM 2303 C CA . CYS A 1 285 ? -17.594 -6.391 -2.766 1 85.44 285 CYS A CA 1
ATOM 2304 C C . CYS A 1 285 ? -17.094 -7.68 -3.396 1 85.44 285 CYS A C 1
ATOM 2306 O O . CYS A 1 285 ? -16.266 -7.648 -4.316 1 85.44 285 CYS A O 1
ATOM 2308 N N . TRP A 1 286 ? -17.641 -8.695 -2.832 1 91.06 286 TRP A N 1
ATOM 2309 C CA . TRP A 1 286 ? -17.375 -9.977 -3.48 1 91.06 286 TRP A CA 1
ATOM 2310 C C . TRP A 1 286 ? -17.953 -10 -4.891 1 91.06 286 TRP A C 1
ATOM 2312 O O . TRP A 1 286 ? -19.047 -9.477 -5.129 1 91.06 286 TRP A O 1
ATOM 2322 N N . PRO A 1 287 ? -17.266 -10.664 -5.836 1 89.62 287 PRO A N 1
ATOM 2323 C CA . PRO A 1 287 ? -17.844 -10.719 -7.188 1 89.62 287 PRO A CA 1
ATOM 2324 C C . PRO A 1 287 ? -19.188 -11.422 -7.23 1 89.62 287 PRO A C 1
ATOM 2326 O O . PRO A 1 287 ? -19.406 -12.406 -6.516 1 89.62 287 PRO A O 1
ATOM 2329 N N . GLU A 1 288 ? -20 -10.891 -8.047 1 90.62 288 GLU A N 1
ATOM 2330 C CA . GLU A 1 288 ? -21.297 -11.531 -8.234 1 90.62 288 GLU A CA 1
ATOM 2331 C C . GLU A 1 288 ? -21.156 -12.938 -8.805 1 90.62 288 GLU A C 1
ATOM 2333 O O . GLU A 1 288 ? -20.312 -13.172 -9.672 1 90.62 288 GLU A O 1
ATOM 2338 N N . PRO A 1 289 ? -22 -13.797 -8.359 1 88.31 289 PRO A N 1
ATOM 2339 C CA . PRO A 1 289 ? -21.875 -15.188 -8.789 1 88.31 289 PRO A CA 1
ATOM 2340 C C . PRO A 1 289 ? -21.938 -15.352 -10.305 1 88.31 289 PRO A C 1
ATOM 2342 O O . PRO A 1 289 ? -21.25 -16.203 -10.867 1 88.31 289 PRO A O 1
ATOM 2345 N N . ASP A 1 290 ? -22.609 -14.531 -10.922 1 89.69 290 ASP A N 1
ATOM 2346 C CA . ASP A 1 290 ? -22.781 -14.68 -12.359 1 89.69 290 ASP A CA 1
ATOM 2347 C C . ASP A 1 290 ? -21.656 -14.008 -13.133 1 89.69 290 ASP A C 1
ATOM 2349 O O . ASP A 1 290 ? -21.578 -14.109 -14.359 1 89.69 290 ASP A O 1
ATOM 2353 N N . SER A 1 291 ? -20.75 -13.414 -12.391 1 90.94 291 SER A N 1
ATOM 2354 C CA . SER A 1 291 ? -19.656 -12.711 -13.062 1 90.94 291 SER A CA 1
ATOM 2355 C C . SER A 1 291 ? -18.5 -13.648 -13.383 1 90.94 291 SER A C 1
ATOM 2357 O O . SER A 1 291 ? -17.625 -13.312 -14.172 1 90.94 291 SER A O 1
ATOM 2359 N N . PHE A 1 292 ? -18.578 -14.836 -12.82 1 94.5 292 PHE A N 1
ATOM 2360 C CA . PHE A 1 292 ? -17.5 -15.781 -13.039 1 94.5 292 PHE A CA 1
ATOM 2361 C C . PHE A 1 292 ? -17.672 -16.5 -14.367 1 94.5 292 PHE A C 1
ATOM 2363 O O . PHE A 1 292 ? -18.797 -16.797 -14.781 1 94.5 292 PHE A O 1
ATOM 2370 N N . PRO A 1 293 ? -16.562 -16.812 -15.016 1 94.75 293 PRO A N 1
ATOM 2371 C CA . PRO A 1 293 ? -16.656 -17.609 -16.234 1 94.75 293 PRO A CA 1
ATOM 2372 C C . PRO A 1 293 ? -17.219 -19.016 -15.984 1 94.75 293 PRO A C 1
ATOM 2374 O O . PRO A 1 293 ? -17.125 -19.531 -14.867 1 94.75 293 PRO A O 1
ATOM 2377 N N . ASN A 1 294 ? -17.734 -19.562 -17.047 1 94.19 294 ASN A N 1
ATOM 2378 C CA . ASN A 1 294 ? -18.156 -20.969 -16.984 1 94.19 294 ASN A CA 1
ATOM 2379 C C . ASN A 1 294 ? -16.969 -21.906 -17.031 1 94.19 294 ASN A C 1
ATOM 2381 O O . ASN A 1 294 ? -16.125 -21.812 -17.922 1 94.19 294 ASN A O 1
ATOM 2385 N N . VAL A 1 295 ? -16.953 -22.812 -16.078 1 94.56 295 VAL A N 1
ATOM 2386 C CA . VAL A 1 295 ? -15.781 -23.672 -16 1 94.56 295 VAL A CA 1
ATOM 2387 C C . VAL A 1 295 ? -16.203 -25.125 -16.109 1 94.56 295 VAL A C 1
ATOM 2389 O O . VAL A 1 295 ? -15.492 -26.031 -15.672 1 94.56 295 VAL A O 1
ATOM 2392 N N . ASP A 1 296 ? -17.281 -25.453 -16.703 1 92 296 ASP A N 1
ATOM 2393 C CA . ASP A 1 296 ? -17.797 -26.812 -16.812 1 92 296 ASP A CA 1
ATOM 2394 C C . ASP A 1 296 ? -16.859 -27.688 -17.625 1 92 296 ASP A C 1
ATOM 2396 O O . ASP A 1 296 ? -16.703 -28.875 -17.328 1 92 296 ASP A O 1
ATOM 2400 N N . ASP A 1 297 ? -16.203 -27.188 -18.594 1 92.69 297 ASP A N 1
ATOM 2401 C CA . ASP A 1 297 ? -15.312 -27.953 -19.453 1 92.69 297 ASP A CA 1
ATOM 2402 C C . ASP A 1 297 ? -13.852 -27.578 -19.219 1 92.69 297 ASP A C 1
ATOM 2404 O O . ASP A 1 297 ? -13.008 -27.75 -20.109 1 92.69 297 ASP A O 1
ATOM 2408 N N . VAL A 1 298 ? -13.672 -27.062 -18.062 1 93.5 298 VAL A N 1
ATOM 2409 C CA . VAL A 1 298 ? -12.312 -26.609 -17.75 1 93.5 298 VAL A CA 1
ATOM 2410 C C . VAL A 1 298 ? -11.664 -27.594 -16.781 1 93.5 298 VAL A C 1
ATOM 2412 O O . VAL A 1 298 ? -12.312 -28.109 -15.875 1 93.5 298 VAL A O 1
ATOM 2415 N N . LEU A 1 299 ? -10.398 -27.938 -17.078 1 92.5 299 LEU A N 1
ATOM 2416 C CA . LEU A 1 299 ? -9.609 -28.781 -16.203 1 92.5 299 LEU A CA 1
ATOM 2417 C C . LEU A 1 299 ? -9.727 -28.312 -14.75 1 92.5 299 LEU A C 1
ATOM 2419 O O . LEU A 1 299 ? -9.523 -27.141 -14.453 1 92.5 299 LEU A O 1
ATOM 2423 N N . CYS A 1 300 ? -10.188 -29.203 -13.805 1 93.31 300 CYS A N 1
ATOM 2424 C CA . CYS A 1 300 ? -10.328 -28.906 -12.383 1 93.31 300 CYS A CA 1
ATOM 2425 C C . CYS A 1 300 ? -11.383 -27.828 -12.148 1 93.31 300 CYS A C 1
ATOM 2427 O O . CYS A 1 300 ? -11.305 -27.078 -11.18 1 93.31 300 CYS A O 1
ATOM 2429 N N . GLY A 1 301 ? -12.312 -27.719 -13.016 1 95.5 301 GLY A N 1
ATOM 2430 C CA . GLY A 1 301 ? -13.336 -26.688 -12.969 1 95.5 301 GLY A CA 1
ATOM 2431 C C . GLY A 1 301 ? -14.117 -26.688 -11.664 1 95.5 301 GLY A C 1
ATOM 2432 O O . GLY A 1 301 ? -14.469 -25.625 -11.156 1 95.5 301 GLY A O 1
ATOM 2433 N N . ARG A 1 302 ? -14.344 -27.844 -11.125 1 94.06 302 ARG A N 1
ATOM 2434 C CA . ARG A 1 302 ? -15.117 -27.953 -9.898 1 94.06 302 ARG A CA 1
ATOM 2435 C C . ARG A 1 302 ? -14.406 -27.266 -8.734 1 94.06 302 ARG A C 1
ATOM 2437 O O . ARG A 1 302 ? -15.031 -26.547 -7.949 1 94.06 302 ARG A O 1
ATOM 2444 N N . ILE A 1 303 ? -13.141 -27.469 -8.648 1 96.38 303 ILE A N 1
ATOM 2445 C CA . ILE A 1 303 ? -12.352 -26.859 -7.582 1 96.38 303 ILE A CA 1
ATOM 2446 C C . ILE A 1 303 ? -12.305 -25.344 -7.785 1 96.38 303 ILE A C 1
ATOM 2448 O O . ILE A 1 303 ? -12.477 -24.578 -6.832 1 96.38 303 ILE A O 1
ATOM 2452 N N . ILE A 1 304 ? -12.148 -24.875 -8.969 1 97.31 304 ILE A N 1
ATOM 2453 C CA . ILE A 1 304 ? -12.016 -23.453 -9.312 1 97.31 304 ILE A CA 1
ATOM 2454 C C . ILE A 1 304 ? -13.297 -22.719 -8.945 1 97.31 304 ILE A C 1
ATOM 2456 O O . ILE A 1 304 ? -13.25 -21.688 -8.273 1 97.31 304 ILE A O 1
ATOM 2460 N N . VAL A 1 305 ? -14.414 -23.281 -9.297 1 96.69 305 VAL A N 1
ATOM 2461 C CA . VAL A 1 305 ? -15.688 -22.609 -9.055 1 96.69 305 VAL A CA 1
ATOM 2462 C C . VAL A 1 305 ? -15.953 -22.531 -7.555 1 96.69 305 VAL A C 1
ATOM 2464 O O . VAL A 1 305 ? -16.5 -21.531 -7.066 1 96.69 305 VAL A O 1
ATOM 2467 N N . LYS A 1 306 ? -15.609 -23.531 -6.852 1 96.5 306 LYS A N 1
ATOM 2468 C CA . LYS A 1 306 ? -15.797 -23.531 -5.402 1 96.5 306 LYS A CA 1
ATOM 2469 C C . LYS A 1 306 ? -14.891 -22.5 -4.73 1 96.5 306 LYS A C 1
ATOM 2471 O O . LYS A 1 306 ? -15.266 -21.891 -3.725 1 96.5 306 LYS A O 1
ATOM 2476 N N . CYS A 1 307 ? -13.672 -22.297 -5.234 1 97.75 307 CYS A N 1
ATOM 2477 C CA . CYS A 1 307 ? -12.812 -21.219 -4.766 1 97.75 307 CYS A CA 1
ATOM 2478 C C . CYS A 1 307 ? -13.492 -19.859 -4.957 1 97.75 307 CYS A C 1
ATOM 2480 O O . CYS A 1 307 ? -13.516 -19.047 -4.035 1 97.75 307 CYS A O 1
ATOM 2482 N N . TRP A 1 308 ? -14.094 -19.656 -6.082 1 97.44 308 TRP A N 1
ATOM 2483 C CA . TRP A 1 308 ? -14.695 -18.375 -6.465 1 97.44 308 TRP A CA 1
ATOM 2484 C C . TRP A 1 308 ? -15.938 -18.094 -5.633 1 97.44 308 TRP A C 1
ATOM 2486 O O . TRP A 1 308 ? -16.219 -16.953 -5.293 1 97.44 308 TRP A O 1
ATOM 2496 N N . HIS A 1 309 ? -16.562 -19.125 -5.227 1 96.25 309 HIS A N 1
ATOM 2497 C CA . HIS A 1 309 ? -17.828 -18.969 -4.523 1 96.25 309 HIS A CA 1
ATOM 2498 C C . HIS A 1 309 ? -17.625 -19 -3.012 1 96.25 309 HIS A C 1
ATOM 2500 O O . HIS A 1 309 ? -18.594 -19 -2.25 1 96.25 309 HIS A O 1
ATOM 2506 N N . GLY A 1 310 ? -16.438 -19.125 -2.613 1 94.94 310 GLY A N 1
ATOM 2507 C CA . GLY A 1 310 ? -16.141 -19.094 -1.187 1 94.94 310 GLY A CA 1
ATOM 2508 C C . GLY A 1 310 ? -16.641 -20.328 -0.456 1 94.94 310 GLY A C 1
ATOM 2509 O O . GLY A 1 310 ? -17.109 -20.25 0.677 1 94.94 310 GLY A O 1
ATOM 2510 N N . GLU A 1 311 ? -16.516 -21.453 -1.035 1 95.31 311 GLU A N 1
ATOM 2511 C CA . GLU A 1 311 ? -17.094 -22.672 -0.474 1 95.31 311 GLU A CA 1
ATOM 2512 C C . GLU A 1 311 ? -16.094 -23.406 0.421 1 95.31 311 GLU A C 1
ATOM 2514 O O . GLU A 1 311 ? -16.453 -24.328 1.152 1 95.31 311 GLU A O 1
ATOM 2519 N N . TYR A 1 312 ? -14.852 -23.062 0.372 1 97.19 312 TYR A N 1
ATOM 2520 C CA . TYR A 1 312 ? -13.844 -23.688 1.218 1 97.19 312 TYR A CA 1
ATOM 2521 C C . TYR A 1 312 ? -13.602 -22.859 2.479 1 97.19 312 TYR A C 1
ATOM 2523 O O . TYR A 1 312 ? -13.5 -21.625 2.418 1 97.19 312 TYR A O 1
ATOM 2531 N N . ALA A 1 313 ? -13.414 -23.547 3.6 1 94.75 313 ALA A N 1
ATOM 2532 C CA . ALA A 1 313 ? -13.188 -22.875 4.879 1 94.75 313 ALA A CA 1
ATOM 2533 C C . ALA A 1 313 ? -11.703 -22.625 5.113 1 94.75 313 ALA A C 1
ATOM 2535 O O . ALA A 1 313 ? -11.328 -21.781 5.93 1 94.75 313 ALA A O 1
ATOM 2536 N N . SER A 1 314 ? -10.938 -23.438 4.434 1 97.06 314 SER A N 1
ATOM 2537 C CA . SER A 1 314 ? -9.492 -23.328 4.602 1 97.06 314 SER A CA 1
ATOM 2538 C C . SER A 1 314 ? -8.75 -23.812 3.359 1 97.06 314 SER A C 1
ATOM 2540 O O . SER A 1 314 ? -9.328 -24.484 2.512 1 97.06 314 SER A O 1
ATOM 2542 N N . MET A 1 315 ? -7.473 -23.422 3.299 1 97.5 315 MET A N 1
ATOM 2543 C CA . MET A 1 315 ? -6.629 -23.891 2.205 1 97.5 315 MET A CA 1
ATOM 2544 C C . MET A 1 315 ? -6.465 -25.406 2.262 1 97.5 315 MET A C 1
ATOM 2546 O O . MET A 1 315 ? -6.316 -26.062 1.226 1 97.5 315 MET A O 1
ATOM 2550 N N . ASP A 1 316 ? -6.547 -25.969 3.451 1 97.25 316 ASP A N 1
ATOM 2551 C CA . ASP A 1 316 ? -6.453 -27.422 3.607 1 97.25 316 ASP A CA 1
ATOM 2552 C C . ASP A 1 316 ? -7.641 -28.109 2.955 1 97.25 316 ASP A C 1
ATOM 2554 O O . ASP A 1 316 ? -7.496 -29.203 2.4 1 97.25 316 ASP A O 1
ATOM 2558 N N . HIS A 1 317 ? -8.719 -27.5 3.049 1 97.12 317 HIS A N 1
ATOM 2559 C CA . HIS A 1 317 ? -9.891 -28.094 2.404 1 97.12 317 HIS A CA 1
ATOM 2560 C C . HIS A 1 317 ? -9.734 -28.109 0.888 1 97.12 317 HIS A C 1
ATOM 2562 O O . HIS A 1 317 ? -10.172 -29.047 0.228 1 97.12 317 HIS A O 1
ATOM 2568 N N . VAL A 1 318 ? -9.172 -27.062 0.331 1 97.62 318 VAL A N 1
ATOM 2569 C CA . VAL A 1 318 ? -8.867 -27.047 -1.097 1 97.62 318 VAL A CA 1
ATOM 2570 C C . VAL A 1 318 ? -7.918 -28.188 -1.433 1 97.62 318 VAL A C 1
ATOM 2572 O O . VAL A 1 318 ? -8.148 -28.938 -2.385 1 97.62 318 VAL A O 1
ATOM 2575 N N . LYS A 1 319 ? -6.879 -28.344 -0.606 1 97.56 319 LYS A N 1
ATOM 2576 C CA . LYS A 1 319 ? -5.852 -29.359 -0.801 1 97.56 319 LYS A CA 1
ATOM 2577 C C . LYS A 1 319 ? -6.453 -30.766 -0.759 1 97.56 319 LYS A C 1
ATOM 2579 O O . LYS A 1 319 ? -6.164 -31.594 -1.62 1 97.56 319 LYS A O 1
ATOM 2584 N N . ASP A 1 320 ? -7.254 -30.984 0.206 1 96.12 320 ASP A N 1
ATOM 2585 C CA . ASP A 1 320 ? -7.875 -32.281 0.365 1 96.12 320 ASP A CA 1
ATOM 2586 C C . ASP A 1 320 ? -8.711 -32.656 -0.86 1 96.12 320 ASP A C 1
ATOM 2588 O O . ASP A 1 320 ? -8.609 -33.781 -1.38 1 96.12 320 ASP A O 1
ATOM 2592 N N . GLU A 1 321 ? -9.469 -31.75 -1.304 1 94.88 321 GLU A N 1
ATOM 2593 C CA . GLU A 1 321 ? -10.305 -32.031 -2.473 1 94.88 321 GLU A CA 1
ATOM 2594 C C . GLU A 1 321 ? -9.453 -32.156 -3.732 1 94.88 321 GLU A C 1
ATOM 2596 O O . GLU A 1 321 ? -9.742 -33 -4.594 1 94.88 321 GLU A O 1
ATOM 2601 N N . ALA A 1 322 ? -8.477 -31.344 -3.873 1 94.38 322 ALA A N 1
ATOM 2602 C CA . ALA A 1 322 ? -7.586 -31.438 -5.023 1 94.38 322 ALA A CA 1
ATOM 2603 C C . ALA A 1 322 ? -6.934 -32.812 -5.102 1 94.38 322 ALA A C 1
ATOM 2605 O O . ALA A 1 322 ? -6.832 -33.406 -6.18 1 94.38 322 ALA A O 1
ATOM 2606 N N . HIS A 1 323 ? -6.551 -33.312 -3.986 1 92.12 323 HIS A N 1
ATOM 2607 C CA . HIS A 1 323 ? -5.934 -34.625 -3.939 1 92.12 323 HIS A CA 1
ATOM 2608 C C . HIS A 1 323 ? -6.941 -35.719 -4.297 1 92.12 323 HIS A C 1
ATOM 2610 O O . HIS A 1 323 ? -6.59 -36.719 -4.957 1 92.12 323 HIS A O 1
ATOM 2616 N N . GLN A 1 324 ? -8.109 -35.531 -3.902 1 88.31 324 GLN A N 1
ATOM 2617 C CA . GLN A 1 324 ? -9.148 -36.5 -4.191 1 88.31 324 GLN A CA 1
ATOM 2618 C C . GLN A 1 324 ? -9.484 -36.531 -5.68 1 88.31 324 GLN A C 1
ATOM 2620 O O . GLN A 1 324 ? -9.719 -37.594 -6.254 1 88.31 324 GLN A O 1
ATOM 2625 N N . LEU A 1 325 ? -9.586 -35.344 -6.27 1 78.5 325 LEU A N 1
ATOM 2626 C CA . LEU A 1 325 ? -9.914 -35.25 -7.688 1 78.5 325 LEU A CA 1
ATOM 2627 C C . LEU A 1 325 ? -8.797 -35.844 -8.539 1 78.5 325 LEU A C 1
ATOM 2629 O O . LEU A 1 325 ? -9.062 -36.469 -9.57 1 78.5 325 LEU A O 1
ATOM 2633 N N . LEU A 1 326 ? -7.629 -35.656 -8.117 1 71.69 326 LEU A N 1
ATOM 2634 C CA . LEU A 1 326 ? -6.488 -36.125 -8.891 1 71.69 326 LEU A CA 1
ATOM 2635 C C . LEU A 1 326 ? -6.344 -37.625 -8.789 1 71.69 326 LEU A C 1
ATOM 2637 O O . LEU A 1 326 ? -5.902 -38.281 -9.742 1 71.69 326 LEU A O 1
ATOM 2641 N N . ILE A 1 327 ? -6.668 -38.125 -7.719 1 64.44 327 ILE A N 1
ATOM 2642 C CA . ILE A 1 327 ? -6.668 -39.562 -7.594 1 64.44 327 ILE A CA 1
ATOM 2643 C C . ILE A 1 327 ? -7.719 -40.156 -8.523 1 64.44 327 ILE A C 1
ATOM 2645 O O . ILE A 1 327 ? -7.523 -41.25 -9.078 1 64.44 327 ILE A O 1
ATOM 2649 N N . SER A 1 328 ? -8.656 -39.344 -8.805 1 58.97 328 SER A N 1
ATOM 2650 C CA . SER A 1 328 ? -9.727 -39.875 -9.656 1 58.97 328 SER A CA 1
ATOM 2651 C C . SER A 1 328 ? -9.391 -39.688 -11.133 1 58.97 328 SER A C 1
ATOM 2653 O O . SER A 1 328 ? -10.055 -40.25 -12 1 58.97 328 SER A O 1
ATOM 2655 N N . LEU A 1 329 ? -8.531 -38.875 -11.438 1 56.59 329 LEU A N 1
ATOM 2656 C CA . LEU A 1 329 ? -8.117 -38.719 -12.82 1 56.59 329 LEU A CA 1
ATOM 2657 C C . LEU A 1 329 ? -7.105 -39.812 -13.211 1 56.59 329 LEU A C 1
ATOM 2659 O O . LEU A 1 329 ? -6.258 -40.188 -12.406 1 56.59 329 LEU A O 1
ATOM 2663 N N . MET B 1 1 ? -3.205 -1.095 0.882 1 19.5 1 MET B N 1
ATOM 2664 C CA . MET B 1 1 ? -2.973 -2.125 1.891 1 19.5 1 MET B CA 1
ATOM 2665 C C . MET B 1 1 ? -1.522 -2.596 1.864 1 19.5 1 MET B C 1
ATOM 2667 O O . MET B 1 1 ? -1.141 -3.488 2.625 1 19.5 1 MET B O 1
ATOM 2671 N N . ILE B 1 2 ? -0.744 -1.939 0.816 1 23.81 2 ILE B N 1
ATOM 2672 C CA . ILE B 1 2 ? 0.552 -2.531 0.503 1 23.81 2 ILE B CA 1
ATOM 2673 C C . ILE B 1 2 ? 1.582 -2.098 1.543 1 23.81 2 ILE B C 1
ATOM 2675 O O . ILE B 1 2 ? 2.393 -2.906 1.998 1 23.81 2 ILE B O 1
ATOM 2679 N N . PHE B 1 3 ? 1.612 -0.841 2.062 1 25.75 3 PHE B N 1
ATOM 2680 C CA . PHE B 1 3 ? 2.795 -0.457 2.824 1 25.75 3 PHE B CA 1
ATOM 2681 C C . PHE B 1 3 ? 2.645 -0.848 4.289 1 25.75 3 PHE B C 1
ATOM 2683 O O . PHE B 1 3 ? 3.453 -0.449 5.129 1 25.75 3 PHE B O 1
ATOM 2690 N N . SER B 1 4 ? 1.674 -1.669 4.711 1 24.2 4 SER B N 1
ATOM 2691 C CA . SER B 1 4 ? 1.466 -1.699 6.156 1 24.2 4 SER B CA 1
ATOM 2692 C C . SER B 1 4 ? 2.574 -2.477 6.859 1 24.2 4 SER B C 1
ATOM 2694 O O . SER B 1 4 ? 2.895 -2.201 8.016 1 24.2 4 SER B O 1
ATOM 2696 N N . ASN B 1 5 ? 3.062 -3.574 6.387 1 25.06 5 ASN B N 1
ATOM 2697 C CA . ASN B 1 5 ? 3.488 -4.598 7.332 1 25.06 5 ASN B CA 1
ATOM 2698 C C . ASN B 1 5 ? 4.91 -4.348 7.828 1 25.06 5 ASN B C 1
ATOM 2700 O O . ASN B 1 5 ? 5.555 -5.254 8.359 1 25.06 5 ASN B O 1
ATOM 2704 N N . ILE B 1 6 ? 5.648 -3.381 7.379 1 24.59 6 ILE B N 1
ATOM 2705 C CA . ILE B 1 6 ? 7.047 -3.598 7.723 1 24.59 6 ILE B CA 1
ATOM 2706 C C . ILE B 1 6 ? 7.285 -3.219 9.188 1 24.59 6 ILE B C 1
ATOM 2708 O O . ILE B 1 6 ? 7.539 -2.053 9.492 1 24.59 6 ILE B O 1
ATOM 2712 N N . SER B 1 7 ? 6.398 -3.576 10.219 1 23.91 7 SER B N 1
ATOM 2713 C CA . SER B 1 7 ? 6.309 -2.895 11.508 1 23.91 7 SER B CA 1
ATOM 2714 C C . SER B 1 7 ? 7.426 -3.34 12.445 1 23.91 7 SER B C 1
ATOM 2716 O O . SER B 1 7 ? 7.637 -2.732 13.492 1 23.91 7 SER B O 1
ATOM 2718 N N . ASN B 1 8 ? 8.211 -4.477 12.336 1 22.81 8 ASN B N 1
ATOM 2719 C CA . ASN B 1 8 ? 8.547 -5.059 13.625 1 22.81 8 ASN B CA 1
ATOM 2720 C C . ASN B 1 8 ? 9.703 -4.312 14.289 1 22.81 8 ASN B C 1
ATOM 2722 O O . ASN B 1 8 ? 9.797 -4.281 15.523 1 22.81 8 ASN B O 1
ATOM 2726 N N . TRP B 1 9 ? 10.844 -4.098 13.641 1 23.72 9 TRP B N 1
ATOM 2727 C CA . TRP B 1 9 ? 12.062 -4.379 14.391 1 23.72 9 TRP B CA 1
ATOM 2728 C C . TRP B 1 9 ? 12.453 -3.191 15.266 1 23.72 9 TRP B C 1
ATOM 2730 O O . TRP B 1 9 ? 13.383 -3.279 16.062 1 23.72 9 TRP B O 1
ATOM 2740 N N . PHE B 1 10 ? 11.867 -1.948 14.953 1 24.7 10 PHE B N 1
ATOM 2741 C CA . PHE B 1 10 ? 12.656 -0.825 15.438 1 24.7 10 PHE B CA 1
ATOM 2742 C C . PHE B 1 10 ? 12.414 -0.587 16.922 1 24.7 10 PHE B C 1
ATOM 2744 O O . PHE B 1 10 ? 11.594 0.259 17.297 1 24.7 10 PHE B O 1
ATOM 2751 N N . TRP B 1 11 ? 12.242 -1.673 17.703 1 25.08 11 TRP B N 1
ATOM 2752 C CA . TRP B 1 11 ? 11.836 -1.398 19.078 1 25.08 11 TRP B CA 1
ATOM 2753 C C . TRP B 1 11 ? 12.859 -0.507 19.781 1 25.08 11 TRP B C 1
ATOM 2755 O O . TRP B 1 11 ? 12.484 0.357 20.578 1 25.08 11 TRP B O 1
ATOM 2765 N N . ASP B 1 12 ? 14.133 -0.873 19.562 1 25.31 12 ASP B N 1
ATOM 2766 C CA . ASP B 1 12 ? 15.008 -0.618 20.703 1 25.31 12 ASP B CA 1
ATOM 2767 C C . ASP B 1 12 ? 15.297 0.874 20.844 1 25.31 12 ASP B C 1
ATOM 2769 O O . ASP B 1 12 ? 15.789 1.317 21.891 1 25.31 12 ASP B O 1
ATOM 2773 N N . VAL B 1 13 ? 15.453 1.508 19.641 1 26.61 13 VAL B N 1
ATOM 2774 C CA . VAL B 1 13 ? 16.344 2.65 19.797 1 26.61 13 VAL B CA 1
ATOM 2775 C C . VAL B 1 13 ? 15.602 3.797 20.484 1 26.61 13 VAL B C 1
ATOM 2777 O O . VAL B 1 13 ? 16.188 4.852 20.75 1 26.61 13 VAL B O 1
ATOM 2780 N N . VAL B 1 14 ? 14.266 3.76 20.297 1 24.7 14 VAL B N 1
ATOM 2781 C CA . VAL B 1 14 ? 13.797 5.133 20.422 1 24.7 14 VAL B CA 1
ATOM 2782 C C . VAL B 1 14 ? 13.898 5.586 21.875 1 24.7 14 VAL B C 1
ATOM 2784 O O . VAL B 1 14 ? 14.336 6.703 22.156 1 24.7 14 VAL B O 1
ATOM 2787 N N . TRP B 1 15 ? 13.016 5 22.734 1 23.5 15 TRP B N 1
ATOM 2788 C CA . TRP B 1 15 ? 12.609 5.84 23.844 1 23.5 15 TRP B CA 1
ATOM 2789 C C . TRP B 1 15 ? 13.695 5.883 24.922 1 23.5 15 TRP B C 1
ATOM 2791 O O . TRP B 1 15 ? 13.969 4.871 25.578 1 23.5 15 TRP B O 1
ATOM 2801 N N . PRO B 1 16 ? 14.758 6.59 24.703 1 26.22 16 PRO B N 1
ATOM 2802 C CA . PRO B 1 16 ? 15.648 6.664 25.859 1 26.22 16 PRO B CA 1
ATOM 2803 C C . PRO B 1 16 ? 14.922 7.062 27.141 1 26.22 16 PRO B C 1
ATOM 2805 O O . PRO B 1 16 ? 13.891 7.734 27.078 1 26.22 16 PRO B O 1
ATOM 2808 N N . PRO B 1 17 ? 14.977 6.25 28.141 1 23.7 17 PRO B N 1
ATOM 2809 C CA . PRO B 1 17 ? 14.312 6.523 29.406 1 23.7 17 PRO B CA 1
ATOM 2810 C C . PRO B 1 17 ? 14.539 7.949 29.906 1 23.7 17 PRO B C 1
ATOM 2812 O O . PRO B 1 17 ? 15.641 8.492 29.75 1 23.7 17 PRO B O 1
ATOM 2815 N N . ALA B 1 18 ? 13.453 8.711 29.797 1 24.81 18 ALA B N 1
ATOM 2816 C CA . ALA B 1 18 ? 13.328 10.078 30.312 1 24.81 18 ALA B CA 1
ATOM 2817 C C . ALA B 1 18 ? 13.977 10.219 31.688 1 24.81 18 ALA B C 1
ATOM 2819 O O . ALA B 1 18 ? 13.57 9.562 32.625 1 24.81 18 ALA B O 1
ATOM 2820 N N . THR B 1 19 ? 15.281 10.359 31.688 1 22.14 19 THR B N 1
ATOM 2821 C CA . THR B 1 19 ? 15.891 10.727 32.969 1 22.14 19 THR B CA 1
ATOM 2822 C C . THR B 1 19 ? 15.211 11.961 33.562 1 22.14 19 THR B C 1
ATOM 2824 O O . THR B 1 19 ? 14.992 12.945 32.844 1 22.14 19 THR B O 1
ATOM 2827 N N . GLN B 1 20 ? 14.445 11.805 34.594 1 20.42 20 GLN B N 1
ATOM 2828 C CA . GLN B 1 20 ? 13.609 12.641 35.469 1 20.42 20 GLN B CA 1
ATOM 2829 C C . GLN B 1 20 ? 14.375 13.867 35.938 1 20.42 20 GLN B C 1
ATOM 2831 O O . GLN B 1 20 ? 14.875 13.898 37.062 1 20.42 20 GLN B O 1
ATOM 2836 N N . ASP B 1 21 ? 15.328 14.391 35.156 1 19.97 21 ASP B N 1
ATOM 2837 C CA . ASP B 1 21 ? 15.938 15.414 36 1 19.97 21 ASP B CA 1
ATOM 2838 C C . ASP B 1 21 ? 14.984 16.594 36.219 1 19.97 21 ASP B C 1
ATOM 2840 O O . ASP B 1 21 ? 14.523 17.203 35.25 1 19.97 21 ASP B O 1
ATOM 2844 N N . ALA B 1 22 ? 14.242 16.516 37.312 1 21.25 22 ALA B N 1
ATOM 2845 C CA . ALA B 1 22 ? 13.305 17.453 37.938 1 21.25 22 ALA B CA 1
ATOM 2846 C C . ALA B 1 22 ? 13.93 18.844 38.094 1 21.25 22 ALA B C 1
ATOM 2848 O O . ALA B 1 22 ? 14.742 19.062 39 1 21.25 22 ALA B O 1
ATOM 2849 N N . ALA B 1 23 ? 14.367 19.453 36.938 1 19.33 23 ALA B N 1
ATOM 2850 C CA . ALA B 1 23 ? 14.875 20.766 37.312 1 19.33 23 ALA B CA 1
ATOM 2851 C C . ALA B 1 23 ? 13.758 21.656 37.844 1 19.33 23 ALA B C 1
ATOM 2853 O O . ALA B 1 23 ? 12.633 21.641 37.344 1 19.33 23 ALA B O 1
ATOM 2854 N N . GLU B 1 24 ? 13.867 22.25 39.062 1 19.94 24 GLU B N 1
ATOM 2855 C CA . GLU B 1 24 ? 13.172 23.141 39.969 1 19.94 24 GLU B CA 1
ATOM 2856 C C . GLU B 1 24 ? 13.008 24.531 39.375 1 19.94 24 GLU B C 1
ATOM 2858 O O . GLU B 1 24 ? 13.977 25.281 39.25 1 19.94 24 GLU B O 1
ATOM 2863 N N . THR B 1 25 ? 12.406 24.594 38.25 1 16.66 25 THR B N 1
ATOM 2864 C CA . THR B 1 25 ? 12.312 25.953 37.719 1 16.66 25 THR B CA 1
ATOM 2865 C C . THR B 1 25 ? 11.57 26.875 38.688 1 16.66 25 THR B C 1
ATOM 2867 O O . THR B 1 25 ? 10.414 26.625 39.031 1 16.66 25 THR B O 1
ATOM 2870 N N . LYS B 1 26 ? 12.219 27.766 39.344 1 18.44 26 LYS B N 1
ATOM 2871 C CA . LYS B 1 26 ? 11.711 28.781 40.25 1 18.44 26 LYS B CA 1
ATOM 2872 C C . LYS B 1 26 ? 10.977 29.891 39.5 1 18.44 26 LYS B C 1
ATOM 2874 O O . LYS B 1 26 ? 10.641 30.922 40.062 1 18.44 26 LYS B O 1
ATOM 2879 N N . LEU B 1 27 ? 10.57 29.812 38.156 1 15.73 27 LEU B N 1
ATOM 2880 C CA . LEU B 1 27 ? 10.359 31.172 37.688 1 15.73 27 LEU B CA 1
ATOM 2881 C C . LEU B 1 27 ? 9.141 31.797 38.344 1 15.73 27 LEU B C 1
ATOM 2883 O O . LEU B 1 27 ? 8.117 31.125 38.531 1 15.73 27 LEU B O 1
ATOM 2887 N N . ASP B 1 28 ? 9.258 33.188 38.531 1 15.57 28 ASP B N 1
ATOM 2888 C CA . ASP B 1 28 ? 8.648 34.281 39.25 1 15.57 28 ASP B CA 1
ATOM 2889 C C . ASP B 1 28 ? 7.324 34.719 38.625 1 15.57 28 ASP B C 1
ATOM 2891 O O . ASP B 1 28 ? 7.004 34.281 37.5 1 15.57 28 ASP B O 1
ATOM 2895 N N . ASP B 1 29 ? 7.324 36.094 38.156 1 15.37 29 ASP B N 1
ATOM 2896 C CA . ASP B 1 29 ? 6.598 37.25 38.656 1 15.37 29 ASP B CA 1
ATOM 2897 C C . ASP B 1 29 ? 5.273 37.406 37.906 1 15.37 29 ASP B C 1
ATOM 2899 O O . ASP B 1 29 ? 5.078 36.875 36.844 1 15.37 29 ASP B O 1
ATOM 2903 N N . THR B 1 30 ? 4.906 38.844 37.75 1 15.35 30 THR B N 1
ATOM 2904 C CA . THR B 1 30 ? 3.85 39.75 38.188 1 15.35 30 THR B CA 1
ATOM 2905 C C . THR B 1 30 ? 2.756 39.844 37.125 1 15.35 30 THR B C 1
ATOM 2907 O O . THR B 1 30 ? 2.994 39.594 35.969 1 15.35 30 THR B O 1
ATOM 2910 N N . GLN B 1 31 ? 1.843 40.812 37.469 1 14.65 31 GLN B N 1
ATOM 2911 C CA . GLN B 1 31 ? 0.417 41.094 37.594 1 14.65 31 GLN B CA 1
ATOM 2912 C C . GLN B 1 31 ? -0.149 41.656 36.281 1 14.65 31 GLN B C 1
ATOM 2914 O O . GLN B 1 31 ? -1.149 41.125 35.781 1 14.65 31 GLN B O 1
ATOM 2919 N N . ALA B 1 32 ? -0.139 43.094 35.938 1 14.85 32 ALA B N 1
ATOM 2920 C CA . ALA B 1 32 ? -1.381 43.812 36.156 1 14.85 32 ALA B CA 1
ATOM 2921 C C . ALA B 1 32 ? -2.164 43.969 34.875 1 14.85 32 ALA B C 1
ATOM 2923 O O . ALA B 1 32 ? -3.348 43.625 34.812 1 14.85 32 ALA B O 1
ATOM 2924 N N . GLN B 1 33 ? -2.045 45.156 34.125 1 14.88 33 GLN B N 1
ATOM 2925 C CA . GLN B 1 33 ? -3.113 46.125 34.125 1 14.88 33 GLN B CA 1
ATOM 2926 C C . GLN B 1 33 ? -4.027 45.969 32.906 1 14.88 33 GLN B C 1
ATOM 2928 O O . GLN B 1 33 ? -3.584 45.531 31.844 1 14.88 33 GLN B O 1
ATOM 2933 N N . LEU B 1 34 ? -5.32 46.469 33.062 1 14.81 34 LEU B N 1
ATOM 2934 C CA . LEU B 1 34 ? -6.738 46.406 32.719 1 14.81 34 LEU B CA 1
ATOM 2935 C C . LEU B 1 34 ? -7.035 47.188 31.453 1 14.81 34 LEU B C 1
ATOM 2937 O O . LEU B 1 34 ? -8.141 47.094 30.906 1 14.81 34 LEU B O 1
ATOM 2941 N N . GLN B 1 35 ? -6.219 48.125 30.906 1 14.38 35 GLN B N 1
ATOM 2942 C CA . GLN B 1 35 ? -7.113 49.25 30.625 1 14.38 35 GLN B CA 1
ATOM 2943 C C . GLN B 1 35 ? -8.078 48.906 29.5 1 14.38 35 GLN B C 1
ATOM 2945 O O . GLN B 1 35 ? -7.789 48.031 28.672 1 14.38 35 GLN B O 1
ATOM 2950 N N . THR B 1 36 ? -8.953 50.031 29.156 1 14.19 36 THR B N 1
ATOM 2951 C CA . THR B 1 36 ? -10.328 50.5 29 1 14.19 36 THR B CA 1
ATOM 2952 C C . THR B 1 36 ? -10.742 50.469 27.531 1 14.19 36 THR B C 1
ATOM 2954 O O . THR B 1 36 ? -11.828 50 27.203 1 14.19 36 THR B O 1
ATOM 2957 N N . ASN B 1 37 ? -10.305 51.375 26.656 1 14.26 37 ASN B N 1
ATOM 2958 C CA . ASN B 1 37 ? -11.305 52.344 26.203 1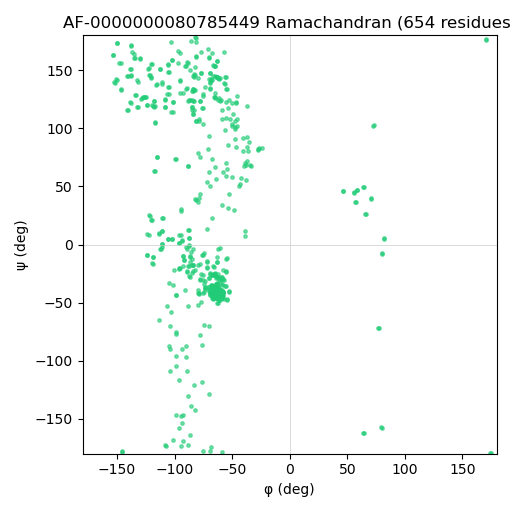 14.26 37 ASN B CA 1
ATOM 2959 C C . ASN B 1 37 ? -12.094 51.812 25 1 14.26 37 ASN B C 1
ATOM 2961 O O . ASN B 1 37 ? -11.539 51.125 24.156 1 14.26 37 ASN B O 1
ATOM 2965 N N . LYS B 1 38 ? -13.352 52.312 24.984 1 14.91 38 LYS B N 1
ATOM 2966 C CA . LYS B 1 38 ? -14.719 52.094 24.516 1 14.91 38 LYS B CA 1
ATOM 2967 C C . LYS B 1 38 ? -14.852 52.406 23.031 1 14.91 38 LYS B C 1
ATOM 2969 O O . LYS B 1 38 ? -15.375 51.594 22.266 1 14.91 38 LYS B O 1
ATOM 2974 N N . LYS B 1 39 ? -15.102 53.656 22.703 1 14.91 39 LYS B N 1
ATOM 2975 C CA . LYS B 1 39 ? -16.469 53.938 22.297 1 14.91 39 LYS B CA 1
ATOM 2976 C C . LYS B 1 39 ? -16.641 53.75 20.781 1 14.91 39 LYS B C 1
ATOM 2978 O O . LYS B 1 39 ? -17.562 53.062 20.344 1 14.91 39 LYS B O 1
ATOM 2983 N N . ARG B 1 40 ? -16.562 54.875 20.031 1 14.3 40 ARG B N 1
ATOM 2984 C CA . ARG B 1 40 ? -17.734 55.5 19.484 1 14.3 40 ARG B CA 1
ATOM 2985 C C . ARG B 1 40 ? -18.094 54.938 18.109 1 14.3 40 ARG B C 1
ATOM 2987 O O . ARG B 1 40 ? -17.25 54.344 17.453 1 14.3 40 ARG B O 1
ATOM 2994 N N . VAL B 1 41 ? -19.109 55.625 17.5 1 13.93 41 VAL B N 1
ATOM 2995 C CA . VAL B 1 41 ? -20.453 55.531 16.938 1 13.93 41 VAL B CA 1
ATOM 2996 C C . VAL B 1 41 ? -20.359 55.531 15.414 1 13.93 41 VAL B C 1
ATOM 2998 O O . VAL B 1 41 ? -20.969 54.688 14.75 1 13.93 41 VAL B O 1
ATOM 3001 N N . GLY B 1 42 ? -20 56.656 14.781 1 13.49 42 GLY B N 1
ATOM 3002 C CA . GLY B 1 42 ? -21.094 57.281 14.047 1 13.49 42 GLY B CA 1
ATOM 3003 C C . GLY B 1 42 ? -21.312 56.688 12.68 1 13.49 42 GLY B C 1
ATOM 3004 O O . GLY B 1 42 ? -20.703 55.656 12.336 1 13.49 42 GLY B O 1
ATOM 3005 N N . SER B 1 43 ? -21.188 57.594 11.609 1 13.78 43 SER B N 1
ATOM 3006 C CA . SER B 1 43 ? -22.234 58.188 10.789 1 13.78 43 SER B CA 1
ATOM 3007 C C . SER B 1 43 ? -22.438 57.406 9.484 1 13.78 43 SER B C 1
ATOM 3009 O O . SER B 1 43 ? -23.547 56.969 9.172 1 13.78 43 SER B O 1
ATOM 3011 N N . SER B 1 44 ? -22.156 58.125 8.352 1 14.02 44 SER B N 1
ATOM 3012 C CA . SER B 1 44 ? -23.109 58.781 7.434 1 14.02 44 SER B CA 1
ATOM 3013 C C . SER B 1 44 ? -23.406 57.875 6.238 1 14.02 44 SER B C 1
ATOM 3015 O O . SER B 1 44 ? -22.656 56.938 5.965 1 14.02 44 SER B O 1
ATOM 3017 N N . LEU B 1 45 ? -23.875 58.625 5.129 1 14.06 45 LEU B N 1
ATOM 3018 C CA . LEU B 1 45 ? -25.078 58.75 4.32 1 14.06 45 LEU B CA 1
ATOM 3019 C C . LEU B 1 45 ? -24.953 57.969 3.014 1 14.06 45 LEU B C 1
ATOM 3021 O O . LEU B 1 45 ? -25.812 57.156 2.686 1 14.06 45 LEU B O 1
ATOM 3025 N N . ASN B 1 46 ? -24.719 58.688 1.859 1 14.32 46 ASN B N 1
ATOM 3026 C CA . ASN B 1 46 ? -25.734 58.938 0.85 1 14.32 46 ASN B CA 1
ATOM 3027 C C . ASN B 1 46 ? -25.688 57.938 -0.279 1 14.32 46 ASN B C 1
ATOM 3029 O O . ASN B 1 46 ? -24.641 57.344 -0.556 1 14.32 46 ASN B O 1
ATOM 3033 N N . ALA B 1 47 ? -26.828 57.906 -1.114 1 14.56 47 ALA B N 1
ATOM 3034 C CA . ALA B 1 47 ? -27.766 57.125 -1.903 1 14.56 47 ALA B CA 1
ATOM 3035 C C . ALA B 1 47 ? -27.359 57.094 -3.373 1 14.56 47 ALA B C 1
ATOM 3037 O O . ALA B 1 47 ? -27.781 56.219 -4.125 1 14.56 47 ALA B O 1
ATOM 3038 N N . GLN B 1 48 ? -26.562 57.969 -3.928 1 14.56 48 GLN B N 1
ATOM 3039 C CA . GLN B 1 48 ? -27.297 58.375 -5.125 1 14.56 48 GLN B CA 1
ATOM 3040 C C . GLN B 1 48 ? -27.391 57.25 -6.129 1 14.56 48 GLN B C 1
ATOM 3042 O O . GLN B 1 48 ? -26.594 56.312 -6.074 1 14.56 48 GLN B O 1
ATOM 3047 N N . THR B 1 49 ? -27.984 57.719 -7.316 1 14.53 49 THR B N 1
ATOM 3048 C CA . THR B 1 49 ? -29.094 57.438 -8.219 1 14.53 49 THR B CA 1
ATOM 3049 C C . THR B 1 49 ? -28.625 56.531 -9.375 1 14.53 49 THR B C 1
ATOM 3051 O O . THR B 1 49 ? -29.25 55.531 -9.664 1 14.53 49 THR B O 1
ATOM 3054 N N . PRO B 1 50 ? -28.125 57.219 -10.539 1 14.45 50 PRO B N 1
ATOM 3055 C CA . PRO B 1 50 ? -29.078 57.219 -11.641 1 14.45 50 PRO B CA 1
ATOM 3056 C C . PRO B 1 50 ? -28.922 56 -12.562 1 14.45 50 PRO B C 1
ATOM 3058 O O . PRO B 1 50 ? -29.875 55.25 -12.758 1 14.45 50 PRO B O 1
ATOM 3061 N N . GLN B 1 51 ? -28.391 56.281 -13.82 1 14.98 51 GLN B N 1
ATOM 3062 C CA . GLN B 1 51 ? -29.078 56.375 -15.102 1 14.98 51 GLN B CA 1
ATOM 3063 C C . GLN B 1 51 ? -28.969 55.062 -15.883 1 14.98 51 GLN B C 1
ATOM 3065 O O . GLN B 1 51 ? -28.031 54.312 -15.695 1 14.98 51 GLN B O 1
ATOM 3070 N N . THR B 1 52 ? -29.844 55.031 -16.922 1 14.75 52 THR B N 1
ATOM 3071 C CA . THR B 1 52 ? -30.766 54.188 -17.703 1 14.75 52 THR B CA 1
ATOM 3072 C C . THR B 1 52 ? -30.031 53.5 -18.844 1 14.75 52 THR B C 1
ATOM 3074 O O . THR B 1 52 ? -30.25 52.312 -19.078 1 14.75 52 THR B O 1
ATOM 3077 N N . ASP B 1 53 ? -29.25 54.156 -19.781 1 15.08 53 ASP B N 1
ATOM 3078 C CA . ASP B 1 53 ? -29.844 54.094 -21.125 1 15.08 53 ASP B CA 1
ATOM 3079 C C . ASP B 1 53 ? -29.609 52.719 -21.75 1 15.08 53 ASP B C 1
ATOM 3081 O O . ASP B 1 53 ? -28.656 52 -21.375 1 15.08 53 ASP B O 1
ATOM 3085 N N . THR B 1 54 ? -30.453 52.5 -22.906 1 15.45 54 THR B N 1
ATOM 3086 C CA . THR B 1 54 ? -31.25 51.562 -23.656 1 15.45 54 THR B CA 1
ATOM 3087 C C . THR B 1 54 ? -30.406 50.875 -24.719 1 15.45 54 THR B C 1
ATOM 3089 O O . THR B 1 54 ? -30.688 49.719 -25.078 1 15.45 54 THR B O 1
ATOM 3092 N N . GLN B 1 55 ? -29.453 51.469 -25.469 1 15.62 55 GLN B N 1
ATOM 3093 C CA . GLN B 1 55 ? -29.719 51.281 -26.891 1 15.62 55 GLN B CA 1
ATOM 3094 C C . GLN B 1 55 ? -29.516 49.844 -27.297 1 15.62 55 GLN B C 1
ATOM 3096 O O . GLN B 1 55 ? -28.641 49.156 -26.766 1 15.62 55 GLN B O 1
ATOM 3101 N N . TYR B 1 56 ? -30.391 49.438 -28.344 1 15.39 56 TYR B N 1
ATOM 3102 C CA . TYR B 1 56 ? -31.062 48.312 -28.984 1 15.39 56 TYR B CA 1
ATOM 3103 C C . TYR B 1 56 ? -30.125 47.594 -29.969 1 15.39 56 TYR B C 1
ATOM 3105 O O . TYR B 1 56 ? -30.391 46.469 -30.391 1 15.39 56 TYR B O 1
ATOM 3113 N N . TYR B 1 57 ? -29.078 48.25 -30.453 1 15.52 57 TYR B N 1
ATOM 3114 C CA . TYR B 1 57 ? -29.094 48.031 -31.906 1 15.52 57 TYR B CA 1
ATOM 3115 C C . TYR B 1 57 ? -29.016 46.562 -32.219 1 15.52 57 TYR B C 1
ATOM 3117 O O . TYR B 1 57 ? -28.578 45.75 -31.391 1 15.52 57 TYR B O 1
ATOM 3125 N N . ASP B 1 58 ? -29 46.406 -33.656 1 15.71 58 ASP B N 1
ATOM 3126 C CA . ASP B 1 58 ? -29.531 45.688 -34.812 1 15.71 58 ASP B CA 1
ATOM 3127 C C . ASP B 1 58 ? -28.781 44.344 -35 1 15.71 58 ASP B C 1
ATOM 3129 O O . ASP B 1 58 ? -27.578 44.25 -34.719 1 15.71 58 ASP B O 1
ATOM 3133 N N . ALA B 1 59 ? -29.578 43.5 -35.594 1 15.95 59 ALA B N 1
ATOM 3134 C CA . ALA B 1 59 ? -29.812 42.062 -35.781 1 15.95 59 ALA B CA 1
ATOM 3135 C C . ALA B 1 59 ? -28.719 41.469 -36.656 1 15.95 59 ALA B C 1
ATOM 3137 O O . ALA B 1 59 ? -27.938 42.188 -37.281 1 15.95 59 ALA B O 1
ATOM 3138 N N . GLN B 1 60 ? -29.172 40.656 -37.844 1 17.14 60 GLN B N 1
ATOM 3139 C CA . GLN B 1 60 ? -29.094 39.188 -38.062 1 17.14 60 GLN B CA 1
ATOM 3140 C C . GLN B 1 60 ? -28.078 38.875 -39.156 1 17.14 60 GLN B C 1
ATOM 3142 O O . GLN B 1 60 ? -27.766 37.719 -39.375 1 17.14 60 GLN B O 1
ATOM 3147 N N . PRO B 1 61 ? -27.375 39.844 -39.875 1 17.2 61 PRO B N 1
ATOM 3148 C CA . PRO B 1 61 ? -27.406 39.312 -41.25 1 17.2 61 PRO B CA 1
ATOM 3149 C C . PRO B 1 61 ? -26.719 37.938 -41.344 1 17.2 61 PRO B C 1
ATOM 3151 O O . PRO B 1 61 ? -25.75 37.688 -40.625 1 17.2 61 PRO B O 1
ATOM 3154 N N . ARG B 1 62 ? -27.359 37.062 -42.25 1 18.77 62 ARG B N 1
ATOM 3155 C CA . ARG B 1 62 ? -27.266 35.625 -42.594 1 18.77 62 ARG B CA 1
ATOM 3156 C C . ARG B 1 62 ? -26.016 35.344 -43.406 1 18.77 62 ARG B C 1
ATOM 3158 O O . ARG B 1 62 ? -25.688 34.188 -43.625 1 18.77 62 ARG B O 1
ATOM 3165 N N . VAL B 1 63 ? -25.25 36.312 -43.844 1 19.22 63 VAL B N 1
ATOM 3166 C CA . VAL B 1 63 ? -24.844 35.969 -45.219 1 19.22 63 VAL B CA 1
ATOM 3167 C C . VAL B 1 63 ? -24.156 34.625 -45.219 1 19.22 63 VAL B C 1
ATOM 3169 O O . VAL B 1 63 ? -23.609 34.188 -44.219 1 19.22 63 VAL B O 1
ATOM 3172 N N . ASP B 1 64 ? -24.047 34.125 -46.5 1 19.7 64 ASP B N 1
ATOM 3173 C CA . ASP B 1 64 ? -23.875 33 -47.438 1 19.7 64 ASP B CA 1
ATOM 3174 C C . ASP B 1 64 ? -22.453 32.469 -47.406 1 19.7 64 ASP B C 1
ATOM 3176 O O . ASP B 1 64 ? -21.516 33.125 -47.875 1 19.7 64 ASP B O 1
ATOM 3180 N N . ILE B 1 65 ? -21.922 32.125 -46.344 1 19.92 65 ILE B N 1
ATOM 3181 C CA . ILE B 1 65 ? -20.531 31.734 -46.5 1 19.92 65 ILE B CA 1
ATOM 3182 C C . ILE B 1 65 ? -20.438 30.609 -47.531 1 19.92 65 ILE B C 1
ATOM 3184 O O . ILE B 1 65 ? -21.156 29.609 -47.438 1 19.92 65 ILE B O 1
ATOM 3188 N N . GLU B 1 66 ? -20.078 31 -48.812 1 21.91 66 GLU B N 1
ATOM 3189 C CA . GLU B 1 66 ? -19.688 30.172 -49.938 1 21.91 66 GLU B CA 1
ATOM 3190 C C . GLU B 1 66 ? -18.844 28.984 -49.5 1 21.91 66 GLU B C 1
ATOM 3192 O O . GLU B 1 66 ? -17.922 29.141 -48.688 1 21.91 66 GLU B O 1
ATOM 3197 N N . PRO B 1 67 ? -19.422 27.781 -49.812 1 21.36 67 PRO B N 1
ATOM 3198 C CA . PRO B 1 67 ? -18.812 26.531 -49.344 1 21.36 67 PRO B CA 1
ATOM 3199 C C . PRO B 1 67 ? -17.438 26.297 -49.969 1 21.36 67 PRO B C 1
ATOM 3201 O O . PRO B 1 67 ? -17.297 26.234 -51.188 1 21.36 67 PRO B O 1
ATOM 3204 N N . LEU B 1 68 ? -16.391 27.109 -49.688 1 23.53 68 LEU B N 1
ATOM 3205 C CA . LEU B 1 68 ? -15.109 26.766 -50.281 1 23.53 68 LEU B CA 1
ATOM 3206 C C . LEU B 1 68 ? -14.859 25.266 -50.25 1 23.53 68 LEU B C 1
ATOM 3208 O O . LEU B 1 68 ? -14.773 24.688 -49.156 1 23.53 68 LEU B O 1
ATOM 3212 N N . ASN B 1 69 ? -15.242 24.578 -51.312 1 22.42 69 ASN B N 1
ATOM 3213 C CA . ASN B 1 69 ? -15.195 23.156 -51.594 1 22.42 69 ASN B CA 1
ATOM 3214 C C . ASN B 1 69 ? -13.773 22.609 -51.5 1 22.42 69 ASN B C 1
ATOM 3216 O O . ASN B 1 69 ? -13.516 21.453 -51.844 1 22.42 69 ASN B O 1
ATOM 3220 N N . SER B 1 70 ? -12.727 23.453 -51.625 1 26.78 70 SER B N 1
ATOM 3221 C CA . SER B 1 70 ? -11.57 22.734 -52.125 1 26.78 70 SER B CA 1
ATOM 3222 C C . SER B 1 70 ? -11.242 21.516 -51.281 1 26.78 70 SER B C 1
ATOM 3224 O O . SER B 1 70 ? -11.273 21.594 -50.031 1 26.78 70 SER B O 1
ATOM 3226 N N . PRO B 1 71 ? -11.328 20.312 -51.906 1 24.55 71 PRO B N 1
ATOM 3227 C CA . PRO B 1 71 ? -11.055 19.094 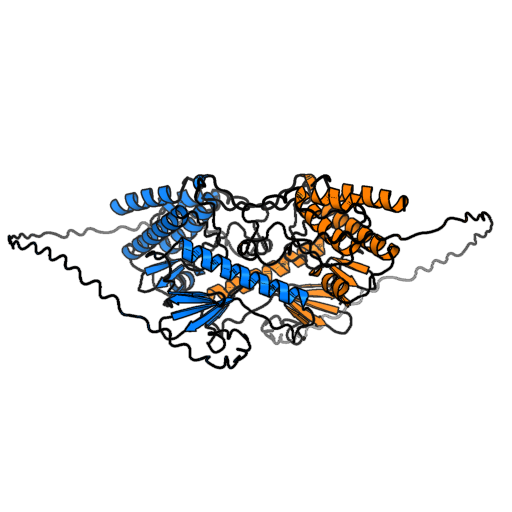-51.156 1 24.55 71 PRO B CA 1
ATOM 3228 C C . PRO B 1 71 ? -9.68 19.094 -50.469 1 24.55 71 PRO B C 1
ATOM 3230 O O . PRO B 1 71 ? -8.664 19.219 -51.156 1 24.55 71 PRO B O 1
ATOM 3233 N N . GLU B 1 72 ? -9.477 19.875 -49.469 1 27.11 72 GLU B N 1
ATOM 3234 C CA . GLU B 1 72 ? -8.156 19.797 -48.844 1 27.11 72 GLU B CA 1
ATOM 3235 C C . GLU B 1 72 ? -7.738 18.344 -48.625 1 27.11 72 GLU B C 1
ATOM 3237 O O . GLU B 1 72 ? -8.523 17.531 -48.156 1 27.11 72 GLU B O 1
ATOM 3242 N N . GLU B 1 73 ? -6.832 17.844 -49.531 1 28.05 73 GLU B N 1
ATOM 3243 C CA . GLU B 1 73 ? -6.062 16.609 -49.406 1 28.05 73 GLU B CA 1
ATOM 3244 C C . GLU B 1 73 ? -5.664 16.359 -47.938 1 28.05 73 GLU B C 1
ATOM 3246 O O . GLU B 1 73 ? -4.977 17.188 -47.344 1 28.05 73 GLU B O 1
ATOM 3251 N N . SER B 1 74 ? -6.547 15.711 -47.312 1 28.55 74 SER B N 1
ATOM 3252 C CA . SER B 1 74 ? -6.293 15.359 -45.906 1 28.55 74 SER B CA 1
ATOM 3253 C C . SER B 1 74 ? -4.973 14.617 -45.75 1 28.55 74 SER B C 1
ATOM 3255 O O . SER B 1 74 ? -4.824 13.5 -46.25 1 28.55 74 SER B O 1
ATOM 3257 N N . GLN B 1 75 ? -3.854 15.352 -46.062 1 29.16 75 GLN B N 1
ATOM 3258 C CA . GLN B 1 75 ? -2.654 14.727 -45.531 1 29.16 75 GLN B CA 1
ATOM 3259 C C . GLN B 1 75 ? -2.939 14.07 -44.156 1 29.16 75 GLN B C 1
ATOM 3261 O O . GLN B 1 75 ? -3.326 14.75 -43.219 1 29.16 75 GLN B O 1
ATOM 3266 N N . SER B 1 76 ? -3.486 12.938 -44.312 1 28.97 76 SER B N 1
ATOM 3267 C CA . SER B 1 76 ? -3.592 12.109 -43.125 1 28.97 76 SER B CA 1
ATOM 3268 C C . SER B 1 76 ? -2.303 12.148 -42.312 1 28.97 76 SER B C 1
ATOM 3270 O O . SER B 1 76 ? -1.292 11.562 -42.719 1 28.97 76 SER B O 1
ATOM 3272 N N . THR B 1 77 ? -1.874 13.367 -42.031 1 31.08 77 THR B N 1
ATOM 3273 C CA . THR B 1 77 ? -0.867 13.328 -40.969 1 31.08 77 THR B CA 1
ATOM 3274 C C . THR B 1 77 ? -1.241 12.305 -39.906 1 31.08 77 THR B C 1
ATOM 3276 O O . THR B 1 77 ? -2.205 12.5 -39.156 1 31.08 77 THR B O 1
ATOM 3279 N N . GLN B 1 78 ? -1.194 11.055 -40.312 1 29.88 78 GLN B N 1
ATOM 3280 C CA . GLN B 1 78 ? -1.229 10.078 -39.219 1 29.88 78 GLN B CA 1
ATOM 3281 C C . GLN B 1 78 ? -0.522 10.617 -38 1 29.88 78 GLN B C 1
ATOM 3283 O O . GLN B 1 78 ? 0.689 10.844 -38 1 29.88 78 GLN B O 1
ATOM 3288 N N . ILE B 1 79 ? -1.113 11.594 -37.469 1 32.31 79 ILE B N 1
ATOM 3289 C CA . ILE B 1 79 ? -0.646 11.906 -36.125 1 32.31 79 ILE B CA 1
ATOM 3290 C C . ILE B 1 79 ? -0.328 10.625 -35.344 1 32.31 79 ILE B C 1
ATOM 3292 O O . ILE B 1 79 ? -1.194 9.758 -35.188 1 32.31 79 ILE B O 1
ATOM 3296 N N . SER B 1 80 ? 0.676 9.938 -35.719 1 35.97 80 SER B N 1
ATOM 3297 C CA . SER B 1 80 ? 1.104 8.922 -34.75 1 35.97 80 SER B CA 1
ATOM 3298 C C . SER B 1 80 ? 0.683 9.289 -33.344 1 35.97 80 SER B C 1
ATOM 3300 O O . SER B 1 80 ? 1.007 10.375 -32.844 1 35.97 80 SER B O 1
ATOM 3302 N N . PRO B 1 81 ? -0.52 9.016 -32.938 1 38.19 81 PRO B N 1
ATOM 3303 C CA . PRO B 1 81 ? -1 9.406 -31.625 1 38.19 81 PRO B CA 1
ATOM 3304 C C . PRO B 1 81 ? 0.069 9.258 -30.547 1 38.19 81 PRO B C 1
ATOM 3306 O O . PRO B 1 81 ? -0.248 8.93 -29.391 1 38.19 81 PRO B O 1
ATOM 3309 N N . LEU B 1 82 ? 1.271 9.047 -30.75 1 41.94 82 LEU B N 1
ATOM 3310 C CA . LEU B 1 82 ? 2.135 9.086 -29.578 1 41.94 82 LEU B CA 1
ATOM 3311 C C . LEU B 1 82 ? 1.698 10.195 -28.625 1 41.94 82 LEU B C 1
ATOM 3313 O O . LEU B 1 82 ? 1.914 11.375 -28.891 1 41.94 82 LEU B O 1
ATOM 3317 N N . SER B 1 83 ? 0.533 10.219 -28.203 1 51.72 83 SER B N 1
ATOM 3318 C CA . SER B 1 83 ? -0.017 11.141 -27.203 1 51.72 83 SER B CA 1
ATOM 3319 C C . SER B 1 83 ? 1.068 11.648 -26.266 1 51.72 83 SER B C 1
ATOM 3321 O O . SER B 1 83 ? 1.747 10.859 -25.609 1 51.72 83 SER B O 1
ATOM 3323 N N . HIS B 1 84 ? 1.859 12.656 -26.578 1 71.06 84 HIS B N 1
ATOM 3324 C CA . HIS B 1 84 ? 3.021 13.344 -26.031 1 71.06 84 HIS B CA 1
ATOM 3325 C C . HIS B 1 84 ? 2.795 13.727 -24.562 1 71.06 84 HIS B C 1
ATOM 3327 O O . HIS B 1 84 ? 1.818 14.398 -24.25 1 71.06 84 HIS B O 1
ATOM 3333 N N . ASP B 1 85 ? 3.359 12.984 -23.641 1 82.75 85 ASP B N 1
ATOM 3334 C CA . ASP B 1 85 ? 3.494 13.422 -22.266 1 82.75 85 ASP B CA 1
ATOM 3335 C C . ASP B 1 85 ? 4.039 14.844 -22.172 1 82.75 85 ASP B C 1
ATOM 3337 O O . ASP B 1 85 ? 5.203 15.086 -22.5 1 82.75 85 ASP B O 1
ATOM 3341 N N . PRO B 1 86 ? 3.145 15.867 -21.953 1 90.56 86 PRO B N 1
ATOM 3342 C CA . PRO B 1 86 ? 3.564 17.266 -21.953 1 90.56 86 PRO B CA 1
ATOM 3343 C C . PRO B 1 86 ? 4.602 17.578 -20.875 1 90.56 86 PRO B C 1
ATOM 3345 O O . PRO B 1 86 ? 5.168 18.672 -20.859 1 90.56 86 PRO B O 1
ATOM 3348 N N . TYR B 1 87 ? 4.898 16.547 -20.078 1 93.69 87 TYR B N 1
ATOM 3349 C CA . TYR B 1 87 ? 5.742 16.859 -18.922 1 93.69 87 TYR B CA 1
ATOM 3350 C C . TYR B 1 87 ? 7.102 16.188 -19.047 1 93.69 87 TYR B C 1
ATOM 3352 O O . TYR B 1 87 ? 7.906 16.219 -18.109 1 93.69 87 TYR B O 1
ATOM 3360 N N . CYS B 1 88 ? 7.473 15.594 -20.125 1 88.19 88 CYS B N 1
ATOM 3361 C CA . CYS B 1 88 ? 8.617 14.711 -20.297 1 88.19 88 CYS B CA 1
ATOM 3362 C C . CYS B 1 88 ? 9.93 15.477 -20.125 1 88.19 88 CYS B C 1
ATOM 3364 O O . CYS B 1 88 ? 10.961 14.883 -19.797 1 88.19 88 CYS B O 1
ATOM 3366 N N . ASP B 1 89 ? 10.031 16.797 -20.203 1 90.5 89 ASP B N 1
ATOM 3367 C CA . ASP B 1 89 ? 11.289 17.547 -20.172 1 90.5 89 ASP B CA 1
ATOM 3368 C C . ASP B 1 89 ? 11.422 18.344 -18.891 1 90.5 89 ASP B C 1
ATOM 3370 O O . ASP B 1 89 ? 12.359 19.125 -18.734 1 90.5 89 ASP B O 1
ATOM 3374 N N . LEU B 1 90 ? 10.617 18.125 -17.953 1 93.94 90 LEU B N 1
ATOM 3375 C CA . LEU B 1 90 ? 10.656 18.906 -16.719 1 93.94 90 LEU B CA 1
ATOM 3376 C C . LEU B 1 90 ? 11.578 18.25 -15.695 1 93.94 90 LEU B C 1
ATOM 3378 O O . LEU B 1 90 ? 11.805 17.031 -15.742 1 93.94 90 LEU B O 1
ATOM 3382 N N . SER B 1 91 ? 12.102 19.047 -14.836 1 93 91 SER B N 1
ATOM 3383 C CA . SER B 1 91 ? 13.031 18.578 -13.812 1 93 91 SER B CA 1
ATOM 3384 C C . SER B 1 91 ? 12.281 18.016 -12.609 1 93 91 SER B C 1
ATOM 3386 O O . SER B 1 91 ? 11.281 18.578 -12.172 1 93 91 SER B O 1
ATOM 3388 N N . VAL B 1 92 ? 12.875 16.953 -12.016 1 92.56 92 VAL B N 1
ATOM 3389 C CA . VAL B 1 92 ? 12.289 16.312 -10.836 1 92.56 92 VAL B CA 1
ATOM 3390 C C . VAL B 1 92 ? 12.719 17.062 -9.578 1 92.56 92 VAL B C 1
ATOM 3392 O O . VAL B 1 92 ? 13.914 17.297 -9.367 1 92.56 92 VAL B O 1
ATOM 3395 N N . ILE B 1 93 ? 11.75 17.359 -8.727 1 91.62 93 ILE B N 1
ATOM 3396 C CA . ILE B 1 93 ? 12.102 18.047 -7.484 1 91.62 93 ILE B CA 1
ATOM 3397 C C . ILE B 1 93 ? 11.602 17.234 -6.289 1 91.62 93 ILE B C 1
ATOM 3399 O O . ILE B 1 93 ? 11.898 17.578 -5.141 1 91.62 93 ILE B O 1
ATOM 3403 N N . GLY B 1 94 ? 10.852 16.25 -6.469 1 91.94 94 GLY B N 1
ATOM 3404 C CA . GLY B 1 94 ? 10.352 15.375 -5.43 1 91.94 94 GLY B CA 1
ATOM 3405 C C . GLY B 1 94 ? 10.102 13.961 -5.918 1 91.94 94 GLY B C 1
ATOM 3406 O O . GLY B 1 94 ? 9.648 13.758 -7.047 1 91.94 94 GLY B O 1
ATOM 3407 N N . ILE B 1 95 ? 10.406 13.016 -5.07 1 91.5 95 ILE B N 1
ATOM 3408 C CA . ILE B 1 95 ? 10.211 11.609 -5.391 1 91.5 95 ILE B CA 1
ATOM 3409 C C . ILE B 1 95 ? 9.328 10.953 -4.336 1 91.5 95 ILE B C 1
ATOM 3411 O O . ILE B 1 95 ? 9.656 10.961 -3.146 1 91.5 95 ILE B O 1
ATOM 3415 N N . GLY B 1 96 ? 8.211 10.438 -4.773 1 92.56 96 GLY B N 1
ATOM 3416 C CA . GLY B 1 96 ? 7.309 9.695 -3.902 1 92.56 96 GLY B CA 1
ATOM 3417 C C . GLY B 1 96 ? 7.316 8.203 -4.172 1 92.56 96 GLY B C 1
ATOM 3418 O O . GLY B 1 96 ? 8.133 7.711 -4.945 1 92.56 96 GLY B O 1
ATOM 3419 N N . MET B 1 97 ? 6.449 7.605 -3.521 1 91.62 97 MET B N 1
ATOM 3420 C CA . MET B 1 97 ? 6.348 6.156 -3.678 1 91.62 97 MET B CA 1
ATOM 3421 C C . MET B 1 97 ? 5.887 5.793 -5.086 1 91.62 97 MET B C 1
ATOM 3423 O O . MET B 1 97 ? 6.461 4.906 -5.723 1 91.62 97 MET B O 1
ATOM 3427 N N . THR B 1 98 ? 4.875 6.527 -5.531 1 95 98 THR B N 1
ATOM 3428 C CA . THR B 1 98 ? 4.262 6.137 -6.797 1 95 98 THR B CA 1
ATOM 3429 C C . THR B 1 98 ? 4.398 7.254 -7.828 1 95 98 THR B C 1
ATOM 3431 O O . THR B 1 98 ? 4.145 7.043 -9.016 1 95 98 THR B O 1
ATOM 3434 N N . GLY B 1 99 ? 4.82 8.391 -7.332 1 95.25 99 GLY B N 1
ATOM 3435 C CA . GLY B 1 99 ? 4.84 9.531 -8.234 1 95.25 99 GLY B CA 1
ATOM 3436 C C . GLY B 1 99 ? 6.086 10.383 -8.094 1 95.25 99 GLY B C 1
ATOM 3437 O O . GLY B 1 99 ? 6.879 10.188 -7.168 1 95.25 99 GLY B O 1
ATOM 3438 N N . LEU B 1 100 ? 6.18 11.305 -9.07 1 95.31 100 LEU B N 1
ATOM 3439 C CA . LEU B 1 100 ? 7.215 12.336 -9.102 1 95.31 100 LEU B CA 1
ATOM 3440 C C . LEU B 1 100 ? 6.598 13.727 -9.117 1 95.31 100 LEU B C 1
ATOM 3442 O O . LEU B 1 100 ? 5.508 13.922 -9.656 1 95.31 100 LEU B O 1
ATOM 3446 N N . VAL B 1 101 ? 7.27 14.594 -8.5 1 96.38 101 VAL B N 1
ATOM 3447 C CA . VAL B 1 101 ? 6.895 16 -8.602 1 96.38 101 VAL B CA 1
ATOM 3448 C C . VAL B 1 101 ? 7.926 16.75 -9.445 1 96.38 101 VAL B C 1
ATOM 3450 O O . VAL B 1 101 ? 9.117 16.719 -9.141 1 96.38 101 VAL B O 1
ATOM 3453 N N . LEU B 1 102 ? 7.426 17.422 -10.5 1 96.69 102 LEU B N 1
ATOM 3454 C CA . LEU B 1 102 ? 8.289 18.141 -11.438 1 96.69 102 LEU B CA 1
ATOM 3455 C C . LEU B 1 102 ? 8.055 19.641 -11.336 1 96.69 102 LEU B C 1
ATOM 3457 O O . LEU B 1 102 ? 6.938 20.094 -11.078 1 96.69 102 LEU B O 1
ATOM 3461 N N . GLU B 1 103 ? 9.07 20.344 -11.633 1 95.94 103 GLU B N 1
ATOM 3462 C CA . GLU B 1 103 ? 9.008 21.797 -11.594 1 95.94 103 GLU B CA 1
ATOM 3463 C C . GLU B 1 103 ? 8.43 22.359 -12.891 1 95.94 103 GLU B C 1
ATOM 3465 O O . GLU B 1 103 ? 8.906 22.031 -13.984 1 95.94 103 GLU B O 1
ATOM 3470 N N . MET B 1 104 ? 7.324 23.156 -12.672 1 95.06 104 MET B N 1
ATOM 3471 C CA . MET B 1 104 ? 6.727 23.875 -13.797 1 95.06 104 MET B CA 1
ATOM 3472 C C . MET B 1 104 ? 6.848 25.391 -13.602 1 95.06 104 MET B C 1
ATOM 3474 O O . MET B 1 104 ? 5.883 26.047 -13.211 1 95.06 104 MET B O 1
ATOM 3478 N N . GLY B 1 105 ? 7.926 25.969 -13.766 1 90.69 105 GLY B N 1
ATOM 3479 C CA . GLY B 1 105 ? 8.117 27.375 -13.516 1 90.69 105 GLY B CA 1
ATOM 3480 C C . GLY B 1 105 ? 8.305 27.703 -12.039 1 90.69 105 GLY B C 1
ATOM 3481 O O . GLY B 1 105 ? 8.734 26.844 -11.266 1 90.69 105 GLY B O 1
ATOM 3482 N N . LYS B 1 106 ? 8.047 28.906 -11.656 1 91.56 106 LYS B N 1
ATOM 3483 C CA . LYS B 1 106 ? 8.375 29.375 -10.312 1 91.56 106 LYS B CA 1
ATOM 3484 C C . LYS B 1 106 ? 7.254 29.047 -9.328 1 91.56 106 LYS B C 1
ATOM 3486 O O . LYS B 1 106 ? 7.516 28.781 -8.156 1 91.56 106 LYS B O 1
ATOM 3491 N N . ASP B 1 107 ? 6.055 28.969 -9.836 1 95.75 107 ASP B N 1
ATOM 3492 C CA . ASP B 1 107 ? 4.957 28.922 -8.875 1 95.75 107 ASP B CA 1
ATOM 3493 C C . ASP B 1 107 ? 4.105 27.672 -9.062 1 95.75 107 ASP B C 1
ATOM 3495 O O . ASP B 1 107 ? 3.035 27.547 -8.461 1 95.75 107 ASP B O 1
ATOM 3499 N N . ARG B 1 108 ? 4.594 26.75 -9.93 1 97.31 108 ARG B N 1
ATOM 3500 C CA . ARG B 1 108 ? 3.766 25.594 -10.234 1 97.31 108 ARG B CA 1
ATOM 3501 C C . ARG B 1 108 ? 4.602 24.312 -10.273 1 97.31 108 ARG B C 1
ATOM 3503 O O . ARG B 1 108 ? 5.805 24.359 -10.539 1 97.31 108 ARG B O 1
ATOM 3510 N N . VAL B 1 109 ? 3.957 23.266 -9.953 1 97.5 109 VAL B N 1
ATOM 3511 C CA . VAL B 1 109 ? 4.543 21.922 -10.078 1 97.5 109 VAL B CA 1
ATOM 3512 C C . VAL B 1 109 ? 3.535 20.984 -10.719 1 97.5 109 VAL B C 1
ATOM 3514 O O . VAL B 1 109 ? 2.34 21.281 -10.781 1 97.5 109 VAL B O 1
ATOM 3517 N N . VAL B 1 110 ? 4.066 19.906 -11.227 1 98.25 110 VAL B N 1
ATOM 3518 C CA . VAL B 1 110 ? 3.182 18.844 -11.711 1 98.25 110 VAL B CA 1
ATOM 3519 C C . VAL B 1 110 ? 3.574 17.516 -11.086 1 98.25 110 VAL B C 1
ATOM 3521 O O . VAL B 1 110 ? 4.758 17.156 -11.047 1 98.25 110 VAL B O 1
ATOM 3524 N N . LYS B 1 111 ? 2.6 16.844 -10.477 1 98 111 LYS B N 1
ATOM 3525 C CA . LYS B 1 111 ? 2.775 15.477 -10.008 1 98 111 LYS B CA 1
ATOM 3526 C C . LYS B 1 111 ? 2.436 14.477 -11.109 1 98 111 LYS B C 1
ATOM 3528 O O . LYS B 1 111 ? 1.353 14.531 -11.695 1 98 111 LYS B O 1
ATOM 3533 N N . ILE B 1 112 ? 3.365 13.617 -11.43 1 98.06 112 ILE B N 1
ATOM 3534 C CA . ILE B 1 112 ? 3.16 12.602 -12.461 1 98.06 112 ILE B CA 1
ATOM 3535 C C . ILE B 1 112 ? 3.387 11.211 -11.867 1 98.06 112 ILE B C 1
ATOM 3537 O O . ILE B 1 112 ? 4.094 11.062 -10.867 1 98.06 112 ILE B O 1
ATOM 3541 N N . PRO B 1 113 ? 2.721 10.164 -12.422 1 96.75 113 PRO B N 1
ATOM 3542 C CA . PRO B 1 113 ? 3.043 8.805 -11.977 1 96.75 113 PRO B CA 1
ATOM 3543 C C . PRO B 1 113 ? 4.43 8.352 -12.43 1 96.75 113 PRO B C 1
ATOM 3545 O O . PRO B 1 113 ? 4.859 8.68 -13.539 1 96.75 113 PRO B O 1
ATOM 3548 N N . LYS B 1 114 ? 5.164 7.688 -11.586 1 94.5 114 LYS B N 1
ATOM 3549 C CA . LYS B 1 114 ? 6.387 7.031 -12.039 1 94.5 114 LYS B CA 1
ATOM 3550 C C . LYS B 1 114 ? 6.098 6.062 -13.18 1 94.5 114 LYS B C 1
ATOM 3552 O O . LYS B 1 114 ? 5.09 5.352 -13.164 1 94.5 114 LYS B O 1
ATOM 3557 N N . ARG B 1 115 ? 6.977 6.09 -14.148 1 91.56 115 ARG B N 1
ATOM 3558 C CA . ARG B 1 115 ? 6.859 5.188 -15.289 1 91.56 115 ARG B CA 1
ATOM 3559 C C . ARG B 1 115 ? 8.203 4.535 -15.609 1 91.56 115 ARG B C 1
ATOM 3561 O O . ARG B 1 115 ? 9.219 5.219 -15.711 1 91.56 115 ARG B O 1
ATOM 3568 N N . TYR B 1 116 ? 8.055 3.26 -15.695 1 88 116 TYR B N 1
ATOM 3569 C CA . TYR B 1 116 ? 9.242 2.5 -16.062 1 88 116 TYR B CA 1
ATOM 3570 C C . TYR B 1 116 ? 9.109 1.9 -17.453 1 88 116 TYR B C 1
ATOM 3572 O O . TYR B 1 116 ? 8.016 1.492 -17.859 1 88 116 TYR B O 1
ATOM 3580 N N . GLU B 1 117 ? 10.18 1.944 -18.188 1 81.5 117 GLU B N 1
ATOM 3581 C CA . GLU B 1 117 ? 10.156 1.425 -19.547 1 81.5 117 GLU B CA 1
ATOM 3582 C C . GLU B 1 117 ? 10.656 -0.017 -19.594 1 81.5 117 GLU B C 1
ATOM 3584 O O . GLU B 1 117 ? 11.625 -0.368 -18.906 1 81.5 117 GLU B O 1
ATOM 3589 N N . SER B 1 118 ? 9.898 -0.889 -20.25 1 68.25 118 SER B N 1
ATOM 3590 C CA . SER B 1 118 ? 10.125 -2.328 -20.344 1 68.25 118 SER B CA 1
ATOM 3591 C C . SER B 1 118 ? 11.445 -2.641 -21.047 1 68.25 118 SER B C 1
ATOM 3593 O O . SER B 1 118 ? 12.086 -3.65 -20.75 1 68.25 118 SER B O 1
ATOM 3595 N N . GLU B 1 119 ? 11.82 -1.887 -22 1 63.31 119 GLU B N 1
ATOM 3596 C CA . GLU B 1 119 ? 12.93 -2.27 -22.875 1 63.31 119 GLU B CA 1
ATOM 3597 C C . GLU B 1 119 ? 14.188 -2.58 -22.062 1 63.31 119 GLU B C 1
ATOM 3599 O O . GLU B 1 119 ? 15.055 -3.318 -22.531 1 63.31 119 GLU B O 1
ATOM 3604 N N . HIS B 1 120 ? 14.117 -2.234 -20.859 1 60.28 120 HIS B N 1
ATOM 3605 C CA . HIS B 1 120 ? 15.398 -2.324 -20.156 1 60.28 120 HIS B CA 1
ATOM 3606 C C . HIS B 1 120 ? 15.367 -3.416 -19.094 1 60.28 120 HIS B C 1
ATOM 3608 O O . HIS B 1 120 ? 16.406 -3.76 -18.516 1 60.28 120 HIS B O 1
ATOM 3614 N N . TYR B 1 121 ? 14.07 -4 -19 1 63.09 121 TYR B N 1
ATOM 3615 C CA . TYR B 1 121 ? 14.031 -4.926 -17.875 1 63.09 121 TYR B CA 1
ATOM 3616 C C . TYR B 1 121 ? 13.398 -6.254 -18.281 1 63.09 121 TYR B C 1
ATOM 3618 O O . TYR B 1 121 ? 12.594 -6.305 -19.219 1 63.09 121 TYR B O 1
ATOM 3626 N N . ARG B 1 122 ? 13.938 -7.27 -17.781 1 65 122 ARG B N 1
ATOM 3627 C CA . ARG B 1 122 ? 13.523 -8.641 -18.062 1 65 122 ARG B CA 1
ATOM 3628 C C . ARG B 1 122 ? 12.188 -8.961 -17.406 1 65 122 ARG B C 1
ATOM 3630 O O . ARG B 1 122 ? 11.477 -9.867 -17.844 1 65 122 ARG B O 1
ATOM 3637 N N . ASP B 1 123 ? 11.898 -8.148 -16.453 1 81.56 123 ASP B N 1
ATOM 3638 C CA . ASP B 1 123 ? 10.688 -8.438 -15.703 1 81.56 123 ASP B CA 1
ATOM 3639 C C . ASP B 1 123 ? 9.523 -7.562 -16.172 1 81.56 123 ASP B C 1
ATOM 3641 O O . ASP B 1 123 ? 9.008 -6.738 -15.422 1 81.56 123 ASP B O 1
ATOM 3645 N N . ARG B 1 124 ? 9.016 -7.875 -17.312 1 81.56 124 ARG B N 1
ATOM 3646 C CA . ARG B 1 124 ? 8.023 -7.051 -18 1 81.56 124 ARG B CA 1
ATOM 3647 C C . ARG B 1 124 ? 6.703 -7.035 -17.234 1 81.56 124 ARG B C 1
ATOM 3649 O O . ARG B 1 124 ? 6.086 -5.977 -17.078 1 81.56 124 ARG B O 1
ATOM 3656 N N . GLU B 1 125 ? 6.254 -8.156 -16.75 1 86.5 125 GLU B N 1
ATOM 3657 C CA . GLU B 1 125 ? 4.953 -8.258 -16.094 1 86.5 125 GLU B CA 1
ATOM 3658 C C . GLU B 1 125 ? 4.93 -7.48 -14.781 1 86.5 125 GLU B C 1
ATOM 3660 O O . GLU B 1 125 ? 3.957 -6.785 -14.477 1 86.5 125 GLU B O 1
ATOM 3665 N N . GLU B 1 126 ? 6.004 -7.566 -14.109 1 87.81 126 GLU B N 1
ATOM 3666 C CA . GLU B 1 126 ? 6.102 -6.809 -12.859 1 87.81 126 GLU B CA 1
ATOM 3667 C C . GLU B 1 126 ? 6.156 -5.309 -13.125 1 87.81 126 GLU B C 1
ATOM 3669 O O . GLU B 1 126 ? 5.5 -4.527 -12.438 1 87.81 126 GLU B O 1
ATOM 3674 N N . MET B 1 127 ? 6.871 -4.969 -14.086 1 88.94 127 MET B N 1
ATOM 3675 C CA . MET B 1 127 ? 6.992 -3.561 -14.453 1 88.94 127 MET B CA 1
ATOM 3676 C C . MET B 1 127 ? 5.641 -2.994 -14.883 1 88.94 127 MET B C 1
ATOM 3678 O O . MET B 1 127 ? 5.285 -1.876 -14.5 1 88.94 127 MET B O 1
ATOM 3682 N N . GLU B 1 128 ? 4.953 -3.76 -15.633 1 89.44 128 GLU B N 1
ATOM 3683 C CA . GLU B 1 128 ? 3.629 -3.334 -16.078 1 89.44 128 GLU B CA 1
ATOM 3684 C C . GLU B 1 128 ? 2.678 -3.172 -14.891 1 89.44 128 GLU B C 1
ATOM 3686 O O . GLU B 1 128 ? 1.891 -2.223 -14.844 1 89.44 128 GLU B O 1
ATOM 3691 N N . TYR B 1 129 ? 2.787 -4.035 -14.047 1 90.69 129 TYR B N 1
ATOM 3692 C CA . TYR B 1 129 ? 1.976 -3.967 -12.836 1 90.69 129 TYR B CA 1
ATOM 3693 C C . TYR B 1 129 ? 2.289 -2.707 -12.039 1 90.69 129 TYR B C 1
ATOM 3695 O O . TYR B 1 129 ? 1.38 -1.988 -11.617 1 90.69 129 TYR B O 1
ATOM 3703 N N . VAL B 1 130 ? 3.578 -2.432 -11.844 1 92.62 130 VAL B N 1
ATOM 3704 C CA . VAL B 1 130 ? 4.012 -1.26 -11.094 1 92.62 130 VAL B CA 1
ATOM 3705 C C . VAL B 1 130 ? 3.52 0.011 -11.781 1 92.62 130 VAL B C 1
ATOM 3707 O O . VAL B 1 130 ? 2.986 0.913 -11.133 1 92.62 130 VAL B O 1
ATOM 3710 N N . ASN B 1 131 ? 3.658 0.056 -13.086 1 93.44 131 ASN B N 1
ATOM 3711 C CA . ASN B 1 131 ? 3.197 1.21 -13.852 1 93.44 131 ASN B CA 1
ATOM 3712 C C . ASN B 1 131 ? 1.689 1.406 -13.711 1 93.44 131 ASN B C 1
ATOM 3714 O O . ASN B 1 131 ? 1.215 2.537 -13.594 1 93.44 131 ASN B O 1
ATOM 3718 N N . GLU B 1 132 ? 1.023 0.316 -13.695 1 92.31 132 GLU B N 1
ATOM 3719 C CA . GLU B 1 132 ? -0.429 0.382 -13.562 1 92.31 132 GLU B CA 1
ATOM 3720 C C . GLU B 1 132 ? -0.837 0.912 -12.195 1 92.31 132 GLU B C 1
ATOM 3722 O O . GLU B 1 132 ? -1.726 1.76 -12.086 1 92.31 132 GLU B O 1
ATOM 3727 N N . ILE B 1 133 ? -0.164 0.467 -11.172 1 92.5 133 ILE B N 1
ATOM 3728 C CA . ILE B 1 133 ? -0.463 0.917 -9.82 1 92.5 133 ILE B CA 1
ATOM 3729 C C . ILE B 1 133 ? -0.172 2.41 -9.695 1 92.5 133 ILE B C 1
ATOM 3731 O O . ILE B 1 133 ? -0.965 3.158 -9.117 1 92.5 133 ILE B O 1
ATOM 3735 N N . ASN B 1 134 ? 0.94 2.809 -10.219 1 95.25 134 ASN B N 1
ATOM 3736 C CA . ASN B 1 134 ? 1.301 4.223 -10.195 1 95.25 134 ASN B CA 1
ATOM 3737 C C . ASN B 1 134 ? 0.249 5.082 -10.883 1 95.25 134 ASN B C 1
ATOM 3739 O O . ASN B 1 134 ? -0.142 6.133 -10.367 1 95.25 134 ASN B O 1
ATOM 3743 N N . GLN B 1 135 ? -0.208 4.594 -11.992 1 95.19 135 GLN B N 1
ATOM 3744 C CA . GLN B 1 135 ? -1.216 5.32 -12.758 1 95.19 135 GLN B CA 1
ATOM 3745 C C . GLN B 1 135 ? -2.547 5.363 -12.008 1 95.19 135 GLN B C 1
ATOM 3747 O O . GLN B 1 135 ? -3.219 6.398 -11.984 1 95.19 135 GLN B O 1
ATOM 3752 N N . GLN B 1 136 ? -2.871 4.305 -11.469 1 93 136 GLN B N 1
ATOM 3753 C CA . GLN B 1 136 ? -4.129 4.234 -10.734 1 93 136 GLN B CA 1
ATOM 3754 C C . GLN B 1 136 ? -4.102 5.148 -9.516 1 93 136 GLN B C 1
ATOM 3756 O O . GLN B 1 136 ? -5.117 5.762 -9.172 1 93 136 GLN B O 1
ATOM 3761 N N . THR B 1 137 ? -2.957 5.215 -8.867 1 94.56 137 THR B N 1
ATOM 3762 C CA . THR B 1 137 ? -2.812 6.102 -7.723 1 94.56 137 THR B CA 1
ATOM 3763 C C . THR B 1 137 ? -3.031 7.559 -8.133 1 94.56 137 THR B C 1
ATOM 3765 O O . THR B 1 137 ? -3.715 8.305 -7.43 1 94.56 137 THR B O 1
ATOM 3768 N N . LEU B 1 138 ? -2.473 7.926 -9.25 1 96.69 138 LEU B N 1
ATOM 3769 C CA . LEU B 1 138 ? -2.674 9.273 -9.766 1 96.69 138 LEU B CA 1
ATOM 3770 C C . LEU B 1 138 ? -4.145 9.523 -10.094 1 96.69 138 LEU B C 1
ATOM 3772 O O . LEU B 1 138 ? -4.684 10.586 -9.781 1 96.69 138 LEU B O 1
ATOM 3776 N N . GLN B 1 139 ? -4.738 8.547 -10.703 1 95.5 139 GLN B N 1
ATOM 3777 C CA . GLN B 1 139 ? -6.145 8.68 -11.07 1 95.5 139 GLN B CA 1
ATOM 3778 C C . GLN B 1 139 ? -7.023 8.859 -9.836 1 95.5 139 GLN B C 1
ATOM 3780 O O . GLN B 1 139 ? -7.965 9.648 -9.852 1 95.5 139 GLN B O 1
ATOM 3785 N N . ASN B 1 140 ? -6.699 8.125 -8.852 1 94.5 140 ASN B N 1
ATOM 3786 C CA . ASN B 1 140 ? -7.418 8.289 -7.598 1 94.5 140 ASN B CA 1
ATOM 3787 C C . ASN B 1 140 ? -7.254 9.703 -7.039 1 94.5 140 ASN B C 1
ATOM 3789 O O . ASN B 1 140 ? -8.227 10.328 -6.629 1 94.5 140 ASN B O 1
ATOM 3793 N N . GLU B 1 141 ? -6.055 10.133 -7.02 1 96.81 141 GLU B N 1
ATOM 3794 C CA . GLU B 1 141 ? -5.773 11.461 -6.504 1 96.81 141 GLU B CA 1
ATOM 3795 C C . GLU B 1 141 ? -6.516 12.531 -7.297 1 96.81 141 GLU B C 1
ATOM 3797 O O . GLU B 1 141 ? -7.039 13.492 -6.723 1 96.81 141 GLU B O 1
ATOM 3802 N N . ILE B 1 142 ? -6.594 12.359 -8.57 1 97.75 142 ILE B N 1
ATOM 3803 C CA . ILE B 1 142 ? -7.336 13.273 -9.43 1 97.75 142 ILE B CA 1
ATOM 3804 C C . ILE B 1 142 ? -8.805 13.312 -8.992 1 97.75 142 ILE B C 1
ATOM 3806 O O . ILE B 1 142 ? -9.383 14.391 -8.828 1 97.75 142 ILE B O 1
ATOM 3810 N N . GLN B 1 143 ? -9.367 12.188 -8.758 1 96.56 143 GLN B N 1
ATOM 3811 C CA . GLN B 1 143 ? -10.773 12.117 -8.367 1 96.56 143 GLN B CA 1
ATOM 3812 C C . GLN B 1 143 ? -11 12.789 -7.02 1 96.56 143 GLN B C 1
ATOM 3814 O O . GLN B 1 143 ? -12.031 13.43 -6.809 1 96.56 143 GLN B O 1
ATOM 3819 N N . VAL B 1 144 ? -10.055 12.656 -6.156 1 97.56 144 VAL B N 1
ATOM 3820 C CA . VAL B 1 144 ? -10.172 13.281 -4.84 1 97.56 144 VAL B CA 1
ATOM 3821 C C . VAL B 1 144 ? -10.125 14.797 -4.984 1 97.56 144 VAL B C 1
ATOM 3823 O O . VAL B 1 144 ? -10.93 15.516 -4.391 1 97.56 144 VAL B O 1
ATOM 3826 N N . PHE B 1 145 ? -9.18 15.305 -5.773 1 98.25 145 PHE B N 1
ATOM 3827 C CA . PHE B 1 145 ? -9.109 16.734 -6.02 1 98.25 145 PHE B CA 1
ATOM 3828 C C . PHE B 1 145 ? -10.414 17.25 -6.621 1 98.25 145 PHE B C 1
ATOM 3830 O O . PHE B 1 145 ? -10.906 18.312 -6.242 1 98.25 145 PHE B O 1
ATOM 3837 N N . GLU B 1 146 ? -10.93 16.469 -7.508 1 97.81 146 GLU B N 1
ATOM 3838 C CA . GLU B 1 146 ? -12.18 16.859 -8.141 1 97.81 146 GLU B CA 1
ATOM 3839 C C . GLU B 1 146 ? -13.32 16.922 -7.129 1 97.81 146 GLU B C 1
ATOM 3841 O O . GLU B 1 146 ? -14.133 17.844 -7.145 1 97.81 146 GLU B O 1
ATOM 3846 N N . ARG B 1 147 ? -13.367 16 -6.254 1 97.75 147 ARG B N 1
ATOM 3847 C CA . ARG B 1 147 ? -14.406 15.938 -5.234 1 97.75 147 ARG B CA 1
ATOM 3848 C C . ARG B 1 147 ? -14.273 17.094 -4.246 1 97.75 147 ARG B C 1
ATOM 3850 O O . ARG B 1 147 ? -15.273 17.688 -3.842 1 97.75 147 ARG B O 1
ATOM 3857 N N . LEU B 1 148 ? -13.102 17.422 -3.887 1 98.25 148 LEU B N 1
ATOM 3858 C CA . LEU B 1 148 ? -12.852 18.438 -2.875 1 98.25 148 LEU B CA 1
ATOM 3859 C C . LEU B 1 148 ? -13.023 19.844 -3.461 1 98.25 148 LEU B C 1
ATOM 3861 O O . LEU B 1 148 ? -13.375 20.781 -2.744 1 98.25 148 LEU B O 1
ATOM 3865 N N . GLY B 1 149 ? -12.75 19.969 -4.723 1 97.38 149 GLY B N 1
ATOM 3866 C CA . GLY B 1 149 ? -12.789 21.281 -5.32 1 97.38 149 GLY B CA 1
ATOM 3867 C C . GLY B 1 149 ? -11.75 22.234 -4.746 1 97.38 149 GLY B C 1
ATOM 3868 O O . GLY B 1 149 ? -10.711 21.797 -4.258 1 97.38 149 GLY B O 1
ATOM 3869 N N . ASN B 1 150 ? -12.047 23.5 -5.016 1 96.69 150 ASN B N 1
ATOM 3870 C CA . ASN B 1 150 ? -11.156 24.516 -4.465 1 96.69 150 ASN B CA 1
ATOM 3871 C C . ASN B 1 150 ? -11.539 24.891 -3.035 1 96.69 150 ASN B C 1
ATOM 3873 O O . ASN B 1 150 ? -12.664 25.312 -2.777 1 96.69 150 ASN B O 1
ATOM 3877 N N . TYR B 1 151 ? -10.656 24.656 -2.133 1 97.94 151 TYR B N 1
ATOM 3878 C CA . TYR B 1 151 ? -10.859 24.969 -0.724 1 97.94 151 TYR B CA 1
ATOM 3879 C C . TYR B 1 151 ? -9.594 25.578 -0.123 1 97.94 151 TYR B C 1
ATOM 3881 O O . TYR B 1 151 ? -8.477 25.188 -0.464 1 97.94 151 TYR B O 1
ATOM 3889 N N . LYS B 1 152 ? -9.711 26.469 0.76 1 97.44 152 LYS B N 1
ATOM 3890 C CA . LYS B 1 152 ? -8.617 27.266 1.303 1 97.44 152 LYS B CA 1
ATOM 3891 C C . LYS B 1 152 ? -7.59 26.391 2.012 1 97.44 152 LYS B C 1
ATOM 3893 O O . LYS B 1 152 ? -6.418 26.75 2.105 1 97.44 152 LYS B O 1
ATOM 3898 N N . GLY B 1 153 ? -7.945 25.281 2.553 1 98.44 153 GLY B N 1
ATOM 3899 C CA . GLY B 1 153 ? -7.047 24.406 3.303 1 98.44 153 GLY B CA 1
ATOM 3900 C C . GLY B 1 153 ? -6.418 23.328 2.455 1 98.44 153 GLY B C 1
ATOM 3901 O O . GLY B 1 153 ? -5.664 22.484 2.961 1 98.44 153 GLY B O 1
ATOM 3902 N N . ILE B 1 154 ? -6.695 23.328 1.138 1 98.75 154 ILE B N 1
ATOM 3903 C CA . ILE B 1 154 ? -6.168 22.344 0.195 1 98.75 154 ILE B CA 1
ATOM 3904 C C . ILE B 1 154 ? -5.258 23.047 -0.817 1 98.75 154 ILE B C 1
ATOM 3906 O O . ILE B 1 154 ? -5.562 24.141 -1.282 1 98.75 154 ILE B O 1
ATOM 3910 N N . ILE B 1 155 ? -4.125 22.453 -1.145 1 98.75 155 ILE B N 1
ATOM 3911 C CA . ILE B 1 155 ? -3.203 23.031 -2.117 1 98.75 155 ILE B CA 1
ATOM 3912 C C . ILE B 1 155 ? -3.938 23.297 -3.43 1 98.75 155 ILE B C 1
ATOM 3914 O O . ILE B 1 155 ? -4.727 22.469 -3.885 1 98.75 155 ILE B O 1
ATOM 3918 N N . PRO B 1 156 ? -3.754 24.422 -3.994 1 98.25 156 PRO B N 1
ATOM 3919 C CA . PRO B 1 156 ? -4.461 24.734 -5.242 1 98.25 156 PRO B CA 1
ATOM 3920 C C . PRO B 1 156 ? -4.117 23.75 -6.367 1 98.25 156 PRO B C 1
ATOM 3922 O O . PRO B 1 156 ? -2.938 23.531 -6.652 1 98.25 156 PRO B O 1
ATOM 3925 N N . CYS B 1 157 ? -5.109 23.172 -6.871 1 98.25 157 CYS B N 1
ATOM 3926 C CA . CYS B 1 157 ? -5.023 22.312 -8.047 1 98.25 157 CYS B CA 1
ATOM 3927 C C . CYS B 1 157 ? -5.488 23.047 -9.297 1 98.25 157 CYS B C 1
ATOM 3929 O O . CYS B 1 157 ? -6.645 23.469 -9.375 1 98.25 157 CYS B O 1
ATOM 3931 N N . PHE B 1 158 ? -4.645 23.156 -10.32 1 97.81 158 PHE B N 1
ATOM 3932 C CA . PHE B 1 158 ? -4.934 24 -11.469 1 97.81 158 PHE B CA 1
ATOM 3933 C C . PHE B 1 158 ? -5.492 23.188 -12.625 1 97.81 158 PHE B C 1
ATOM 3935 O O . PHE B 1 158 ? -6.391 23.641 -13.336 1 97.81 158 PHE B O 1
ATOM 3942 N N . LYS B 1 159 ? -4.879 22.062 -12.836 1 96.81 159 LYS B N 1
ATOM 3943 C CA . LYS B 1 159 ? -5.25 21.234 -13.984 1 96.81 159 LYS B CA 1
ATOM 3944 C C . LYS B 1 159 ? -4.969 19.75 -13.711 1 96.81 159 LYS B C 1
ATOM 3946 O O . LYS B 1 159 ? -3.973 19.406 -13.062 1 96.81 159 LYS B O 1
ATOM 3951 N N . THR B 1 160 ? -5.906 18.922 -14.156 1 97.12 160 THR B N 1
ATOM 3952 C CA . THR B 1 160 ? -5.699 17.469 -14.07 1 97.12 160 THR B CA 1
ATOM 3953 C C . THR B 1 160 ? -5.758 16.844 -15.453 1 97.12 160 THR B C 1
ATOM 3955 O O . THR B 1 160 ? -6.469 17.328 -16.344 1 97.12 160 THR B O 1
ATOM 3958 N N . SER B 1 161 ? -4.977 15.875 -15.711 1 96.06 161 SER B N 1
ATOM 3959 C CA . SER B 1 161 ? -4.988 15.039 -16.906 1 96.06 161 SER B CA 1
ATOM 3960 C C . SER B 1 161 ? -4.496 13.633 -16.594 1 96.06 161 SER B C 1
ATOM 3962 O O . SER B 1 161 ? -4.035 13.352 -15.484 1 96.06 161 SER B O 1
ATOM 3964 N N . GLN B 1 162 ? -4.582 12.789 -17.531 1 93.44 162 GLN B N 1
ATOM 3965 C CA . GLN B 1 162 ? -4.086 11.422 -17.359 1 93.44 162 GLN B CA 1
ATOM 3966 C C . GLN B 1 162 ? -2.578 11.414 -17.125 1 93.44 162 GLN B C 1
ATOM 3968 O O . GLN B 1 162 ? -2.023 10.414 -16.656 1 93.44 162 GLN B O 1
ATOM 3973 N N . TYR B 1 163 ? -1.971 12.609 -17.453 1 95.69 163 TYR B N 1
ATOM 3974 C CA . TYR B 1 163 ? -0.514 12.648 -17.391 1 95.69 163 TYR B CA 1
ATOM 3975 C C . TYR B 1 163 ? -0.04 13.219 -16.062 1 95.69 163 TYR B C 1
ATOM 3977 O O . TYR B 1 163 ? 1.13 13.078 -15.703 1 95.69 163 TYR B O 1
ATOM 3985 N N . GLY B 1 164 ? -0.935 13.938 -15.406 1 97.69 164 GLY B N 1
ATOM 3986 C CA . GLY B 1 164 ? -0.477 14.516 -14.156 1 97.69 164 GLY B CA 1
ATOM 3987 C C . GLY B 1 164 ? -1.452 15.516 -13.57 1 97.69 164 GLY B C 1
ATOM 3988 O O . GLY B 1 164 ? -2.492 15.805 -14.164 1 97.69 164 GLY B O 1
ATOM 3989 N N . ILE B 1 165 ? -1.124 16.016 -12.414 1 98.38 165 ILE B N 1
ATOM 3990 C CA . ILE B 1 165 ? -1.875 17.031 -11.688 1 98.38 165 ILE B CA 1
ATOM 3991 C C . ILE B 1 165 ? -1.016 18.281 -11.516 1 98.38 165 ILE B C 1
ATOM 3993 O O . ILE B 1 165 ? 0.037 18.234 -10.875 1 98.38 165 ILE B O 1
ATOM 3997 N N . GLU B 1 166 ? -1.433 19.375 -12.047 1 98.31 166 GLU B N 1
ATOM 3998 C CA . GLU B 1 166 ? -0.743 20.656 -11.875 1 98.31 166 GLU B CA 1
ATOM 3999 C C . GLU B 1 166 ? -1.179 21.344 -10.594 1 98.31 166 GLU B C 1
ATOM 4001 O O . GLU B 1 166 ? -2.365 21.625 -10.398 1 98.31 166 GLU B O 1
ATOM 4006 N N . LEU B 1 167 ? -0.215 21.656 -9.766 1 98.5 167 LEU B N 1
ATOM 4007 C CA . LEU B 1 167 ? -0.471 22.188 -8.438 1 98.5 167 LEU B CA 1
ATOM 4008 C C . LEU B 1 167 ? 0.352 23.453 -8.203 1 98.5 167 LEU B C 1
ATOM 4010 O O . LEU B 1 167 ? 1.33 23.703 -8.914 1 98.5 167 LEU B O 1
ATOM 4014 N N . ALA B 1 168 ? -0.129 24.219 -7.23 1 98.25 168 ALA B N 1
ATOM 4015 C CA . ALA B 1 168 ? 0.701 25.312 -6.758 1 98.25 168 ALA B CA 1
ATOM 4016 C C . ALA B 1 168 ? 1.988 24.797 -6.121 1 98.25 168 ALA B C 1
ATOM 4018 O O . ALA B 1 168 ? 1.987 23.766 -5.453 1 98.25 168 ALA B O 1
ATOM 4019 N N . ARG B 1 169 ? 3.047 25.547 -6.324 1 97.06 169 ARG B N 1
ATOM 4020 C CA . ARG B 1 169 ? 4.316 25.219 -5.684 1 97.06 169 ARG B CA 1
ATOM 4021 C C . ARG B 1 169 ? 4.375 25.766 -4.266 1 97.06 169 ARG B C 1
ATOM 4023 O O . ARG B 1 169 ? 4.363 26.984 -4.066 1 97.06 169 ARG B O 1
ATOM 4030 N N . ALA B 1 170 ? 4.449 24.906 -3.318 1 96.25 170 ALA B N 1
ATOM 4031 C CA . ALA B 1 170 ? 4.555 25.312 -1.918 1 96.25 170 ALA B CA 1
ATOM 4032 C C . ALA B 1 170 ? 5.996 25.672 -1.558 1 96.25 170 ALA B C 1
ATOM 4034 O O . ALA B 1 170 ? 6.93 25.297 -2.277 1 96.25 170 ALA B O 1
ATOM 4035 N N . GLN B 1 171 ? 6.18 26.359 -0.512 1 93.31 171 GLN B N 1
ATOM 4036 C CA . GLN B 1 171 ? 7.504 26.719 -0.014 1 93.31 171 GLN B CA 1
ATOM 4037 C C . GLN B 1 171 ? 8.188 25.516 0.643 1 93.31 171 GLN B C 1
ATOM 4039 O O . GLN B 1 171 ? 9.414 25.406 0.624 1 93.31 171 GLN B O 1
ATOM 4044 N N . GLY B 1 172 ? 7.402 24.641 1.212 1 93.25 172 GLY B N 1
ATOM 4045 C CA . GLY B 1 172 ? 7.879 23.453 1.903 1 93.25 172 GLY B CA 1
ATOM 4046 C C . GLY B 1 172 ? 6.77 22.688 2.602 1 93.25 172 GLY B C 1
ATOM 4047 O O . GLY B 1 172 ? 5.598 23.062 2.51 1 93.25 172 GLY B O 1
ATOM 4048 N N . ASP B 1 173 ? 7.242 21.625 3.23 1 95.94 173 ASP B N 1
ATOM 4049 C CA . ASP B 1 173 ? 6.293 20.844 4.023 1 95.94 173 ASP B CA 1
ATOM 4050 C C . ASP B 1 173 ? 6.441 21.156 5.512 1 95.94 173 ASP B C 1
ATOM 4052 O O . ASP B 1 173 ? 7.469 21.688 5.941 1 95.94 173 ASP B O 1
ATOM 4056 N N . LEU B 1 174 ? 5.41 20.875 6.215 1 97.56 174 LEU B N 1
ATOM 4057 C CA . LEU B 1 174 ? 5.332 21.219 7.629 1 97.56 174 LEU B CA 1
ATOM 4058 C C . LEU B 1 174 ? 6.398 20.484 8.43 1 97.56 174 LEU B C 1
ATOM 4060 O O . LEU B 1 174 ? 6.93 21.016 9.406 1 97.56 174 LEU B O 1
ATOM 4064 N N . GLU B 1 175 ? 6.715 19.266 8.016 1 97.12 175 GLU B N 1
ATOM 4065 C CA . GLU B 1 175 ? 7.723 18.5 8.75 1 97.12 175 GLU B CA 1
ATOM 4066 C C . GLU B 1 175 ? 9.086 19.188 8.703 1 97.12 175 GLU B C 1
ATOM 4068 O O . GLU B 1 175 ? 9.695 19.438 9.742 1 97.12 175 GLU B O 1
ATOM 4073 N N . SER B 1 176 ? 9.516 19.547 7.547 1 94.94 176 SER B N 1
ATOM 4074 C CA . SER B 1 176 ? 10.773 20.266 7.383 1 94.94 176 SER B CA 1
ATOM 4075 C C . SER B 1 176 ? 10.734 21.625 8.078 1 94.94 176 SER B C 1
ATOM 4077 O O . SER B 1 176 ? 11.727 22.062 8.656 1 94.94 176 SER B O 1
ATOM 4079 N N . TYR B 1 177 ? 9.625 22.266 8.008 1 96.19 177 TYR B N 1
ATOM 4080 C CA . TYR B 1 177 ? 9.469 23.594 8.602 1 96.19 177 TYR B CA 1
ATOM 4081 C C . TYR B 1 177 ? 9.633 23.531 10.117 1 96.19 177 TYR B C 1
ATOM 4083 O O . TYR B 1 177 ? 10.305 24.375 10.711 1 96.19 177 TYR B O 1
ATOM 4091 N N . LEU B 1 178 ? 9.039 22.547 10.742 1 97.5 178 LEU B N 1
ATOM 4092 C CA . LEU B 1 178 ? 9.156 22.359 12.18 1 97.5 178 LEU B CA 1
ATOM 4093 C C . LEU B 1 178 ? 10.602 22.125 12.594 1 97.5 178 LEU B C 1
ATOM 4095 O O . LEU B 1 178 ? 11.023 22.562 13.672 1 97.5 178 LEU B O 1
ATOM 4099 N N . GLU B 1 179 ? 11.344 21.547 11.727 1 95.56 179 GLU B N 1
ATOM 4100 C CA . GLU B 1 179 ? 12.719 21.172 12.039 1 95.56 179 GLU B CA 1
ATOM 4101 C C . GLU B 1 179 ? 13.672 22.344 11.805 1 95.56 179 GLU B C 1
ATOM 4103 O O . GLU B 1 179 ? 14.719 22.438 12.453 1 95.56 179 GLU B O 1
ATOM 4108 N N . THR B 1 180 ? 13.328 23.266 10.977 1 94.56 180 THR B N 1
ATOM 4109 C CA . THR B 1 180 ? 14.336 24.219 10.516 1 94.56 180 THR B CA 1
ATOM 4110 C C . THR B 1 180 ? 13.961 25.641 10.922 1 94.56 180 THR B C 1
ATOM 4112 O O . THR B 1 180 ? 14.797 26.531 10.906 1 94.56 180 THR B O 1
ATOM 4115 N N . SER B 1 181 ? 12.734 25.859 11.281 1 96.12 181 SER B N 1
ATOM 4116 C CA . SER B 1 181 ? 12.281 27.203 11.594 1 96.12 181 SER B CA 1
ATOM 4117 C C . SER B 1 181 ? 12.125 27.406 13.102 1 96.12 181 SER B C 1
ATOM 4119 O O . SER B 1 181 ? 11.773 26.469 13.82 1 96.12 181 SER B O 1
ATOM 4121 N N . PRO B 1 182 ? 12.352 28.641 13.562 1 97.19 182 PRO B N 1
ATOM 4122 C CA . PRO B 1 182 ? 12.086 28.922 14.977 1 97.19 182 PRO B CA 1
ATOM 4123 C C . PRO B 1 182 ? 10.602 28.844 15.32 1 97.19 182 PRO B C 1
ATOM 4125 O O . PRO B 1 182 ? 9.75 29.078 14.461 1 97.19 182 PRO B O 1
ATOM 4128 N N . GLU B 1 183 ? 10.367 28.562 16.562 1 97.44 183 GLU B N 1
ATOM 4129 C CA . GLU B 1 183 ? 8.984 28.484 17.016 1 97.44 183 GLU B CA 1
ATOM 4130 C C . GLU B 1 183 ? 8.297 29.844 16.953 1 97.44 183 GLU B C 1
ATOM 4132 O O . GLU B 1 183 ? 8.805 30.828 17.469 1 97.44 183 GLU B O 1
ATOM 4137 N N . PRO B 1 184 ? 7.184 29.859 16.312 1 96.75 184 PRO B N 1
ATOM 4138 C CA . PRO B 1 184 ? 6.441 31.125 16.234 1 96.75 184 PRO B CA 1
ATOM 4139 C C . PRO B 1 184 ? 5.609 31.391 17.484 1 96.75 184 PRO B C 1
ATOM 4141 O O . PRO B 1 184 ? 5.605 30.594 18.422 1 96.75 184 PRO B O 1
ATOM 4144 N N . GLU B 1 185 ? 4.965 32.562 17.438 1 95.88 185 GLU B N 1
ATOM 4145 C CA . GLU B 1 185 ? 4.055 32.906 18.516 1 95.88 185 GLU B CA 1
ATOM 4146 C C . GLU B 1 185 ? 2.855 31.969 18.562 1 95.88 185 GLU B C 1
ATOM 4148 O O . GLU B 1 185 ? 2.455 31.422 17.531 1 95.88 185 GLU B O 1
ATOM 4153 N N . ASP B 1 186 ? 2.268 31.812 19.75 1 94.56 186 ASP B N 1
ATOM 4154 C CA . ASP B 1 186 ? 1.142 30.906 19.953 1 94.56 186 ASP B CA 1
ATOM 4155 C C . ASP B 1 186 ? -0.035 31.266 19.062 1 94.56 186 ASP B C 1
ATOM 4157 O O . ASP B 1 186 ? -0.782 30.391 18.609 1 94.56 186 ASP B O 1
ATOM 4161 N N . SER B 1 187 ? -0.074 32.531 18.766 1 94.12 187 SER B N 1
ATOM 4162 C CA . SER B 1 187 ? -1.184 32.969 17.938 1 94.12 187 SER B CA 1
ATOM 4163 C C . SER B 1 187 ? -1.129 32.312 16.547 1 94.12 187 SER B C 1
ATOM 4165 O O . SER B 1 187 ? -2.152 31.859 16.031 1 94.12 187 SER B O 1
ATOM 4167 N N . LEU B 1 188 ? 0.015 32.219 16 1 94.75 188 LEU B N 1
ATOM 4168 C CA . LEU B 1 188 ? 0.169 31.578 14.695 1 94.75 188 LEU B CA 1
ATOM 4169 C C . LEU B 1 188 ? -0.079 30.078 14.789 1 94.75 188 LEU B C 1
ATOM 4171 O O . LEU B 1 188 ? -0.743 29.5 13.922 1 94.75 188 LEU B O 1
ATOM 4175 N N . LYS B 1 189 ? 0.432 29.484 15.805 1 96 189 LYS B N 1
ATOM 4176 C CA . LYS B 1 189 ? 0.234 28.062 16 1 96 189 LYS B CA 1
ATOM 4177 C C . LYS B 1 189 ? -1.25 27.719 16.094 1 96 189 LYS B C 1
ATOM 4179 O O . LYS B 1 189 ? -1.716 26.766 15.461 1 96 189 LYS B O 1
ATOM 4184 N N . VAL B 1 190 ? -1.914 28.484 16.859 1 95 190 VAL B N 1
ATOM 4185 C CA . VAL B 1 190 ? -3.34 28.25 17.062 1 95 190 VAL B CA 1
ATOM 4186 C C . VAL B 1 190 ? -4.086 28.438 15.742 1 95 190 VAL B C 1
ATOM 4188 O O . VAL B 1 190 ? -4.977 27.641 15.414 1 95 190 VAL B O 1
ATOM 4191 N N . ASN B 1 191 ? -3.695 29.469 15.039 1 95.12 191 ASN B N 1
ATOM 4192 C CA . ASN B 1 191 ? -4.312 29.703 13.742 1 95.12 191 ASN B CA 1
ATOM 4193 C C . ASN B 1 191 ? -4.094 28.516 12.805 1 95.12 191 ASN B C 1
ATOM 4195 O O . ASN B 1 191 ? -5.012 28.094 12.102 1 95.12 191 ASN B O 1
ATOM 4199 N N . TRP B 1 192 ? -2.916 28 12.75 1 97.12 192 TRP B N 1
ATOM 4200 C CA . TRP B 1 192 ? -2.582 26.844 11.922 1 97.12 192 TRP B CA 1
ATOM 4201 C C . TRP B 1 192 ? -3.365 25.609 12.359 1 97.12 192 TRP B C 1
ATOM 4203 O O . TRP B 1 192 ? -3.896 24.875 11.523 1 97.12 192 TRP B O 1
ATOM 4213 N N . MET B 1 193 ? -3.459 25.422 13.648 1 97 193 MET B N 1
ATOM 4214 C CA . MET B 1 193 ? -4.188 24.281 14.188 1 97 193 MET B CA 1
ATOM 4215 C C . MET B 1 193 ? -5.668 24.359 13.828 1 97 193 MET B C 1
ATOM 4217 O O . MET B 1 193 ? -6.262 23.375 13.398 1 97 193 MET B O 1
ATOM 4221 N N . LEU B 1 194 ? -6.188 25.531 13.969 1 96.31 194 LEU B N 1
ATOM 4222 C CA . LEU B 1 194 ? -7.59 25.734 13.617 1 96.31 194 LEU B CA 1
ATOM 4223 C C . LEU B 1 194 ? -7.816 25.5 12.125 1 96.31 194 LEU B C 1
ATOM 4225 O O . LEU B 1 194 ? -8.797 24.859 11.734 1 96.31 194 LEU B O 1
ATOM 4229 N N . SER B 1 195 ? -6.949 26.016 11.344 1 97 195 SER B N 1
ATOM 4230 C CA . SER B 1 195 ? -7.043 25.859 9.898 1 97 195 SER B CA 1
ATOM 4231 C C . SER B 1 195 ? -7.035 24.375 9.508 1 97 195 SER B C 1
ATOM 4233 O O . SER B 1 195 ? -7.797 23.953 8.641 1 97 195 SER B O 1
ATOM 4235 N N . LEU B 1 196 ? -6.219 23.578 10.133 1 98 196 LEU B N 1
ATOM 4236 C CA . LEU B 1 196 ? -6.129 22.141 9.852 1 98 196 LEU B CA 1
ATOM 4237 C C . LEU B 1 196 ? -7.414 21.438 10.25 1 98 196 LEU B C 1
ATOM 4239 O O . LEU B 1 196 ? -7.945 20.625 9.484 1 98 196 LEU B O 1
ATOM 4243 N N . VAL B 1 197 ? -7.859 21.766 11.445 1 98.12 197 VAL B N 1
ATOM 4244 C CA . VAL B 1 197 ? -9.078 21.141 11.93 1 98.12 197 VAL B CA 1
ATOM 4245 C C . VAL B 1 197 ? -10.234 21.438 10.977 1 98.12 197 VAL B C 1
ATOM 4247 O O . VAL B 1 197 ? -11.008 20.547 10.625 1 98.12 197 VAL B O 1
ATOM 4250 N N . GLU B 1 198 ? -10.312 22.672 10.547 1 98 198 GLU B N 1
ATOM 4251 C CA . GLU B 1 198 ? -11.344 23.078 9.594 1 98 198 GLU B CA 1
ATOM 4252 C C . GLU B 1 198 ? -11.188 22.328 8.266 1 98 198 GLU B C 1
ATOM 4254 O O . GLU B 1 198 ? -12.18 21.906 7.668 1 98 198 GLU B O 1
ATOM 4259 N N . THR B 1 199 ? -10.023 22.219 7.84 1 98.69 199 THR B N 1
ATOM 4260 C CA . THR B 1 199 ? -9.742 21.547 6.574 1 98.69 199 THR B CA 1
ATOM 4261 C C . THR B 1 199 ? -10.156 20.094 6.637 1 98.69 199 THR B C 1
ATOM 4263 O O . THR B 1 199 ? -10.836 19.594 5.734 1 98.69 199 THR B O 1
ATOM 4266 N N . PHE B 1 200 ? -9.805 19.406 7.711 1 98.69 200 PHE B N 1
ATOM 4267 C CA . PHE B 1 200 ? -10.141 17.984 7.836 1 98.69 200 PHE B CA 1
ATOM 4268 C C . PHE B 1 200 ? -11.648 17.797 7.988 1 98.69 200 PHE B C 1
ATOM 4270 O O . PHE B 1 200 ? -12.203 16.812 7.492 1 98.69 200 PHE B O 1
ATOM 4277 N N . SER B 1 201 ? -12.266 18.719 8.68 1 98.56 201 SER B N 1
ATOM 4278 C CA . SER B 1 201 ? -13.719 18.688 8.75 1 98.56 201 SER B CA 1
ATOM 4279 C C . SER B 1 201 ? -14.344 18.828 7.367 1 98.56 201 SER B C 1
ATOM 4281 O O . SER B 1 201 ? -15.273 18.109 7.023 1 98.56 201 SER B O 1
ATOM 4283 N N . TYR B 1 202 ? -13.82 19.75 6.57 1 98.69 202 TYR B N 1
ATOM 4284 C CA . TYR B 1 202 ? -14.289 19.938 5.203 1 98.69 202 TYR B CA 1
ATOM 4285 C C . TYR B 1 202 ? -14.094 18.672 4.379 1 98.69 202 TYR B C 1
ATOM 4287 O O . TYR B 1 202 ? -15.016 18.234 3.686 1 98.69 202 TYR B O 1
ATOM 4295 N N . VAL B 1 203 ? -12.938 18.031 4.453 1 98.69 203 VAL B N 1
ATOM 4296 C CA . VAL B 1 203 ? -12.617 16.828 3.701 1 98.69 203 VAL B CA 1
ATOM 4297 C C . VAL B 1 203 ? -13.602 15.719 4.062 1 98.69 203 VAL B C 1
ATOM 4299 O O . VAL B 1 203 ? -14.125 15.031 3.18 1 98.69 203 VAL B O 1
ATOM 4302 N N . HIS B 1 204 ? -13.898 15.586 5.371 1 98.38 204 HIS B N 1
ATOM 4303 C CA . HIS B 1 204 ? -14.844 14.57 5.82 1 98.38 204 HIS B CA 1
ATOM 4304 C C . HIS B 1 204 ? -16.266 14.891 5.348 1 98.38 204 HIS B C 1
ATOM 4306 O O . HIS B 1 204 ? -17.047 13.984 5.055 1 98.38 204 HIS B O 1
ATOM 4312 N N . SER B 1 205 ? -16.547 16.188 5.305 1 98.06 205 SER B N 1
ATOM 4313 C CA . SER B 1 205 ? -17.875 16.578 4.809 1 98.06 205 SER B CA 1
ATOM 4314 C C . SER B 1 205 ? -18.047 16.188 3.344 1 98.06 205 SER B C 1
ATOM 4316 O O . SER B 1 205 ? -19.172 15.992 2.875 1 98.06 205 SER B O 1
ATOM 4318 N N . CYS B 1 206 ? -16.953 16.125 2.641 1 98.12 206 CYS B N 1
ATOM 4319 C CA . CYS B 1 206 ? -16.969 15.703 1.241 1 98.12 206 CYS B CA 1
ATOM 4320 C C . CYS B 1 206 ? -16.859 14.188 1.119 1 98.12 206 CYS B C 1
ATOM 4322 O O . CYS B 1 206 ? -16.688 13.664 0.02 1 98.12 206 CYS B O 1
ATOM 4324 N N . LYS B 1 207 ? -16.891 13.516 2.238 1 97.62 207 LYS B N 1
ATOM 4325 C CA . LYS B 1 207 ? -16.875 12.055 2.293 1 97.62 207 LYS B CA 1
ATOM 4326 C C . LYS B 1 207 ? -15.57 11.5 1.73 1 97.62 207 LYS B C 1
ATOM 4328 O O . LYS B 1 207 ? -15.578 10.57 0.925 1 97.62 207 LYS B O 1
ATOM 4333 N N . VAL B 1 208 ? -14.508 12.039 2.193 1 97.75 208 VAL B N 1
ATOM 4334 C CA . VAL B 1 208 ? -13.164 11.586 1.838 1 97.75 208 VAL B CA 1
ATOM 4335 C C . VAL B 1 208 ? -12.375 11.258 3.104 1 97.75 208 VAL B C 1
ATOM 4337 O O . VAL B 1 208 ? -12.359 12.055 4.051 1 97.75 208 VAL B O 1
ATOM 4340 N N . PHE B 1 209 ? -11.82 10.047 3.162 1 97.44 209 PHE B N 1
ATOM 4341 C CA . PHE B 1 209 ? -10.758 9.758 4.117 1 97.44 209 PHE B CA 1
ATOM 4342 C C . PHE B 1 209 ? -9.391 10.055 3.51 1 97.44 209 PHE B C 1
ATOM 4344 O O . PHE B 1 209 ? -9.117 9.68 2.367 1 97.44 209 PHE B O 1
ATOM 4351 N N . VAL B 1 210 ? -8.594 10.719 4.277 1 97.75 210 VAL B N 1
ATOM 4352 C CA . VAL B 1 210 ? -7.277 11.109 3.771 1 97.75 210 VAL B CA 1
ATOM 4353 C C . VAL B 1 210 ? -6.328 9.914 3.836 1 97.75 210 VAL B C 1
ATOM 4355 O O . VAL B 1 210 ? -5.555 9.68 2.904 1 97.75 210 VAL B O 1
ATOM 4358 N N . ASP B 1 211 ? -6.414 9.195 4.953 1 95.44 211 ASP B N 1
ATOM 4359 C CA . ASP B 1 211 ? -5.586 8.023 5.238 1 95.44 211 ASP B CA 1
ATOM 4360 C C . ASP B 1 211 ? -4.18 8.438 5.672 1 95.44 211 ASP B C 1
ATOM 4362 O O . ASP B 1 211 ? -3.945 8.711 6.852 1 95.44 211 ASP B O 1
ATOM 4366 N N . ASP B 1 212 ? -3.311 8.938 4.82 1 94.25 212 ASP B N 1
ATOM 4367 C CA . ASP B 1 212 ? -1.926 9.273 5.133 1 94.25 212 ASP B CA 1
ATOM 4368 C C . ASP B 1 212 ? -1.812 10.711 5.648 1 94.25 212 ASP B C 1
ATOM 4370 O O . ASP B 1 212 ? -1.114 11.531 5.051 1 94.25 212 ASP B O 1
ATOM 4374 N N . ILE B 1 213 ? -2.385 10.891 6.832 1 97.62 213 ILE B N 1
ATOM 4375 C CA . ILE B 1 213 ? -2.271 12.172 7.516 1 97.62 213 ILE B CA 1
ATOM 4376 C C . ILE B 1 213 ? -0.904 12.281 8.188 1 97.62 213 ILE B C 1
ATOM 4378 O O . ILE B 1 213 ? -0.647 11.617 9.195 1 97.62 213 ILE B O 1
ATOM 4382 N N . ALA B 1 214 ? -0.042 13.133 7.566 1 96.5 214 ALA B N 1
ATOM 4383 C CA . ALA B 1 214 ? 1.334 13.281 8.031 1 96.5 214 ALA B CA 1
ATOM 4384 C C . ALA B 1 214 ? 1.837 14.703 7.82 1 96.5 214 ALA B C 1
ATOM 4386 O O . ALA B 1 214 ? 1.339 15.422 6.945 1 96.5 214 ALA B O 1
ATOM 4387 N N . LEU B 1 215 ? 2.828 15.062 8.609 1 97.94 215 LEU B N 1
ATOM 4388 C CA . LEU B 1 215 ? 3.418 16.391 8.539 1 97.94 215 LEU B CA 1
ATOM 4389 C C . LEU B 1 215 ? 3.979 16.656 7.145 1 97.94 215 LEU B C 1
ATOM 4391 O O . LEU B 1 215 ? 3.857 17.766 6.621 1 97.94 215 LEU B O 1
ATOM 4395 N N . ARG B 1 216 ? 4.516 15.594 6.484 1 95.56 216 ARG B N 1
ATOM 4396 C CA . ARG B 1 216 ? 5.141 15.742 5.172 1 95.56 216 ARG B CA 1
ATOM 4397 C C . ARG B 1 216 ? 4.102 16 4.094 1 95.56 216 ARG B C 1
ATOM 4399 O O . ARG B 1 216 ? 4.438 16.453 2.996 1 95.56 216 ARG B O 1
ATOM 4406 N N . ASN B 1 217 ? 2.807 15.758 4.426 1 96.75 217 ASN B N 1
ATOM 4407 C CA . ASN B 1 217 ? 1.73 15.945 3.459 1 96.75 217 ASN B CA 1
ATOM 4408 C C . ASN B 1 217 ? 0.966 17.234 3.705 1 96.75 217 ASN B C 1
ATOM 4410 O O . ASN B 1 217 ? -0.057 17.5 3.066 1 96.75 217 ASN B O 1
ATOM 4414 N N . ILE B 1 218 ? 1.425 18 4.637 1 98.38 218 ILE B N 1
ATOM 4415 C CA . ILE B 1 218 ? 0.922 19.344 4.906 1 98.38 218 ILE B CA 1
ATOM 4416 C C . ILE B 1 218 ? 1.954 20.375 4.469 1 98.38 218 ILE B C 1
ATOM 4418 O O . ILE B 1 218 ? 3.051 20.453 5.027 1 98.38 218 ILE B O 1
ATOM 4422 N N . LEU B 1 219 ? 1.552 21.219 3.514 1 97.81 219 LEU B N 1
ATOM 4423 C CA . LEU B 1 219 ? 2.484 22.141 2.883 1 97.81 219 LEU B CA 1
ATOM 4424 C C . LEU B 1 219 ? 2.248 23.562 3.375 1 97.81 219 LEU B C 1
ATOM 4426 O O . LEU B 1 219 ? 1.172 23.875 3.885 1 97.81 219 LEU B O 1
ATOM 4430 N N . ILE B 1 220 ? 3.289 24.297 3.268 1 96.94 220 ILE B N 1
ATOM 4431 C CA . ILE B 1 220 ? 3.191 25.734 3.551 1 96.94 220 ILE B CA 1
ATOM 4432 C C . ILE B 1 220 ? 3.16 26.516 2.242 1 96.94 220 ILE B C 1
ATOM 4434 O O . ILE B 1 220 ? 4.125 26.5 1.475 1 96.94 220 ILE B O 1
ATOM 4438 N N . TRP B 1 221 ? 2.051 27.141 2.004 1 96.69 221 TRP B N 1
ATOM 4439 C CA . TRP B 1 221 ? 1.84 27.953 0.812 1 96.69 221 TRP B CA 1
ATOM 4440 C C . TRP B 1 221 ? 1.241 29.312 1.179 1 96.69 221 TRP B C 1
ATOM 4442 O O . TRP B 1 221 ? 0.167 29.375 1.78 1 96.69 221 TRP B O 1
ATOM 4452 N N . ASP B 1 222 ? 1.943 30.422 0.9 1 94.62 222 ASP B N 1
ATOM 4453 C CA . ASP B 1 222 ? 1.531 31.797 1.225 1 94.62 222 ASP B CA 1
ATOM 4454 C C . ASP B 1 222 ? 1.296 31.953 2.725 1 94.62 222 ASP B C 1
ATOM 4456 O O . ASP B 1 222 ? 0.262 32.469 3.143 1 94.62 222 ASP B O 1
ATOM 4460 N N . GLY B 1 223 ? 2.102 31.281 3.496 1 94.25 223 GLY B N 1
ATOM 4461 C CA . GLY B 1 223 ? 2.1 31.422 4.945 1 94.25 223 GLY B CA 1
ATOM 4462 C C . GLY B 1 223 ? 1.016 30.609 5.617 1 94.25 223 GLY B C 1
ATOM 4463 O O . GLY B 1 223 ? 0.818 30.703 6.832 1 94.25 223 GLY B O 1
ATOM 4464 N N . GLN B 1 224 ? 0.314 29.844 4.82 1 97.06 224 GLN B N 1
ATOM 4465 C CA . GLN B 1 224 ? -0.776 29.047 5.363 1 97.06 224 GLN B CA 1
ATOM 4466 C C . GLN B 1 224 ? -0.534 27.547 5.129 1 97.06 224 GLN B C 1
ATOM 4468 O O . GLN B 1 224 ? 0.224 27.172 4.23 1 97.06 224 GLN B O 1
ATOM 4473 N N . LEU B 1 225 ? -1.145 26.75 5.965 1 98.44 225 LEU B N 1
ATOM 4474 C CA . LEU B 1 225 ? -1.04 25.297 5.809 1 98.44 225 LEU B CA 1
ATOM 4475 C C . LEU B 1 225 ? -2.045 24.797 4.785 1 98.44 225 LEU B C 1
ATOM 4477 O O . LEU B 1 225 ? -3.193 25.234 4.754 1 98.44 225 LEU B O 1
ATOM 4481 N N . ARG B 1 226 ? -1.554 23.953 3.885 1 98.62 226 ARG B N 1
ATOM 4482 C CA . ARG B 1 226 ? -2.383 23.328 2.861 1 98.62 226 ARG B CA 1
ATOM 4483 C C . ARG B 1 226 ? -2.18 21.812 2.848 1 98.62 226 ARG B C 1
ATOM 4485 O O . ARG B 1 226 ? -1.043 21.328 2.861 1 98.62 226 ARG B O 1
ATOM 4492 N N . LEU B 1 227 ? -3.277 21.125 2.969 1 98.44 227 LEU B N 1
ATOM 4493 C CA . LEU B 1 227 ? -3.211 19.688 2.779 1 98.44 227 LEU B CA 1
ATOM 4494 C C . LEU B 1 227 ? -2.932 19.344 1.32 1 98.44 227 LEU B C 1
ATOM 4496 O O . LEU B 1 227 ? -3.486 19.969 0.413 1 98.44 227 LEU B O 1
ATOM 4500 N N . ALA B 1 228 ? -1.974 18.406 1.266 1 95.38 228 ALA B N 1
ATOM 4501 C CA . ALA B 1 228 ? -1.6 17.922 -0.059 1 95.38 228 ALA B CA 1
ATOM 4502 C C . ALA B 1 228 ? -1.472 16.391 -0.066 1 95.38 228 ALA B C 1
ATOM 4504 O O . ALA B 1 228 ? -1.542 15.758 0.985 1 95.38 228 ALA B O 1
ATOM 4505 N N . ASP B 1 229 ? -1.451 15.711 -1.24 1 93.62 229 ASP B N 1
ATOM 4506 C CA . ASP B 1 229 ? -1.229 14.297 -1.505 1 93.62 229 ASP B CA 1
ATOM 4507 C C . ASP B 1 229 ? -2.443 13.461 -1.097 1 93.62 229 ASP B C 1
ATOM 4509 O O . ASP B 1 229 ? -2.631 13.164 0.084 1 93.62 229 ASP B O 1
ATOM 4513 N N . PHE B 1 230 ? -3.141 13.094 -1.929 1 97.19 230 PHE B N 1
ATOM 4514 C CA . PHE B 1 230 ? -4.355 12.312 -1.734 1 97.19 230 PHE B CA 1
ATOM 4515 C C . PHE B 1 230 ? -4.262 10.977 -2.463 1 97.19 230 PHE B C 1
ATOM 4517 O O . PHE B 1 230 ? -5.281 10.383 -2.814 1 97.19 230 PHE B O 1
ATOM 4524 N N . GLY B 1 231 ? -3.057 10.617 -2.717 1 94.19 231 GLY B N 1
ATOM 4525 C CA . GLY B 1 231 ? -2.838 9.391 -3.463 1 94.19 231 GLY B CA 1
ATOM 4526 C C . GLY B 1 231 ? -3.424 8.164 -2.783 1 94.19 231 GLY B C 1
ATOM 4527 O O . GLY B 1 231 ? -3.861 7.227 -3.451 1 94.19 231 GLY B O 1
ATOM 4528 N N . GLN B 1 232 ? -3.473 8.203 -1.483 1 91.88 232 GLN B N 1
ATOM 4529 C CA . GLN B 1 232 ? -3.932 7.051 -0.714 1 91.88 232 GLN B CA 1
ATOM 4530 C C . GLN B 1 232 ? -5.332 7.289 -0.152 1 91.88 232 GLN B C 1
ATOM 4532 O O . GLN B 1 232 ? -5.848 6.469 0.611 1 91.88 232 GLN B O 1
ATOM 4537 N N . SER B 1 233 ? -5.91 8.367 -0.504 1 95.94 233 SER B N 1
ATOM 4538 C CA . SER B 1 233 ? -7.203 8.734 0.064 1 95.94 233 SER B CA 1
ATOM 4539 C C . SER B 1 233 ? -8.312 7.812 -0.444 1 95.94 233 SER B C 1
ATOM 4541 O O . SER B 1 233 ? -8.133 7.121 -1.447 1 95.94 233 SER B O 1
ATOM 4543 N N . VAL B 1 234 ? -9.375 7.844 0.322 1 94.12 234 VAL B N 1
ATOM 4544 C CA . VAL B 1 234 ? -10.508 6.977 0.018 1 94.12 234 VAL B CA 1
ATOM 4545 C C . VAL B 1 234 ? -11.742 7.824 -0.292 1 94.12 234 VAL B C 1
ATOM 4547 O O . VAL B 1 234 ? -12.125 8.68 0.507 1 94.12 234 VAL B O 1
ATOM 4550 N N . LEU B 1 235 ? -12.266 7.582 -1.465 1 94.94 235 LEU B N 1
ATOM 4551 C CA . LEU B 1 235 ? -13.555 8.172 -1.81 1 94.94 235 LEU B CA 1
ATOM 4552 C C . LEU B 1 235 ? -14.703 7.32 -1.286 1 94.94 235 LEU B C 1
ATOM 4554 O O . LEU B 1 235 ? -14.945 6.223 -1.791 1 94.94 235 LEU B O 1
ATOM 4558 N N . LEU B 1 236 ? -15.414 7.875 -0.318 1 94.31 236 LEU B N 1
ATOM 4559 C CA . LEU B 1 236 ? -16.562 7.156 0.236 1 94.31 236 LEU B CA 1
ATOM 4560 C C . LEU B 1 236 ? -17.828 7.473 -0.548 1 94.31 236 LEU B C 1
ATOM 4562 O O . LEU B 1 236 ? -17.922 8.523 -1.19 1 94.31 236 LEU B O 1
ATOM 4566 N N . PRO B 1 237 ? -18.766 6.57 -0.469 1 92.56 237 PRO B N 1
ATOM 4567 C CA . PRO B 1 237 ? -20.062 6.914 -1.079 1 92.56 237 PRO B CA 1
ATOM 4568 C C . PRO B 1 237 ? -20.641 8.211 -0.53 1 92.56 237 PRO B C 1
ATOM 4570 O O . PRO B 1 237 ? -20.531 8.484 0.669 1 92.56 237 PRO B O 1
ATOM 4573 N N . LEU B 1 238 ? -21.297 8.977 -1.367 1 93.81 238 LEU B N 1
ATOM 4574 C CA . LEU B 1 238 ? -21.766 10.305 -1.001 1 93.81 238 LEU B CA 1
ATOM 4575 C C . LEU B 1 238 ? -22.906 10.219 0.016 1 93.81 238 LEU B C 1
ATOM 4577 O O . LEU B 1 238 ? -23.125 11.164 0.781 1 93.81 238 LEU B O 1
ATOM 4581 N N . ASP B 1 239 ? -23.594 9.148 0.049 1 93.94 239 ASP B N 1
ATOM 4582 C CA . ASP B 1 239 ? -24.75 9.008 0.939 1 93.94 239 ASP B CA 1
ATOM 4583 C C . ASP B 1 239 ? -24.359 8.305 2.236 1 93.94 239 ASP B C 1
ATOM 4585 O O . ASP B 1 239 ? -25.203 8.078 3.102 1 93.94 239 ASP B O 1
ATOM 4589 N N . ILE B 1 240 ? -23.125 8.109 2.418 1 93 240 ILE B N 1
ATOM 4590 C CA . ILE B 1 240 ? -22.672 7.363 3.582 1 93 240 ILE B CA 1
ATOM 4591 C C . ILE B 1 240 ? -22.734 8.25 4.824 1 93 240 ILE B C 1
ATOM 4593 O O . ILE B 1 240 ? -22.547 9.469 4.734 1 93 240 ILE B O 1
ATOM 4597 N N . ASP B 1 241 ? -23 7.629 5.953 1 94.44 241 ASP B N 1
ATOM 4598 C CA . ASP B 1 241 ? -22.703 8.258 7.234 1 94.44 241 ASP B CA 1
ATOM 4599 C C . ASP B 1 241 ? -21.219 8.078 7.602 1 94.44 241 ASP B C 1
ATOM 4601 O O . ASP B 1 241 ? -20.812 7.008 8.047 1 94.44 241 ASP B O 1
ATOM 4605 N N . ILE B 1 242 ? -20.484 9.062 7.5 1 93.5 242 ILE B N 1
ATOM 4606 C CA . ILE B 1 242 ? -19.031 8.969 7.609 1 93.5 242 ILE B CA 1
ATOM 4607 C C . ILE B 1 242 ? -18.641 8.57 9.031 1 93.5 242 ILE B C 1
ATOM 4609 O O . ILE B 1 242 ? -17.609 7.93 9.242 1 93.5 242 ILE B O 1
ATOM 4613 N N . ALA B 1 243 ? -19.453 8.859 10.023 1 92.06 243 ALA B N 1
ATOM 4614 C CA . ALA B 1 243 ? -19.172 8.523 11.414 1 92.06 243 ALA B CA 1
ATOM 4615 C C . ALA B 1 243 ? -19.125 7.012 11.617 1 92.06 243 ALA B C 1
ATOM 4617 O O . ALA B 1 243 ? -18.438 6.516 12.516 1 92.06 243 ALA B O 1
ATOM 4618 N N . SER B 1 244 ? -19.797 6.32 10.766 1 92.75 244 SER B N 1
ATOM 4619 C CA . SER B 1 244 ? -19.844 4.867 10.906 1 92.75 244 SER B CA 1
ATOM 4620 C C . SER B 1 244 ? -19.078 4.18 9.781 1 92.75 244 SER B C 1
ATOM 4622 O O . SER B 1 244 ? -19.047 2.947 9.711 1 92.75 244 SER B O 1
ATOM 4624 N N . ALA B 1 245 ? -18.547 4.957 8.953 1 93.25 245 ALA B N 1
ATOM 4625 C CA . ALA B 1 245 ? -17.828 4.402 7.809 1 93.25 245 ALA B CA 1
ATOM 4626 C C . ALA B 1 245 ? -16.562 3.68 8.242 1 93.25 245 ALA B C 1
ATOM 4628 O O . ALA B 1 245 ? -15.906 4.086 9.211 1 93.25 245 ALA B O 1
ATOM 4629 N N . ASN B 1 246 ? -16.281 2.582 7.59 1 91.31 246 ASN B N 1
ATOM 4630 C CA . ASN B 1 246 ? -15.062 1.807 7.781 1 91.31 246 ASN B CA 1
ATOM 4631 C C . ASN B 1 246 ? -14.531 1.268 6.457 1 91.31 246 ASN B C 1
ATOM 4633 O O . ASN B 1 246 ? -15.219 0.524 5.758 1 91.31 246 ASN B O 1
ATOM 4637 N N . ASP B 1 247 ? -13.367 1.744 6.109 1 88.75 247 ASP B N 1
ATOM 4638 C CA . ASP B 1 247 ? -12.703 1.264 4.902 1 88.75 247 ASP B CA 1
ATOM 4639 C C . ASP B 1 247 ? -11.383 0.568 5.238 1 88.75 247 ASP B C 1
ATOM 4641 O O . ASP B 1 247 ? -10.383 1.229 5.508 1 88.75 247 ASP B O 1
ATOM 4645 N N . ASN B 1 248 ? -11.375 -0.815 5.152 1 85.62 248 ASN B N 1
ATOM 4646 C CA . ASN B 1 248 ? -10.18 -1.577 5.5 1 85.62 248 ASN B CA 1
ATOM 4647 C C . ASN B 1 248 ? -9.57 -1.102 6.816 1 85.62 248 ASN B C 1
ATOM 4649 O O . ASN B 1 248 ? -8.383 -0.774 6.875 1 85.62 248 ASN B O 1
ATOM 4653 N N . ASP B 1 249 ? -10.383 -0.919 7.82 1 87.31 249 ASP B N 1
ATOM 4654 C CA . ASP B 1 249 ? -10.062 -0.574 9.203 1 87.31 249 ASP B CA 1
ATOM 4655 C C . ASP B 1 249 ? -9.797 0.924 9.344 1 87.31 249 ASP B C 1
ATOM 4657 O O . ASP B 1 249 ? -9.672 1.432 10.461 1 87.31 249 ASP B O 1
ATOM 4661 N N . LEU B 1 250 ? -9.75 1.594 8.219 1 93 250 LEU B N 1
ATOM 4662 C CA . LEU B 1 250 ? -9.656 3.049 8.273 1 93 250 LEU B CA 1
ATOM 4663 C C . LEU B 1 250 ? -11.016 3.664 8.586 1 93 250 LEU B C 1
ATOM 4665 O O . LEU B 1 250 ? -12 3.391 7.891 1 93 250 LEU B O 1
ATOM 4669 N N . ASN B 1 251 ? -11.086 4.438 9.625 1 95.5 251 ASN B N 1
ATOM 4670 C CA . ASN B 1 251 ? -12.328 5.082 10.039 1 95.5 251 ASN B CA 1
ATOM 4671 C C . ASN B 1 251 ? -12.07 6.461 10.641 1 95.5 251 ASN B C 1
ATOM 4673 O O . ASN B 1 251 ? -10.938 6.941 10.633 1 95.5 251 ASN B O 1
ATOM 4677 N N . VAL B 1 252 ? -13.094 7.062 11.055 1 97.5 252 VAL B N 1
ATOM 4678 C CA . VAL B 1 252 ? -13.031 8.445 11.508 1 97.5 252 VAL B CA 1
ATOM 4679 C C . VAL B 1 252 ? -12.117 8.555 12.727 1 97.5 252 VAL B C 1
ATOM 4681 O O . VAL B 1 252 ? -11.359 9.523 12.852 1 97.5 252 VAL B O 1
ATOM 4684 N N . GLN B 1 253 ? -12.133 7.621 13.578 1 96.75 253 GLN B N 1
ATOM 4685 C CA . GLN B 1 253 ? -11.336 7.668 14.797 1 96.75 253 GLN B CA 1
ATOM 4686 C C . GLN B 1 253 ? -9.844 7.641 14.484 1 96.75 253 GLN B C 1
ATOM 4688 O O . GLN B 1 253 ? -9.055 8.344 15.109 1 96.75 253 GLN B O 1
ATOM 4693 N N . ILE B 1 254 ? -9.5 6.82 13.539 1 96.88 254 ILE B N 1
ATOM 4694 C CA . ILE B 1 254 ? -8.102 6.715 13.141 1 96.88 254 ILE B CA 1
ATOM 4695 C C . ILE B 1 254 ? -7.645 8.031 12.516 1 96.88 254 ILE B C 1
ATOM 4697 O O . ILE B 1 254 ? -6.535 8.5 12.781 1 96.88 254 ILE B O 1
ATOM 4701 N N . GLU B 1 255 ? -8.477 8.633 11.695 1 98.12 255 GLU B N 1
ATOM 4702 C CA . GLU B 1 255 ? -8.164 9.938 11.109 1 98.12 255 GLU B CA 1
ATOM 4703 C C . GLU B 1 255 ? -7.949 10.984 12.195 1 98.12 255 GLU B C 1
ATOM 4705 O O . GLU B 1 255 ? -6.996 11.766 12.133 1 98.12 255 GLU B O 1
ATOM 4710 N N . ILE B 1 256 ? -8.82 10.945 13.156 1 98.38 256 ILE B N 1
ATOM 4711 C CA . ILE B 1 256 ? -8.742 11.922 14.234 1 98.38 256 ILE B CA 1
ATOM 4712 C C . ILE B 1 256 ? -7.492 11.672 15.07 1 98.38 256 ILE B C 1
ATOM 4714 O O . ILE B 1 256 ? -6.828 12.617 15.508 1 98.38 256 ILE B O 1
ATOM 4718 N N . LEU B 1 257 ? -7.191 10.414 15.32 1 98.06 257 LEU B N 1
ATOM 4719 C CA . LEU B 1 257 ? -5.965 10.039 16.016 1 98.06 257 LEU B CA 1
ATOM 4720 C C . LEU B 1 257 ? -4.746 10.633 15.328 1 98.06 257 LEU B C 1
ATOM 4722 O O . LEU B 1 257 ? -3.885 11.234 15.977 1 98.06 257 LEU B O 1
ATOM 4726 N N . HIS B 1 258 ? -4.656 10.508 14.023 1 98.06 258 HIS B N 1
ATOM 4727 C CA . HIS B 1 258 ? -3.539 11.023 13.242 1 98.06 258 HIS B CA 1
ATOM 4728 C C . HIS B 1 258 ? -3.486 12.547 13.312 1 98.06 258 HIS B C 1
ATOM 4730 O O . HIS B 1 258 ? -2.408 13.133 13.445 1 98.06 258 HIS B O 1
ATOM 4736 N N . LEU B 1 259 ? -4.645 13.133 13.188 1 98.38 259 LEU B N 1
ATOM 4737 C CA . LEU B 1 259 ? -4.699 14.586 13.312 1 98.38 259 LEU B CA 1
ATOM 4738 C C . LEU B 1 259 ? -4.176 15.039 14.672 1 98.38 259 LEU B C 1
ATOM 4740 O O . LEU B 1 259 ? -3.445 16.031 14.758 1 98.38 259 LEU B O 1
ATOM 4744 N N . GLY B 1 260 ? -4.535 14.336 15.719 1 98.25 260 GLY B N 1
ATOM 4745 C CA . GLY B 1 260 ? -4.035 14.648 17.047 1 98.25 260 GLY B CA 1
ATOM 4746 C C . GLY B 1 260 ? -2.523 14.734 17.109 1 98.25 260 GLY B C 1
ATOM 4747 O O . GLY B 1 260 ? -1.975 15.625 17.766 1 98.25 260 GLY B O 1
ATOM 4748 N N . TRP B 1 261 ? -1.893 13.859 16.438 1 98.25 261 TRP B N 1
ATOM 4749 C CA . TRP B 1 261 ? -0.434 13.852 16.453 1 98.25 261 TRP B CA 1
ATOM 4750 C C . TRP B 1 261 ? 0.123 15.039 15.68 1 98.25 261 TRP B C 1
ATOM 4752 O O . TRP B 1 261 ? 1.159 15.602 16.047 1 98.25 261 TRP B O 1
ATOM 4762 N N . VAL B 1 262 ? -0.536 15.406 14.609 1 98.56 262 VAL B N 1
ATOM 4763 C CA . VAL B 1 262 ? -0.141 16.594 13.867 1 98.56 262 VAL B CA 1
ATOM 4764 C C . VAL B 1 262 ? -0.294 17.828 14.742 1 98.56 262 VAL B C 1
ATOM 4766 O O . VAL B 1 262 ? 0.613 18.672 14.812 1 98.56 262 VAL B O 1
ATOM 4769 N N . LEU B 1 263 ? -1.425 17.922 15.43 1 98.12 263 LEU B N 1
ATOM 4770 C CA . LEU B 1 263 ? -1.67 19.047 16.328 1 98.12 263 LEU B CA 1
ATOM 4771 C C . LEU B 1 263 ? -0.636 19.094 17.453 1 98.12 263 LEU B C 1
ATOM 4773 O O . LEU B 1 263 ? -0.16 20.172 17.812 1 98.12 263 LEU B O 1
ATOM 4777 N N . TYR B 1 264 ? -0.262 17.969 17.953 1 98.19 264 TYR B N 1
ATOM 4778 C CA . TYR B 1 264 ? 0.741 17.906 19.016 1 98.19 264 TYR B CA 1
ATOM 4779 C C . TYR B 1 264 ? 2.09 18.406 18.516 1 98.19 264 TYR B C 1
ATOM 4781 O O . TYR B 1 264 ? 2.799 19.109 19.25 1 98.19 264 TYR B O 1
ATOM 4789 N N . SER B 1 265 ? 2.438 18.047 17.297 1 98.56 265 SER B N 1
ATOM 4790 C CA . SER B 1 265 ? 3.68 18.547 16.719 1 98.56 265 SER B CA 1
ATOM 4791 C C . SER B 1 265 ? 3.684 20.062 16.625 1 98.56 265 SER B C 1
ATOM 4793 O O . SER B 1 265 ? 4.684 20.703 16.938 1 98.56 265 SER B O 1
ATOM 4795 N N . LEU B 1 266 ? 2.576 20.609 16.203 1 98.06 266 LEU B N 1
ATOM 4796 C CA . LEU B 1 266 ? 2.461 22.047 16.109 1 98.06 266 LEU B CA 1
ATOM 4797 C C . LEU B 1 266 ? 2.543 22.703 17.484 1 98.06 266 LEU B C 1
ATOM 4799 O O . LEU B 1 266 ? 3.26 23.688 17.672 1 98.06 266 LEU B O 1
ATOM 4803 N N . ALA B 1 267 ? 1.818 22.141 18.406 1 97.31 267 ALA B N 1
ATOM 4804 C CA . ALA B 1 267 ? 1.738 22.703 19.75 1 97.31 267 ALA B CA 1
ATOM 4805 C C . ALA B 1 267 ? 3.105 22.703 20.438 1 97.31 267 ALA B C 1
ATOM 4807 O O . ALA B 1 267 ? 3.475 23.656 21.109 1 97.31 267 ALA B O 1
ATOM 4808 N N . SER B 1 268 ? 3.832 21.609 20.25 1 97.12 268 SER B N 1
ATOM 4809 C CA . SER B 1 268 ? 5.129 21.453 20.906 1 97.12 268 SER B CA 1
ATOM 4810 C C . SER B 1 268 ? 6.258 21.953 20 1 97.12 268 SER B C 1
ATOM 4812 O O . SER B 1 268 ? 7.414 22.016 20.438 1 97.12 268 SER B O 1
ATOM 4814 N N . TRP B 1 269 ? 5.973 22.234 18.781 1 98.06 269 TRP B N 1
ATOM 4815 C CA . TRP B 1 269 ? 6.914 22.672 17.75 1 98.06 269 TRP B CA 1
ATOM 4816 C C . TRP B 1 269 ? 8.047 21.672 17.594 1 98.06 269 TRP B C 1
ATOM 4818 O O . TRP B 1 269 ? 9.219 22.047 17.562 1 98.06 269 TRP B O 1
ATOM 4828 N N . LYS B 1 270 ? 7.668 20.422 17.547 1 97.81 270 LYS B N 1
ATOM 4829 C CA . LYS B 1 270 ? 8.539 19.266 17.359 1 97.81 270 LYS B CA 1
ATOM 4830 C C . LYS B 1 270 ? 7.871 18.234 16.469 1 97.81 270 LYS B C 1
ATOM 4832 O O . LYS B 1 270 ? 6.652 18.047 16.516 1 97.81 270 LYS B O 1
ATOM 4837 N N . VAL B 1 271 ? 8.703 17.578 15.68 1 97.94 271 VAL B N 1
ATOM 4838 C CA . VAL B 1 271 ? 8.18 16.562 14.781 1 97.94 271 VAL B CA 1
ATOM 4839 C C . VAL B 1 271 ? 7.848 15.289 15.562 1 97.94 271 VAL B C 1
ATOM 4841 O O . VAL B 1 271 ? 8.727 14.695 16.188 1 97.94 271 VAL B O 1
ATOM 4844 N N . HIS B 1 272 ? 6.609 14.922 15.57 1 96.69 272 HIS B N 1
ATOM 4845 C CA . HIS B 1 272 ? 6.137 13.648 16.094 1 96.69 272 HIS B CA 1
ATOM 4846 C C . HIS B 1 272 ? 5.438 12.836 15 1 96.69 272 HIS B C 1
ATOM 4848 O O . HIS B 1 272 ? 4.426 13.266 14.445 1 96.69 272 HIS B O 1
ATOM 4854 N N . LYS B 1 273 ? 6.012 11.648 14.758 1 92.25 273 LYS B N 1
ATOM 4855 C CA . LYS B 1 273 ? 5.465 10.789 13.711 1 92.25 273 LYS B CA 1
ATOM 4856 C C . LYS B 1 273 ? 4.711 9.602 14.312 1 92.25 273 LYS B C 1
ATOM 4858 O O . LYS B 1 273 ? 5.207 8.953 15.234 1 92.25 273 LYS B O 1
ATOM 4863 N N . TYR B 1 274 ? 3.531 9.469 13.812 1 90.75 274 TYR B N 1
ATOM 4864 C CA . TYR B 1 274 ? 2.721 8.32 14.195 1 90.75 274 TYR B CA 1
ATOM 4865 C C . TYR B 1 274 ? 1.841 7.863 13.039 1 90.75 274 TYR B C 1
ATOM 4867 O O . TYR B 1 274 ? 1.264 8.688 12.328 1 90.75 274 TYR B O 1
ATOM 4875 N N . TYR B 1 275 ? 1.872 6.582 12.867 1 87.56 275 TYR B N 1
ATOM 4876 C CA . TYR B 1 275 ? 0.983 5.992 11.875 1 87.56 275 TYR B CA 1
ATOM 4877 C C . TYR B 1 275 ? 0.372 4.695 12.391 1 87.56 275 TYR B C 1
ATOM 4879 O O . TYR B 1 275 ? 1.092 3.752 12.719 1 87.56 275 TYR B O 1
ATOM 4887 N N . PHE B 1 276 ? -0.886 4.684 12.406 1 89.56 276 PHE B N 1
ATOM 4888 C CA . PHE B 1 276 ? -1.634 3.59 13.016 1 89.56 276 PHE B CA 1
ATOM 4889 C C . PHE B 1 276 ? -1.384 2.283 12.273 1 89.56 276 PHE B C 1
ATOM 4891 O O . PHE B 1 276 ? -1.269 1.224 12.891 1 89.56 276 PHE B O 1
ATOM 4898 N N . PHE B 1 277 ? -1.259 2.371 10.914 1 80.25 277 PHE B N 1
ATOM 4899 C CA . PHE B 1 277 ? -1.176 1.178 10.086 1 80.25 277 PHE B CA 1
ATOM 4900 C C . PHE B 1 277 ? 0.278 0.802 9.82 1 80.25 277 PHE B C 1
ATOM 4902 O O . PHE B 1 277 ? 0.583 0.137 8.828 1 80.25 277 PHE B O 1
ATOM 4909 N N . ASN B 1 278 ? 1.086 1.14 10.703 1 77.31 278 ASN B N 1
ATOM 4910 C CA . ASN B 1 278 ? 2.504 0.806 10.625 1 77.31 278 ASN B CA 1
ATOM 4911 C C . ASN B 1 278 ? 2.736 -0.694 10.781 1 77.31 278 ASN B C 1
ATOM 4913 O O . ASN B 1 278 ? 2.047 -1.357 11.555 1 77.31 278 ASN B O 1
ATOM 4917 N N . PRO B 1 279 ? 3.717 -1.244 10.008 1 68.38 279 PRO B N 1
ATOM 4918 C CA . PRO B 1 279 ? 4.012 -2.674 10.125 1 68.38 279 PRO B CA 1
ATOM 4919 C C . PRO B 1 279 ? 4.336 -3.094 11.562 1 68.38 279 PRO B C 1
ATOM 4921 O O . PRO B 1 279 ? 4.168 -4.262 11.922 1 68.38 279 PRO B O 1
ATOM 4924 N N . GLU B 1 280 ? 4.746 -2.158 12.328 1 68 280 GLU B N 1
ATOM 4925 C CA . GLU B 1 280 ? 5.055 -2.443 13.727 1 68 280 GLU B CA 1
ATOM 4926 C C . GLU B 1 280 ? 3.781 -2.596 14.547 1 68 280 GLU B C 1
ATOM 4928 O O . GLU B 1 280 ? 3.836 -3.004 15.711 1 68 280 GLU B O 1
ATOM 4933 N N . ASN B 1 281 ? 2.654 -2.287 13.984 1 76 281 ASN B N 1
ATOM 4934 C CA . ASN B 1 281 ? 1.349 -2.473 14.609 1 76 281 ASN B CA 1
ATOM 4935 C C . ASN B 1 281 ? 0.487 -3.455 13.82 1 76 281 ASN B C 1
ATOM 4937 O O . ASN B 1 281 ? -0.629 -3.125 13.414 1 76 281 ASN B O 1
ATOM 4941 N N . PRO B 1 282 ? 0.968 -4.645 13.766 1 67.94 282 PRO B N 1
ATOM 4942 C CA . PRO B 1 282 ? 0.302 -5.605 12.883 1 67.94 282 PRO B CA 1
ATOM 4943 C C . PRO B 1 282 ? -1.102 -5.969 13.359 1 67.94 282 PRO B C 1
ATOM 4945 O O . PRO B 1 282 ? -1.973 -6.285 12.547 1 67.94 282 PRO B O 1
ATOM 4948 N N . ASP B 1 283 ? -1.32 -5.863 14.633 1 75.19 283 ASP B N 1
ATOM 4949 C CA . ASP B 1 283 ? -2.605 -6.273 15.188 1 75.19 283 ASP B CA 1
ATOM 4950 C C . ASP B 1 283 ? -3.594 -5.109 15.203 1 75.19 283 ASP B C 1
ATOM 4952 O O . ASP B 1 283 ? -4.738 -5.262 15.633 1 75.19 283 ASP B O 1
ATOM 4956 N N . LEU B 1 284 ? -3.111 -3.955 14.773 1 81.06 284 LEU B N 1
ATOM 4957 C CA . LEU B 1 284 ? -3.936 -2.752 14.703 1 81.06 284 LEU B CA 1
ATOM 4958 C C . LEU B 1 284 ? -4.512 -2.406 16.078 1 81.06 284 LEU B C 1
ATOM 4960 O O . LEU B 1 284 ? -5.711 -2.137 16.203 1 81.06 284 LEU B O 1
ATOM 4964 N N . CYS B 1 285 ? -3.689 -2.443 16.984 1 85.81 285 CYS B N 1
ATOM 4965 C CA . CYS B 1 285 ? -4.078 -2.094 18.344 1 85.81 285 CYS B CA 1
ATOM 4966 C C . CYS B 1 285 ? -4.02 -0.587 18.547 1 85.81 285 CYS B C 1
ATOM 4968 O O . CYS B 1 285 ? -3.047 0.062 18.172 1 85.81 285 CYS B O 1
ATOM 4970 N N . TRP B 1 286 ? -5.078 -0.186 19.141 1 91.56 286 TRP B N 1
ATOM 4971 C CA . TRP B 1 286 ? -5.039 1.209 19.578 1 91.56 286 TRP B CA 1
ATOM 4972 C C . TRP B 1 286 ? -3.947 1.43 20.609 1 91.56 286 TRP B C 1
ATOM 4974 O O . TRP B 1 286 ? -3.732 0.585 21.484 1 91.56 286 TRP B O 1
ATOM 4984 N N . PRO B 1 287 ? -3.289 2.582 20.594 1 89.94 287 PRO B N 1
ATOM 4985 C CA . PRO B 1 287 ? -2.254 2.812 21.594 1 89.94 287 PRO B CA 1
ATOM 4986 C C . PRO B 1 287 ? -2.805 2.803 23.031 1 89.94 287 PRO B C 1
ATOM 4988 O O . PRO B 1 287 ? -3.912 3.291 23.266 1 89.94 287 PRO B O 1
ATOM 4991 N N . GLU B 1 288 ? -2.014 2.27 23.859 1 90.88 288 GLU B N 1
ATOM 4992 C CA . GLU B 1 288 ? -2.4 2.271 25.266 1 90.88 288 GLU B CA 1
ATOM 4993 C C . GLU B 1 288 ? -2.51 3.693 25.797 1 90.88 288 GLU B C 1
ATOM 4995 O O . GLU B 1 288 ? -1.693 4.555 25.469 1 90.88 288 GLU B O 1
ATOM 5000 N N . PRO B 1 289 ? -3.453 3.861 26.656 1 88.56 289 PRO B N 1
ATOM 5001 C CA . PRO B 1 289 ? -3.688 5.215 27.172 1 88.56 289 PRO B CA 1
ATOM 5002 C C . PRO B 1 289 ? -2.449 5.82 27.828 1 88.56 289 PRO B C 1
ATOM 5004 O O . PRO B 1 289 ? -2.215 7.023 27.719 1 88.56 289 PRO B O 1
ATOM 5007 N N . ASP B 1 290 ? -1.668 5.051 28.375 1 89.94 290 ASP B N 1
ATOM 5008 C CA . ASP B 1 290 ? -0.518 5.562 29.109 1 89.94 290 ASP B CA 1
ATOM 5009 C C . ASP B 1 290 ? 0.681 5.77 28.188 1 89.94 290 ASP B C 1
ATOM 5011 O O . ASP B 1 290 ? 1.713 6.293 28.609 1 89.94 290 ASP B O 1
ATOM 5015 N N . SER B 1 291 ? 0.484 5.441 26.922 1 91.19 291 SER B N 1
ATOM 5016 C CA . SER B 1 291 ? 1.602 5.562 26 1 91.19 291 SER B CA 1
ATOM 5017 C C . SER B 1 291 ? 1.688 6.973 25.422 1 91.19 291 SER B C 1
ATOM 5019 O O . SER B 1 291 ? 2.709 7.348 24.844 1 91.19 291 SER B O 1
ATOM 5021 N N . PHE B 1 292 ? 0.643 7.738 25.688 1 94.5 292 PHE B N 1
ATOM 5022 C CA . PHE B 1 292 ? 0.629 9.086 25.141 1 94.5 292 PHE B CA 1
ATOM 5023 C C . PHE B 1 292 ? 1.421 10.047 26.016 1 94.5 292 PHE B C 1
ATOM 5025 O O . PHE B 1 292 ? 1.428 9.898 27.25 1 94.5 292 PHE B O 1
ATOM 5032 N N . PRO B 1 293 ? 2.061 11.023 25.391 1 94.75 293 PRO B N 1
ATOM 5033 C CA . PRO B 1 293 ? 2.734 12.047 26.203 1 94.75 293 PRO B CA 1
ATOM 5034 C C . PRO B 1 293 ? 1.766 12.852 27.062 1 94.75 293 PRO B C 1
ATOM 5036 O O . PRO B 1 293 ? 0.581 12.961 26.734 1 94.75 293 PRO B O 1
ATOM 5039 N N . ASN B 1 294 ? 2.334 13.422 28.094 1 94.19 294 ASN B N 1
ATOM 5040 C CA . ASN B 1 294 ? 1.562 14.359 28.906 1 94.19 294 ASN B CA 1
ATOM 5041 C C . ASN B 1 294 ? 1.398 15.703 28.203 1 94.19 294 ASN B C 1
ATOM 5043 O O . ASN B 1 294 ? 2.383 16.297 27.766 1 94.19 294 ASN B O 1
ATOM 5047 N N . VAL B 1 295 ? 0.168 16.125 28.125 1 94.56 295 VAL B N 1
ATOM 5048 C CA . VAL B 1 295 ? -0.062 17.359 27.359 1 94.56 295 VAL B CA 1
ATOM 5049 C C . VAL B 1 295 ? -0.719 18.406 28.25 1 94.56 295 VAL B C 1
ATOM 5051 O O . VAL B 1 295 ? -1.37 19.328 27.766 1 94.56 295 VAL B O 1
ATOM 5054 N N . ASP B 1 296 ? -0.568 18.359 29.516 1 91.94 296 ASP B N 1
ATOM 5055 C CA . ASP B 1 296 ? -1.192 19.281 30.453 1 91.94 296 ASP B CA 1
ATOM 5056 C C . ASP B 1 296 ? -0.708 20.719 30.234 1 91.94 296 ASP B C 1
ATOM 5058 O O . ASP B 1 296 ? -1.477 21.672 30.375 1 91.94 296 ASP B O 1
ATOM 5062 N N . ASP B 1 297 ? 0.497 20.922 29.844 1 92.56 297 ASP B N 1
ATOM 5063 C CA . ASP B 1 297 ? 1.073 22.25 29.656 1 92.56 297 ASP B CA 1
ATOM 5064 C C . ASP B 1 297 ? 1.328 22.531 28.188 1 92.56 297 ASP B C 1
ATOM 5066 O O . ASP B 1 297 ? 2.188 23.344 27.844 1 92.56 297 ASP B O 1
ATOM 5070 N N . VAL B 1 298 ? 0.607 21.812 27.422 1 93.38 298 VAL B N 1
ATOM 5071 C CA . VAL B 1 298 ? 0.808 21.953 25.984 1 93.38 298 VAL B CA 1
ATOM 5072 C C . VAL B 1 298 ? -0.35 22.75 25.391 1 93.38 298 VAL B C 1
ATOM 5074 O O . VAL B 1 298 ? -1.504 22.578 25.781 1 93.38 298 VAL B O 1
ATOM 5077 N N . LEU B 1 299 ? 0.002 23.703 24.516 1 92.38 299 LEU B N 1
ATOM 5078 C CA . LEU B 1 299 ? -0.997 24.469 23.781 1 92.38 299 LEU B CA 1
ATOM 5079 C C . LEU B 1 299 ? -2.061 23.562 23.188 1 92.38 299 LEU B C 1
ATOM 5081 O O . LEU B 1 299 ? -1.735 22.578 22.516 1 92.38 299 LEU B O 1
ATOM 5085 N N . CYS B 1 300 ? -3.377 23.766 23.547 1 93.19 300 CYS B N 1
ATOM 5086 C CA . CYS B 1 300 ? -4.504 23 23.031 1 93.19 300 CYS B CA 1
ATOM 5087 C C . CYS B 1 300 ? -4.422 21.547 23.5 1 93.19 300 CYS B C 1
ATOM 5089 O O . CYS B 1 300 ? -4.91 20.641 22.812 1 93.19 300 CYS B O 1
ATOM 5091 N N . GLY B 1 301 ? -3.801 21.312 24.578 1 95.44 301 GLY B N 1
ATOM 5092 C CA . GLY B 1 301 ? -3.578 19.969 25.109 1 95.44 301 GLY B CA 1
ATOM 5093 C C . GLY B 1 301 ? -4.859 19.188 25.297 1 95.44 301 GLY B C 1
ATOM 5094 O O . GLY B 1 301 ? -4.895 17.969 25.062 1 95.44 301 GLY B O 1
ATOM 5095 N N . ARG B 1 302 ? -5.891 19.859 25.672 1 94.06 302 ARG B N 1
ATOM 5096 C CA . ARG B 1 302 ? -7.164 19.188 25.922 1 94.06 302 ARG B CA 1
ATOM 5097 C C . ARG B 1 302 ? -7.723 18.562 24.656 1 94.06 302 ARG B C 1
ATOM 5099 O O . ARG B 1 302 ? -8.195 17.438 24.656 1 94.06 302 ARG B O 1
ATOM 5106 N N . ILE B 1 303 ? -7.648 19.281 23.594 1 96.31 303 ILE B N 1
ATOM 5107 C CA . ILE B 1 303 ? -8.133 18.781 22.297 1 96.31 303 ILE B CA 1
ATOM 5108 C C . ILE B 1 303 ? -7.258 17.625 21.844 1 96.31 303 ILE B C 1
ATOM 5110 O O . ILE B 1 303 ? -7.77 16.609 21.375 1 96.31 303 ILE B O 1
ATOM 5114 N N . ILE B 1 304 ? -5.984 17.703 21.984 1 97.31 304 ILE B N 1
ATOM 5115 C CA . ILE B 1 304 ? -5.016 16.703 21.531 1 97.31 304 ILE B CA 1
ATOM 5116 C C . ILE B 1 304 ? -5.25 15.391 22.266 1 97.31 304 ILE B C 1
ATOM 5118 O O . ILE B 1 304 ? -5.355 14.336 21.625 1 97.31 304 ILE B O 1
ATOM 5122 N N . VAL B 1 305 ? -5.418 15.461 23.547 1 96.62 305 VAL B N 1
ATOM 5123 C CA . VAL B 1 305 ? -5.574 14.242 24.344 1 96.62 305 VAL B CA 1
ATOM 5124 C C . VAL B 1 305 ? -6.895 13.562 23.984 1 96.62 305 VAL B C 1
ATOM 5126 O O . VAL B 1 305 ? -6.973 12.336 23.938 1 96.62 305 VAL B O 1
ATOM 5129 N N . LYS B 1 306 ? -7.883 14.305 23.75 1 96.5 306 LYS B N 1
ATOM 5130 C CA . LYS B 1 306 ? -9.18 13.742 23.375 1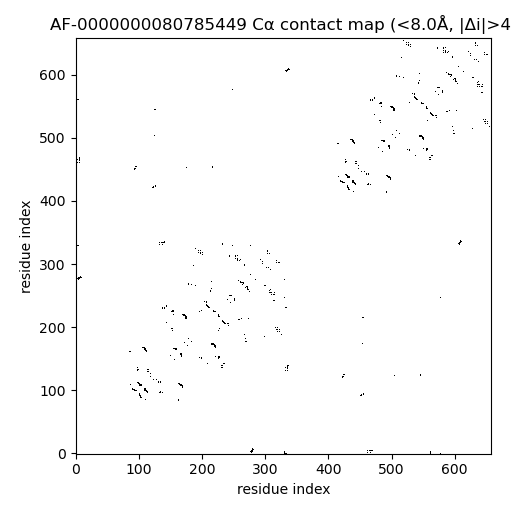 96.5 306 LYS B CA 1
ATOM 5131 C C . LYS B 1 306 ? -9.109 13.086 22 1 96.5 306 LYS B C 1
ATOM 5133 O O . LYS B 1 306 ? -9.781 12.078 21.75 1 96.5 306 LYS B O 1
ATOM 5138 N N . CYS B 1 307 ? -8.344 13.641 21.062 1 97.69 307 CYS B N 1
ATOM 5139 C CA . CYS B 1 307 ? -8.086 12.984 19.781 1 97.69 307 CYS B CA 1
ATOM 5140 C C . CYS B 1 307 ? -7.441 11.625 19.984 1 97.69 307 CYS B C 1
ATOM 5142 O O . CYS B 1 307 ? -7.867 10.633 19.406 1 97.69 307 CYS B O 1
ATOM 5144 N N . TRP B 1 308 ? -6.484 11.555 20.859 1 97.5 308 TRP B N 1
ATOM 5145 C CA . TRP B 1 308 ? -5.695 10.352 21.094 1 97.5 308 TRP B CA 1
ATOM 5146 C C . TRP B 1 308 ? -6.535 9.273 21.781 1 97.5 308 TRP B C 1
ATOM 5148 O O . TRP B 1 308 ? -6.367 8.078 21.5 1 97.5 308 TRP B O 1
ATOM 5158 N N . HIS B 1 309 ? -7.48 9.719 22.516 1 96.38 309 HIS B N 1
ATOM 5159 C CA . HIS B 1 309 ? -8.273 8.773 23.297 1 96.38 309 HIS B CA 1
ATOM 5160 C C . HIS B 1 309 ? -9.555 8.391 22.562 1 96.38 309 HIS B C 1
ATOM 5162 O O . HIS B 1 309 ? -10.406 7.691 23.125 1 96.38 309 HIS B O 1
ATOM 5168 N N . GLY B 1 310 ? -9.719 8.898 21.422 1 95.12 310 GLY B N 1
ATOM 5169 C CA . GLY B 1 310 ? -10.883 8.531 20.641 1 95.12 310 GLY B CA 1
ATOM 5170 C C . GLY B 1 310 ? -12.18 9.0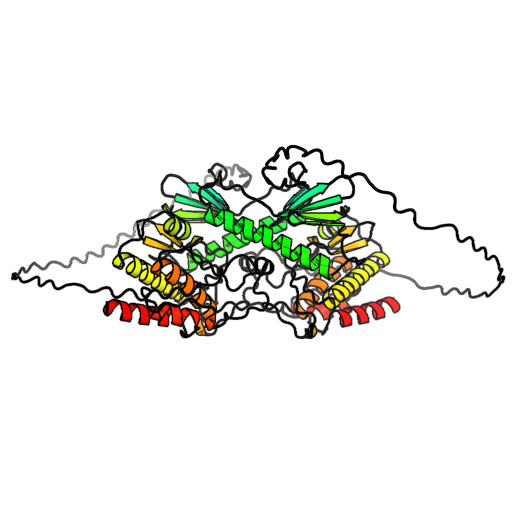86 21.203 1 95.12 310 GLY B C 1
ATOM 5171 O O . GLY B 1 310 ? -13.219 8.422 21.156 1 95.12 310 GLY B O 1
ATOM 5172 N N . GLU B 1 311 ? -12.18 10.266 21.688 1 95.38 311 GLU B N 1
ATOM 5173 C CA . GLU B 1 311 ? -13.336 10.82 22.375 1 95.38 311 GLU B CA 1
ATOM 5174 C C . GLU B 1 311 ? -14.242 11.586 21.422 1 95.38 311 GLU B C 1
ATOM 5176 O O . GLU B 1 311 ? -15.375 11.93 21.766 1 95.38 311 GLU B O 1
ATOM 5181 N N . TYR B 1 312 ? -13.789 11.883 20.25 1 97.19 312 TYR B N 1
ATOM 5182 C CA . TYR B 1 312 ? -14.609 12.586 19.266 1 97.19 312 TYR B CA 1
ATOM 5183 C C . TYR B 1 312 ? -15.281 11.602 18.312 1 97.19 312 TYR B C 1
ATOM 5185 O O . TYR B 1 312 ? -14.648 10.656 17.844 1 97.19 312 TYR B O 1
ATOM 5193 N N . ALA B 1 313 ? -16.531 11.891 17.969 1 94.81 313 ALA B N 1
ATOM 5194 C CA . ALA B 1 313 ? -17.297 11.023 17.062 1 94.81 313 ALA B CA 1
ATOM 5195 C C . ALA B 1 313 ? -17.078 11.43 15.609 1 94.81 313 ALA B C 1
ATOM 5197 O O . ALA B 1 313 ? -17.328 10.633 14.695 1 94.81 313 ALA B O 1
ATOM 5198 N N . SER B 1 314 ? -16.703 12.664 15.469 1 97 314 SER B N 1
ATOM 5199 C CA . SER B 1 314 ? -16.516 13.18 14.117 1 97 314 SER B CA 1
ATOM 5200 C C . SER B 1 314 ? -15.508 14.32 14.094 1 97 314 SER B C 1
ATOM 5202 O O . SER B 1 314 ? -15.203 14.906 15.141 1 97 314 SER B O 1
ATOM 5204 N N . MET B 1 315 ? -15.031 14.602 12.875 1 97.44 315 MET B N 1
ATOM 5205 C CA . MET B 1 315 ? -14.133 15.734 12.711 1 97.44 315 MET B CA 1
ATOM 5206 C C . MET B 1 315 ? -14.836 17.047 13.047 1 97.44 315 MET B C 1
ATOM 5208 O O . MET B 1 315 ? -14.203 18 13.523 1 97.44 315 MET B O 1
ATOM 5212 N N . ASP B 1 316 ? -16.141 17.078 12.844 1 97.19 316 ASP B N 1
ATOM 5213 C CA . ASP B 1 316 ? -16.922 18.266 13.188 1 97.19 316 ASP B CA 1
ATOM 5214 C C . ASP B 1 316 ? -16.906 18.531 14.688 1 97.19 316 ASP B C 1
ATOM 5216 O O . ASP B 1 316 ? -16.906 19.672 15.133 1 97.19 316 ASP B O 1
ATOM 5220 N N . HIS B 1 317 ? -16.922 17.5 15.398 1 97 317 HIS B N 1
ATOM 5221 C CA . HIS B 1 317 ? -16.875 17.656 16.844 1 97 317 HIS B CA 1
ATOM 5222 C C . HIS B 1 317 ? -15.531 18.234 17.281 1 97 317 HIS B C 1
ATOM 5224 O O . HIS B 1 317 ? -15.477 19.031 18.219 1 97 317 HIS B O 1
ATOM 5230 N N . VAL B 1 318 ? -14.461 17.797 16.656 1 97.62 318 VAL B N 1
ATOM 5231 C CA . VAL B 1 318 ? -13.156 18.406 16.922 1 97.62 318 VAL B CA 1
ATOM 5232 C C . VAL B 1 318 ? -13.195 19.891 16.594 1 97.62 318 VAL B C 1
ATOM 5234 O O . VAL B 1 318 ? -12.758 20.719 17.406 1 97.62 318 VAL B O 1
ATOM 5237 N N . LYS B 1 319 ? -13.773 20.219 15.445 1 97.5 319 LYS B N 1
ATOM 5238 C CA . LYS B 1 319 ? -13.859 21.594 14.961 1 97.5 319 LYS B CA 1
ATOM 5239 C C . LYS B 1 319 ? -14.656 22.469 15.938 1 97.5 319 LYS B C 1
ATOM 5241 O O . LYS B 1 319 ? -14.234 23.562 16.281 1 97.5 319 LYS B O 1
ATOM 5246 N N . ASP B 1 320 ? -15.75 21.969 16.344 1 96 320 ASP B N 1
ATOM 5247 C CA . ASP B 1 320 ? -16.609 22.719 17.25 1 96 320 ASP B CA 1
ATOM 5248 C C . ASP B 1 320 ? -15.875 23.031 18.547 1 96 320 ASP B C 1
ATOM 5250 O O . ASP B 1 320 ? -15.914 24.172 19.031 1 96 320 ASP B O 1
ATOM 5254 N N . GLU B 1 321 ? -15.227 22.078 19.078 1 94.81 321 GLU B N 1
ATOM 5255 C CA . GLU B 1 321 ? -14.508 22.312 20.328 1 94.81 321 GLU B CA 1
ATOM 5256 C C . GLU B 1 321 ? -13.305 23.219 20.109 1 94.81 321 GLU B C 1
ATOM 5258 O O . GLU B 1 321 ? -12.992 24.062 20.953 1 94.81 321 GLU B O 1
ATOM 5263 N N . ALA B 1 322 ? -12.625 23.047 19.047 1 94.25 322 ALA B N 1
ATOM 5264 C CA . ALA B 1 322 ? -11.492 23.922 18.734 1 94.25 322 ALA B CA 1
ATOM 5265 C C . ALA B 1 322 ? -11.93 25.375 18.656 1 94.25 322 ALA B C 1
ATOM 5267 O O . ALA B 1 322 ? -11.234 26.266 19.172 1 94.25 322 ALA B O 1
ATOM 5268 N N . HIS B 1 323 ? -13.047 25.594 18.078 1 91.88 323 HIS B N 1
ATOM 5269 C CA . HIS B 1 323 ? -13.57 26.953 17.969 1 91.88 323 HIS B CA 1
ATOM 5270 C C . HIS B 1 323 ? -13.961 27.5 19.344 1 91.88 323 HIS B C 1
ATOM 5272 O O . HIS B 1 323 ? -13.773 28.688 19.609 1 91.88 323 HIS B O 1
ATOM 5278 N N . GLN B 1 324 ? -14.43 26.672 20.125 1 87.88 324 GLN B N 1
ATOM 5279 C CA . GLN B 1 324 ? -14.836 27.094 21.469 1 87.88 324 GLN B CA 1
ATOM 5280 C C . GLN B 1 324 ? -13.617 27.453 22.312 1 87.88 324 GLN B C 1
ATOM 5282 O O . GLN B 1 324 ? -13.656 28.406 23.094 1 87.88 324 GLN B O 1
ATOM 5287 N N . LEU B 1 325 ? -12.578 26.609 22.219 1 78.31 325 LEU B N 1
ATOM 5288 C CA . LEU B 1 325 ? -11.367 26.844 22.984 1 78.31 325 LEU B CA 1
ATOM 5289 C C . LEU B 1 325 ? -10.68 28.141 22.547 1 78.31 325 LEU B C 1
ATOM 5291 O O . LEU B 1 325 ? -10.117 28.859 23.359 1 78.31 325 LEU B O 1
ATOM 5295 N N . LEU B 1 326 ? -10.734 28.406 21.312 1 71.12 326 LEU B N 1
ATOM 5296 C CA . LEU B 1 326 ? -10.07 29.578 20.781 1 71.12 326 LEU B CA 1
ATOM 5297 C C . LEU B 1 326 ? -10.828 30.844 21.172 1 71.12 326 LEU B C 1
ATOM 5299 O O . LEU B 1 326 ? -10.219 31.906 21.375 1 71.12 326 LEU B O 1
ATOM 5303 N N . ILE B 1 327 ? -12.047 30.734 21.188 1 63.44 327 ILE B N 1
ATOM 5304 C CA . ILE B 1 327 ? -12.828 31.875 21.656 1 63.44 327 ILE B CA 1
ATOM 5305 C C . ILE B 1 327 ? -12.5 32.188 23.109 1 63.44 327 ILE B C 1
ATOM 5307 O O . ILE B 1 327 ? -12.484 33.344 23.516 1 63.44 327 ILE B O 1
ATOM 5311 N N . SER B 1 328 ? -12.07 31.156 23.734 1 57.53 328 SER B N 1
ATOM 5312 C CA . SER B 1 328 ? -11.773 31.359 25.156 1 57.53 328 SER B CA 1
ATOM 5313 C C . SER B 1 328 ? -10.344 31.859 25.359 1 57.53 328 SER B C 1
ATOM 5315 O O . SER B 1 328 ? -9.977 32.281 26.453 1 57.53 328 SER B O 1
ATOM 5317 N N . LEU B 1 329 ? -9.539 31.703 24.438 1 55.62 329 LEU B N 1
ATOM 5318 C CA . LEU B 1 329 ? -8.188 32.219 24.547 1 55.62 329 LEU B CA 1
ATOM 5319 C C . LEU B 1 329 ? -8.148 33.719 24.188 1 55.62 329 LEU B C 1
ATOM 5321 O O . LEU B 1 329 ? -8.875 34.156 23.297 1 55.62 329 LEU B O 1
#

Foldseek 3Di:
DPFFAPAADPPPPPDDPPPPPVPPPPDDDDDDDDDDDDDDDDDDDDDDDDDDDDDDDDDPPPPDPPPPPDPPPPPCPVPVPPVDLPCVPFDFDDDDDFWTWTDDPDWKIKIFGDADDPVVDPPNVVRVVSSVLSLVLQVQQVVLCVLLDDDPQAFDWDDDDSGTTMTTDFPAFQQVCLVPDDQDDVVLLLVQLLSVLVVVQSSVLSVKAQQPQFRRQWTHHPNHTHGHRSSPMDRDDNPDDQLPDADPNDHQLQSLLSSLQVSQCSQVSHHDDDHQSHSNNPVSDQDDLVVDDDCPPTSVSVLSSCSSVSVDSHSVVSSVVSVVVVVVD/DPQFAPAADPPPDPDDPPPPPVPPPPDDDDDDDDDDDDDDDDDDDDDDDDDDDDDDDDDDDDDDPDPPPDPPPPPCPVPVCPVDLPCVPFDFDDDDDFWTWTDDPDWKIKIFGDADDPVVDPPNVVRVVSSVLSLVLQVQQVVLCVLLDDDPQAFDWDDDDSGTTMTTDFPAFQQVCLVPDDQDDVVLLLVQLLSVLVVVQSSVLSVKAQQPQFRRQWTHHPNHTHGHRSSPMDRDDNPDDQLPDADPNDHFLQSLLSSLQVSQCSQVSHHDDDHQSHSNNPVSDQDDLVVDDDCPPTNVSVLSSCSSVSVDSHSVRSSVVSVVVVVVD

Secondary structure (DSSP, 8-state):
--GGGTTSSTTTTS-----------------------------------------------------------------------TTTTPPEEEE-SSEEEEEETTTEEEEEE----GGG-S-HHHHHHHHHHHHHHHHHHHHHHHHH-S-TTBPPEEEEETTEEEEE--SEEHHHHHHHS----HHHHHHHHHHHHHHHHHHHHTTEE-----GGGEEEETTEEEE---TT-EE--TTS-GGG-EETTEEHHHHHHHHHHHHHHHHHTS-----TT-TT-TT-PPPPGGGSPP-TTSTTHHHHHHHHTT--SSHHHHHHHHHHHHHH-/--GGG--SSTTTTS-----------------------------------------------------------------------TTTTPPEEEE-SSEEEEEETTTEEEEEE----GGG-S-HHHHHHHHHHHHHHHHHHHHHHHHH-S-TTBPPEEEEETTEEEEE--SEEHHHHHHHS----HHHHHHHHHHHHHHHHHHHHTTEE-----GGGEEEETTEEEE---TT-EE--TTS-GGG-EETTEEHHHHHHHHHHHHHHHHHTS-----TT-TT-TT-PPPPGGGSPP-TTSTTHHHHHHHHTT--SSHHHHHHHHHHHHHH-

Solvent-accessible surface area (backbone atoms only — not comparable to full-atom values): 39303 Å² total; per-residue (Å²): 68,49,70,21,50,34,21,72,80,79,64,79,76,66,81,69,78,79,75,78,76,75,73,71,79,76,86,77,88,89,82,88,80,87,89,81,92,83,89,84,86,86,92,82,88,81,86,88,81,86,88,79,87,76,89,76,86,75,86,68,81,78,78,80,77,74,79,80,68,74,78,71,77,72,72,72,66,69,64,70,69,74,76,72,65,92,61,77,86,51,52,73,44,30,56,54,79,44,31,34,31,24,52,48,73,91,58,27,26,32,40,26,50,47,76,77,72,52,94,73,36,79,36,45,68,48,38,51,48,42,32,48,51,14,44,24,26,47,52,32,22,50,52,49,49,62,68,62,52,90,45,88,36,39,56,53,73,79,47,76,53,100,68,31,39,32,28,57,48,53,83,43,31,43,43,61,44,43,73,74,47,79,82,72,59,67,66,58,47,51,52,50,48,51,48,48,40,49,33,52,26,51,40,45,73,64,30,35,47,54,74,74,59,45,48,67,33,27,27,34,44,96,91,36,65,17,46,47,80,41,49,54,27,42,84,50,63,86,84,56,59,59,69,74,40,69,56,70,82,45,31,48,50,57,55,40,32,33,48,19,40,50,48,46,17,56,47,70,53,39,85,57,87,67,62,74,66,32,16,53,33,75,83,60,69,77,79,57,82,83,72,56,80,88,38,86,89,37,64,66,21,70,60,32,53,36,25,66,67,55,70,51,72,40,52,57,53,51,34,53,49,52,53,54,54,52,69,69,98,68,53,73,24,52,34,16,70,78,80,64,78,77,64,77,66,78,79,74,77,74,78,74,81,75,76,83,80,86,89,83,83,89,76,88,79,90,78,80,90,79,86,85,89,85,88,76,85,81,86,89,78,90,75,89,74,84,86,84,75,85,75,78,77,78,73,77,80,66,74,78,70,78,71,70,70,66,70,63,69,69,73,75,72,65,91,63,78,85,49,51,72,43,32,54,54,80,45,31,33,31,25,51,50,72,89,57,26,26,32,41,27,48,47,77,79,71,52,94,74,36,80,37,45,66,47,38,51,49,42,34,48,49,15,45,22,28,48,52,32,24,49,52,49,48,61,68,63,53,90,45,86,35,38,56,55,71,78,46,76,56,99,68,30,40,32,28,58,48,54,83,43,30,45,42,61,42,43,74,73,46,80,82,72,58,65,66,56,45,50,50,52,46,50,47,50,40,49,32,51,26,51,42,45,73,64,30,37,47,54,74,74,57,46,48,70,33,26,26,33,45,96,91,34,65,17,44,45,81,42,48,45,29,43,84,49,63,84,84,56,61,60,68,75,41,67,57,70,82,45,31,51,50,57,54,40,31,33,47,20,40,50,48,44,18,56,47,69,52,40,88,59,87,67,62,75,63,33,18,55,33,78,81,60,68,77,78,55,81,82,73,55,79,89,39,88,90,37,65,67,21,69,61,33,53,34,23,66,67,55,69,50,71,41,52,57,53,51,35,54,50,52,53,53,53,52,69,69,98

InterPro domains:
  IPR000719 Protein kinase domain [PF00069] (90-235)
  IPR000719 Protein kinase domain [PS50011] (87-329)
  IPR000719 Protein kinase domain [SM00220] (87-326)
  IPR011009 Protein kinase-like domain superfamily [SSF56112] (84-309)

Organism: Coccidioides immitis (strain RS) (NCBI:txid246410)